Protein 3BT7 (pdb70)

Organism: Escherichia coli (strain K12) (NCBI:txid83333)

CATH classification: 3.40.50.150 (+1 more: 2.40.50.1070)

GO terms:
  GO:0000049 tRNA binding (F, IDA)
  GO:0005829 cytosol (C, IDA)
  GO:0030697 tRNA (uracil(54)-C5)-methyltransferase activity, S-adenosyl methionine-dependent (F, IDA)
  GO:0061818 tRNA folding (P, IDA)
  GO:0019843 rRNA binding (F, IDA)
  GO:0030488 tRNA methylation (P, IMP)

Nearest PDB structures (foldseek):
  3bt7-assembly2_B  TM=1.001E+00  e=1.064E-80  Escherichia coli
  5xj2-assembly2_B  TM=8.207E-01  e=1.968E-26  Streptococcus pneumoniae TIGR4
  3vse-assembly3_C  TM=4.758E-01  e=3.898E-13  Staphylococcus aureus subsp. aureus Mu50
  3mti-assembly1_A  TM=7.325E-01  e=1.896E-06  Streptococcus thermophilus LMG 18311
  1xxl-assembly2_B  TM=6.223E-01  e=2.705E-06  Bacillus subtilis

B-factor: mean 57.36, std 14.58, range [15.41, 106.8]

Sequence (738 aa):
GSHMTPEHLPTEQYEAQLAEKVVRLQSMMAPFSDLVPEVFRSPVSHYRMRAEFRIWHDGDDLYHIIFDQQTKSRIRVDSFPAASELINQLMTAMIAGVRNNPVLRHKLFQIDYLTTLSNQAVVSLLYHKKLDDEWRQEAEALRDALRAQNLNVHLIGRATKTKIELDQDYIDERLPVAGKEMIYRQVENSFTQPNAAMNIQMLEWALDVTKGSKGDLLELYCGNGNFSLALARNFDRVLATEIAKPSVAAAQYNIAANHIDNVQIIRMAAEEFTQAMNGVREFNRLQGIDLKSYQCETIFVDPPRSGLDSETEKMVQAYPRILYISCNPETLCKNLETLSQTHKVERLALFDQFPYTHHMQCGVLLTAKGSHMTPEHLPTEQYEAQLAEKVVRLQSMMAPFSDLVPEVFRSPVSHYRMRAEFRIWHDGDDLYHIIFDQQTKSRIRVDSFPAASELINQLMTAMIAGVRNNPVLRHKLFQIDYLTTLSNQAVVSLLYHKKLDDEWRQEAEALRDALRAQNLNVHLIGRATKTKIELDQDYIDERLPVAGKEMIYRQVENSFTQPNAAMNIQMLEWALDVTKGSKGDLLELYCGNGNFSLALARNFDRVLATEIAKPSVAAAQYNIAANHIDNVQIIRMAAEEFTQAMNGVREFNRLQGIDLKSYQCETIFVDPPRSGLDSETEKMVQAYPRILYISCNPETLCKNLETLSQTHKVERLALFDQFPYTHHMQCGVLLTAK

InterPro domains:
  IPR010280 (Uracil-5)-methyltransferase family [PF05958] (10-365)
  IPR010280 (Uracil-5)-methyltransferase family [PS51687] (2-366)
  IPR011869 tRNA/tmRNA (uracil-C(5))-methyltransferase, TrmA [MF_01011] (4-366)
  IPR011869 tRNA/tmRNA (uracil-C(5))-methyltransferase, TrmA [PTHR47790] (1-365)
  IPR011869 tRNA/tmRNA (uracil-C(5))-methyltransferase, TrmA [TIGR02143] (10-365)
  IPR029063 S-adenosyl-L-methionine-dependent methyltransferase superfamily [G3DSA:3.40.50.150] (15-362)
  IPR029063 S-adenosyl-L-methionine-dependent methyltransferase superfamily [SSF53335] (6-363)
  IPR030390 RNA methyltransferase TrmA, active site [PS01230] (299-328)
  IPR030391 RNA methyltransferase TrmA, conserved site [PS01231] (348-358)

Solvent-accessible surface area: 33629 Å² total; per-residue (Å²): 50,69,109,52,31,37,57,137,8,27,61,139,77,4,108,69,42,12,53,90,1,30,92,42,1,67,71,58,3,67,102,43,21,143,69,130,11,60,57,40,135,1,63,61,32,66,9,69,14,57,7,104,3,95,7,101,60,82,64,125,46,4,30,2,3,22,91,41,101,164,92,73,59,146,56,101,1,92,46,13,36,0,0,10,112,20,0,19,90,0,1,94,12,0,20,57,23,1,102,126,37,89,30,2,61,90,92,2,36,39,2,20,4,16,3,6,86,27,80,25,1,1,0,0,2,26,7,95,48,133,24,84,110,104,10,99,115,67,9,50,60,11,38,75,46,4,74,83,99,138,10,74,0,17,4,0,0,53,15,104,208,25,82,41,64,29,74,48,21,64,1,26,4,90,3,70,0,60,84,100,98,1,48,1,40,22,16,11,121,25,126,10,22,8,0,8,33,0,8,28,51,0,0,63,7,0,11,65,6,0,130,70,20,165,26,7,0,2,4,4,96,6,20,15,0,21,4,0,1,0,0,8,95,25,10,110,79,1,3,0,0,11,101,38,76,63,10,7,60,4,0,73,77,0,22,67,24,17,161,24,142,38,11,77,12,11,168,1,31,15,110,39,7,31,61,10,44,102,62,127,115,146,6,119,106,15,142,72,44,90,34,172,65,30,126,33,80,3,0,0,4,35,18,100,147,86,12,14,90,69,107,20,11,132,20,0,40,75,17,52,63,0,0,0,0,3,30,35,7,124,31,1,17,113,2,0,108,40,0,27,127,57,5,48,20,80,67,5,0,0,0,1,4,38,1,14,12,67,22,3,1,0,0,0,3,1,34,52,174,136,71,86,45,29,38,55,136,10,27,61,136,83,4,106,69,40,13,50,91,1,30,92,41,2,71,73,60,4,65,101,42,22,144,70,130,10,58,57,39,137,1,62,64,33,73,8,66,13,55,8,106,4,94,6,97,57,79,62,122,46,3,26,2,3,23,94,40,54,151,94,122,63,114,57,104,1,92,47,12,38,0,0,8,131,20,0,28,86,1,2,96,12,1,22,56,23,2,103,124,37,91,30,2,64,85,96,2,37,39,2,22,4,18,2,4,84,30,84,27,1,1,0,0,2,27,6,96,48,133,26,84,111,101,10,100,115,64,10,48,61,13,37,76,49,4,74,88,98,140,11,77,0,15,4,0,0,49,18,100,208,24,78,44,65,29,78,46,20,63,1,26,4,91,3,71,0,60,86,100,96,2,48,2,40,24,16,12,120,27,130,12,22,9,1,8,35,0,8,30,52,0,0,64,6,0,11,63,7,0,130,68,24,163,27,10,0,2,3,4,97,7,19,15,0,20,4,0,2,0,1,8,95,24,11,112,110,0,4,0,0,13,102,38,74,65,10,8,61,3,0,75,79,0,22,68,25,15,160,25,123,28,11,77,14,10,165,0,30,12,110,37,6,30,60,12,42,103,63,128,115,149,6,120,105,15,142,72,45,90,32,175,88,44,127,31,83,3,0,0,4,34,19,99,155,86,12,12,87,69,108,19,11,134,19,0,41,77,17,52,65,0,0,0,0,3,30,36,10,125,31,3,18,115,2,0,107,39,0,28,126,57,4,45,20,80,69,6,0,0,0,1,4,38,0,14,11,102,49,3,1,1,0,0,3,2,33,52,172

Foldseek 3Di:
DDADADQDFPLVCQVVLQVVVQVVLCVLCVVFDNDRAAEDGADSWQFFQKDKFWKDDDPLDIATWDAHPPPRDTDGHLARGNHHPLVRVVRVLLCVLASPPCLLPPQFTMWIWGGEPVQA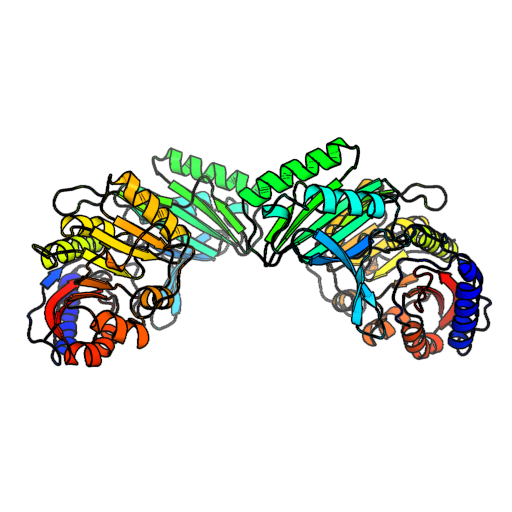IEIETEGPDDDDPVSLVSQLVSVCVVVVVVRNYWYWYDYVVDTDTNPDFWDWYWADAPNDIFIFIDGPPFDDQRGRSLLSVVLNVLCVVLAPPPFEEEEEACFLNSNVVSNCVRHQAYEYEDAPPVSLVNVVVRCVVVVHDRYDYDNDHPVVVVCVVPPHDPDPGCVVDDPVPGDHQEYEYEDAQQDDDPVVLVVRLVHQKYKYKYFHVVNVSVSCVVSSVFWHWDHKYWGPSDTPTPITIIITMIGGD/DFWDADQDFPLVCQVVLQVVVQVVLCVLCVVFDNDRAAEDDADRWQFFQKDKFWKDDDPLQIATWDADPPPRHTDGHLARGNHHPLVRVVRVLLCVLQSPVCLSPPQFTMKIWGAEPVQAIEIETEGPDDDDPVSLVSQLVSVCVCVVVVHNYWYWYDYVVDTDTNPFFWDWYWDDAPNDIFIAIDGPPFDDQRGRSLLSVVLNVVCVVLAPPPFEEEEEACFLPSNVVSNLVRHPAYEYEDQPVVSLVRVVVRCVVVVHDRYDYDNDHPVVVVCVVPPHDPDPGCVVDDPVPGDHQEYEDEDAQQDDDPVVLVVRLVHQKYKYKYFHVPNVSVSCVPSSVFWHWDHKYWGPSDTPTPITIMITMIGGD

Radius of gyration: 34.59 Å; Cα contacts (8 Å, |Δi|>4): 1427; chains: 2; bounding box: 96×62×68 Å

Secondary structure (DSSP, 8-state):
------SS--GGGHHHHHHHHHHHHHHHHTTT-----EEEPPPSSS-BSEEEEEEEEETTEEEEEEE-TTT--EEE-S--TTB-HHHHHHHHHHHHHHTT-HHHHTTEEEEEEEE-TT-EEEEEEEESS---HHHHHHHHHHHHHHHTTT-EEEEEEEETTEEEESS-SEEEEE--BTTB--EEEEETTS---SBHHHHHHHHHHHHHHTTT--SEEEEES-TTSHHHHHHGGGSSEEEEE---HHHHHHHHHHHHHTT--SEEEE---SHHHHHHHSS----TTGGGS-GGG--EEEEEE---TT---HHHHHHHTTSSEEEEEES-HHHHHHHHHHHHHHEEEEEEEEE--STTSS--EEEEEEEE-/------SS--GGGHHHHHHHHHHHHHHHHTTT--PPPEEEPPPSSS-BSEEEEEEEEETTEEEEEEE-TTT--EEE-S--TTB-HHHHHHHHHHHHHHTT-HHHHTTEEEEEEEE-TTSEEEEEEEESS---HHHHHHHHHHHHHHHTTT-EEEEEEEETTEEEESS-SEEEEE--BTTB--EEEEETTS---SBHHHHHHHHHHHHHHTTT--SEEEEES-TTSHHHHHHGGG-SEEEEE---HHHHHHHHHHHHHTT--SEEEE---SHHHHHHHSS----TTGGGS-GGG--EEEEEE---TT---HHHHHHHHTSSEEEEEES-HHHHHHHHHHHHHHEEEEEEEEE--STTSS--EEEEEEEE-

Structure (mmCIF, N/CA/C/O backbone):
data_3BT7
#
_entry.id   3BT7
#
_cell.length_a   184.407
_cell.length_b   70.131
_cell.length_c   107.950
_cell.angle_alpha   90.00
_cell.angle_beta   120.88
_cell.angle_gamma   90.00
#
_symmetry.space_group_name_H-M   'C 1 2 1'
#
loop_
_entity.id
_entity.type
_entity.pdbx_description
1 polymer 'tRNA (uracil-5-)-methyltransferase'
2 polymer "RNA (5'-D(P*GP*CP*UP*GP*UP*GP*(5MU)P*UP*CP*GP*AP*UP*CP*CP*AP*CP*AP*GP*C)-3')"
3 water water
#
loop_
_atom_site.group_PDB
_atom_site.id
_atom_site.type_symbol
_atom_site.label_atom_id
_atom_site.label_alt_id
_atom_site.label_comp_id
_atom_site.label_asym_id
_atom_site.label_entity_id
_atom_site.label_seq_id
_atom_site.pdbx_PDB_ins_code
_atom_site.Cartn_x
_atom_site.Cartn_y
_atom_site.Cartn_z
_atom_site.occupancy
_atom_site.B_iso_or_equiv
_atom_site.auth_seq_id
_atom_site.auth_comp_id
_atom_site.auth_asym_id
_atom_site.auth_atom_id
_atom_site.pdbx_PDB_model_num
ATOM 1 N N . GLY A 1 1 ? 41.899 28.513 21.922 1.00 72.65 -2 GLY A N 1
ATOM 2 C CA . GLY A 1 1 ? 41.528 28.773 20.496 1.00 72.80 -2 GLY A CA 1
ATOM 3 C C . GLY A 1 1 ? 40.116 28.338 20.173 1.00 72.90 -2 GLY A C 1
ATOM 4 O O . GLY A 1 1 ? 39.220 28.412 21.035 1.00 73.45 -2 GLY A O 1
ATOM 5 N N . SER A 1 2 ? 39.883 27.901 18.935 1.00 72.26 -1 SER A N 1
ATOM 6 C CA . SER A 1 2 ? 38.481 27.559 18.527 1.00 71.85 -1 SER A CA 1
ATOM 7 C C . SER A 1 2 ? 38.353 26.574 17.333 1.00 70.76 -1 SER A C 1
ATOM 8 O O . SER A 1 2 ? 37.490 26.705 16.465 1.00 70.35 -1 SER A O 1
ATOM 11 N N . HIS A 1 3 ? 39.232 25.583 17.326 1.00 69.46 0 HIS A N 1
ATOM 12 C CA . HIS A 1 3 ? 39.265 24.620 16.242 1.00 68.33 0 HIS A CA 1
ATOM 13 C C . HIS A 1 3 ? 38.004 23.732 16.262 1.00 66.62 0 HIS A C 1
ATOM 14 O O . HIS A 1 3 ? 37.295 23.662 17.258 1.00 66.21 0 HIS A O 1
ATOM 21 N N . MET A 1 4 ? 37.726 23.116 15.117 1.00 65.00 1 MET A N 1
ATOM 22 C CA . MET A 1 4 ? 36.756 22.027 14.967 1.00 64.01 1 MET A CA 1
ATOM 23 C C . MET A 1 4 ? 37.401 20.681 15.261 1.00 62.97 1 MET A C 1
ATOM 24 O O . MET A 1 4 ? 38.627 20.542 15.263 1.00 62.87 1 MET A O 1
ATOM 29 N N . THR A 1 5 ? 36.544 19.691 15.473 1.00 61.60 2 THR A N 1
ATOM 30 C CA . THR A 1 5 ? 36.961 18.297 15.585 1.00 60.76 2 THR A CA 1
ATOM 31 C C . THR A 1 5 ? 36.528 17.525 14.326 1.00 60.65 2 THR A C 1
ATOM 32 O O . THR A 1 5 ? 35.357 17.527 13.971 1.00 60.12 2 THR A O 1
ATOM 36 N N . PRO A 1 6 ? 37.482 16.847 13.663 1.00 60.37 3 PRO A N 1
ATOM 37 C CA . PRO A 1 6 ? 37.226 16.177 12.393 1.00 60.14 3 PRO A CA 1
ATOM 38 C C . PRO A 1 6 ? 36.842 14.707 12.491 1.00 59.90 3 PRO A C 1
ATOM 39 O O . PRO A 1 6 ? 37.094 14.052 13.500 1.00 59.11 3 PRO A O 1
ATOM 43 N N . GLU A 1 7 ? 36.260 14.210 11.405 1.00 59.98 4 GLU A N 1
ATOM 44 C CA . GLU A 1 7 ? 35.867 12.802 11.323 1.00 60.29 4 GLU A CA 1
ATOM 45 C C . GLU A 1 7 ? 37.063 11.909 11.451 1.00 60.07 4 GLU A C 1
ATOM 46 O O . GLU A 1 7 ? 37.002 10.897 12.129 1.00 61.84 4 GLU A O 1
ATOM 52 N N . HIS A 1 8 ? 38.152 12.260 10.787 1.00 59.74 5 HIS A N 1
ATOM 53 C CA . HIS A 1 8 ? 39.391 11.492 10.944 1.00 58.65 5 HIS A CA 1
ATOM 54 C C . HIS A 1 8 ? 40.333 12.154 11.946 1.00 56.07 5 HIS A C 1
ATOM 55 O O . HIS A 1 8 ? 40.751 13.294 11.765 1.00 55.29 5 HIS A O 1
ATOM 62 N N . LEU A 1 9 ? 40.678 11.382 12.975 1.00 53.76 6 LEU A N 1
ATOM 63 C CA . LEU A 1 9 ? 41.527 11.843 14.084 1.00 51.85 6 LEU A CA 1
ATOM 64 C C . LEU A 1 9 ? 42.973 11.457 13.863 1.00 50.76 6 LEU A C 1
ATOM 65 O O . LEU A 1 9 ? 43.282 10.271 13.702 1.00 50.58 6 LEU A O 1
ATOM 70 N N . PRO A 1 10 ? 43.859 12.457 13.806 1.00 49.45 7 PRO A N 1
ATOM 71 C CA . PRO A 1 10 ? 45.268 12.166 13.626 1.00 48.70 7 PRO A CA 1
ATOM 72 C C . PRO A 1 10 ? 45.902 11.739 14.943 1.00 48.29 7 PRO A C 1
ATOM 73 O O . PRO A 1 10 ? 46.635 12.491 15.579 1.00 46.76 7 PRO A O 1
ATOM 77 N N . THR A 1 11 ? 45.598 10.497 15.309 1.00 48.36 8 THR A N 1
ATOM 78 C CA . THR A 1 11 ? 45.984 9.908 16.593 1.00 48.57 8 THR A CA 1
ATOM 79 C C . THR A 1 11 ? 47.495 9.816 16.739 1.00 49.70 8 THR A C 1
ATOM 80 O O . THR A 1 11 ? 48.003 9.804 17.854 1.00 50.59 8 THR A O 1
ATOM 84 N N . GLU A 1 12 ? 48.194 9.769 15.603 1.00 50.83 9 GLU A N 1
ATOM 85 C CA . GLU A 1 12 ? 49.684 9.782 15.555 1.00 51.54 9 GLU A CA 1
ATOM 86 C C . GLU A 1 12 ? 50.251 11.090 16.050 1.00 51.41 9 GLU A C 1
ATOM 87 O O . GLU A 1 12 ? 51.448 11.199 16.301 1.00 51.63 9 GLU A O 1
ATOM 93 N N . GLN A 1 13 ? 49.401 12.110 16.046 1.00 51.38 10 GLN A N 1
ATOM 94 C CA . GLN A 1 13 ? 49.789 13.473 16.418 1.00 50.47 10 GLN A CA 1
ATOM 95 C C . GLN A 1 13 ? 49.314 13.830 17.810 1.00 49.64 10 GLN A C 1
ATOM 96 O O . GLN A 1 13 ? 49.436 14.978 18.243 1.00 48.57 10 GLN A O 1
ATOM 102 N N . TYR A 1 14 ? 48.733 12.859 18.506 1.00 48.75 11 TYR A N 1
ATOM 103 C CA . TYR A 1 14 ? 48.109 13.194 19.786 1.00 47.87 11 TYR A CA 1
ATOM 104 C C . TYR A 1 14 ? 49.132 13.883 20.704 1.00 48.51 11 TYR A C 1
ATOM 105 O O . TYR A 1 14 ? 48.931 15.014 21.228 1.00 47.35 11 TYR A O 1
ATOM 114 N N . GLU A 1 15 ? 50.257 13.181 20.843 1.00 48.73 12 GLU A N 1
ATOM 115 C CA . GLU A 1 15 ? 51.263 13.550 21.794 1.00 48.61 12 GLU A CA 1
ATOM 116 C C . GLU A 1 15 ? 51.916 14.900 21.461 1.00 47.18 12 GLU A C 1
ATOM 117 O O . GLU A 1 15 ? 52.205 15.683 22.353 1.00 46.31 12 GLU A O 1
ATOM 123 N N . ALA A 1 16 ? 52.130 15.155 20.181 1.00 46.31 13 ALA A N 1
ATOM 124 C CA . ALA A 1 16 ? 52.718 16.422 19.711 1.00 46.13 13 ALA A CA 1
ATOM 125 C C . ALA A 1 16 ? 51.717 17.548 19.889 1.00 46.23 13 ALA A C 1
ATOM 126 O O . ALA A 1 16 ? 52.037 18.665 20.264 1.00 45.35 13 ALA A O 1
ATOM 128 N N . GLN A 1 17 ? 50.470 17.194 19.695 1.00 47.56 14 GLN A N 1
ATOM 129 C CA . GLN A 1 17 ? 49.363 18.172 19.741 1.00 48.09 14 GLN A CA 1
ATOM 130 C C . GLN A 1 17 ? 49.221 18.689 21.159 1.00 47.20 14 GLN A C 1
ATOM 131 O O . GLN A 1 17 ? 49.014 19.899 21.375 1.00 47.79 14 GLN A O 1
ATOM 137 N N . LEU A 1 18 ? 49.418 17.760 22.093 1.00 46.10 15 LEU A N 1
ATOM 138 C CA . LEU A 1 18 ? 49.399 17.985 23.571 1.00 44.97 15 LEU A CA 1
ATOM 139 C C . LEU A 1 18 ? 50.592 18.837 24.029 1.00 45.16 15 LEU A C 1
ATOM 140 O O . LEU A 1 18 ? 50.467 19.757 24.849 1.00 43.65 15 LEU A O 1
ATOM 145 N N . ALA A 1 19 ? 51.759 18.466 23.511 1.00 45.05 16 ALA A N 1
ATOM 146 C CA . ALA A 1 19 ? 53.022 19.067 23.906 1.00 45.62 16 ALA A CA 1
ATOM 147 C C . ALA A 1 19 ? 52.996 20.537 23.634 1.00 46.07 16 ALA A C 1
ATOM 148 O O . ALA A 1 19 ? 53.529 21.326 24.414 1.00 47.52 16 ALA A O 1
ATOM 150 N N . GLU A 1 20 ? 52.360 20.900 22.537 1.00 46.20 17 GLU A N 1
ATOM 151 C CA . GLU A 1 20 ? 52.242 22.292 22.145 1.00 47.01 17 GLU A CA 1
ATOM 152 C C . GLU A 1 20 ? 51.301 23.064 23.081 1.00 45.88 17 GLU A C 1
ATOM 153 O O . GLU A 1 20 ? 51.544 24.201 23.439 1.00 45.97 17 GLU A O 1
ATOM 159 N N . LYS A 1 21 ? 50.244 22.415 23.524 1.00 45.56 18 LYS A N 1
ATOM 160 C CA . LYS A 1 21 ? 49.348 23.010 24.530 1.00 44.71 18 LYS A CA 1
ATOM 161 C C . LYS A 1 21 ? 50.032 23.191 25.887 1.00 44.69 18 LYS A C 1
ATOM 162 O O . LYS A 1 21 ? 49.684 24.116 26.650 1.00 45.69 18 LYS A O 1
ATOM 168 N N . VAL A 1 22 ? 50.984 22.313 26.181 1.00 43.90 19 VAL A N 1
ATOM 169 C CA . VAL A 1 22 ? 51.726 22.342 27.434 1.00 43.87 19 VAL A CA 1
ATOM 170 C C . VAL A 1 22 ? 52.658 23.521 27.393 1.00 45.45 19 VAL A C 1
ATOM 171 O O . VAL A 1 22 ? 52.628 24.378 28.297 1.00 45.46 19 VAL A O 1
ATOM 175 N N . VAL A 1 23 ? 53.446 23.605 26.330 1.00 46.34 20 VAL A N 1
ATOM 176 C CA . VAL A 1 23 ? 54.321 24.758 26.175 1.00 48.13 20 VAL A CA 1
ATOM 177 C C . VAL A 1 23 ? 53.514 26.085 26.107 1.00 48.69 20 VAL A C 1
ATOM 178 O O . VAL A 1 23 ? 53.930 27.102 26.641 1.00 48.77 20 VAL A O 1
ATOM 182 N N . ARG A 1 24 ? 52.339 26.041 25.487 1.00 49.53 21 ARG A N 1
ATOM 183 C CA . ARG A 1 24 ? 51.487 27.246 25.358 1.00 50.21 21 ARG A CA 1
ATOM 184 C C . ARG A 1 24 ? 51.006 27.753 26.713 1.00 49.83 21 ARG A C 1
ATOM 185 O O . ARG A 1 24 ? 51.163 28.896 27.044 1.00 49.70 21 ARG A O 1
ATOM 193 N N . LEU A 1 25 ? 50.448 26.853 27.498 1.00 50.24 22 LEU A N 1
ATOM 194 C CA . LEU A 1 25 ? 50.034 27.159 28.874 1.00 50.02 22 LEU A CA 1
ATOM 195 C C . LEU A 1 25 ? 51.158 27.762 29.676 1.00 50.67 22 LEU A C 1
ATOM 196 O O . LEU A 1 25 ? 50.929 28.574 30.559 1.00 50.59 22 LEU A O 1
ATOM 201 N N . GLN A 1 26 ? 52.371 27.293 29.409 1.00 51.55 23 GLN A N 1
ATOM 202 C CA . GLN A 1 26 ? 53.533 27.671 30.205 1.00 52.22 23 GLN A CA 1
ATOM 203 C C . GLN A 1 26 ? 53.904 29.139 29.990 1.00 52.71 23 GLN A C 1
ATOM 204 O O . GLN A 1 26 ? 54.232 29.851 30.960 1.00 51.74 23 GLN A O 1
ATOM 210 N N . SER A 1 27 ? 53.817 29.561 28.721 1.00 53.30 24 SER A N 1
ATOM 211 C CA . SER A 1 27 ? 54.086 30.951 28.295 1.00 53.99 24 SER A CA 1
ATOM 212 C C . SER A 1 27 ? 53.043 31.865 28.847 1.00 54.30 24 SER A C 1
ATOM 213 O O . SER A 1 27 ? 53.344 32.899 29.406 1.00 54.63 24 SER A O 1
ATOM 216 N N . MET A 1 28 ? 51.797 31.449 28.691 1.00 54.85 25 MET A N 1
ATOM 217 C CA . MET A 1 28 ? 50.647 32.240 29.152 1.00 54.95 25 MET A CA 1
ATOM 218 C C . MET A 1 28 ? 50.744 32.459 30.654 1.00 55.18 25 MET A C 1
ATOM 219 O O . MET A 1 28 ? 50.496 33.545 31.140 1.00 56.13 25 MET A O 1
ATOM 224 N N . MET A 1 29 ? 51.166 31.429 31.367 1.00 55.40 26 MET A N 1
ATOM 225 C CA . MET A 1 29 ? 51.244 31.467 32.828 1.00 55.78 26 MET A CA 1
ATOM 226 C C . MET A 1 29 ? 52.475 32.164 33.373 1.00 56.29 26 MET A C 1
ATOM 227 O O . MET A 1 29 ? 52.511 32.535 34.549 1.00 56.93 26 MET A O 1
ATOM 232 N N . ALA A 1 30 ? 53.481 32.330 32.526 1.00 56.47 27 ALA A N 1
ATOM 233 C CA . ALA A 1 30 ? 54.810 32.864 32.954 1.00 56.64 27 ALA A CA 1
ATOM 234 C C . ALA A 1 30 ? 54.743 34.112 33.857 1.00 56.49 27 ALA A C 1
ATOM 235 O O . ALA A 1 30 ? 55.436 34.182 34.876 1.00 55.90 27 ALA A O 1
ATOM 237 N N . PRO A 1 31 ? 53.918 35.099 33.483 1.00 56.95 28 PRO A N 1
ATOM 238 C CA . PRO A 1 31 ? 53.756 36.317 34.284 1.00 57.64 28 PRO A CA 1
ATOM 239 C C . PRO A 1 31 ? 53.244 36.114 35.694 1.00 58.21 28 PRO A C 1
ATOM 240 O O . PRO A 1 31 ? 53.326 37.031 36.519 1.00 59.00 28 PRO A O 1
ATOM 244 N N . PHE A 1 32 ? 52.709 34.930 35.970 1.00 58.69 29 PHE A N 1
ATOM 245 C CA . PHE A 1 32 ? 52.074 34.659 37.271 1.00 58.53 29 PHE A CA 1
ATOM 246 C C . PHE A 1 32 ? 52.718 33.514 38.062 1.00 58.40 29 PHE A C 1
ATOM 247 O O . PHE A 1 32 ? 52.561 33.401 39.285 1.00 59.13 29 PHE A O 1
ATOM 255 N N . SER A 1 33 ? 53.454 32.656 37.374 1.00 58.10 30 SER A N 1
ATOM 256 C CA . SER A 1 33 ? 54.029 31.458 38.024 1.00 57.32 30 SER A CA 1
ATOM 257 C C . SER A 1 33 ? 55.150 30.859 37.212 1.00 56.77 30 SER A C 1
ATOM 258 O O . SER A 1 33 ? 55.195 31.026 35.991 1.00 56.61 30 SER A O 1
ATOM 261 N N . ASP A 1 34 ? 56.043 30.158 37.906 1.00 56.13 31 ASP A N 1
ATOM 262 C CA . ASP A 1 34 ? 57.130 29.378 37.243 1.00 55.83 31 ASP A CA 1
ATOM 263 C C . ASP A 1 34 ? 56.970 27.861 37.438 1.00 53.83 31 ASP A C 1
ATOM 264 O O . ASP A 1 34 ? 57.883 27.099 37.207 1.00 53.55 31 ASP A O 1
ATOM 269 N N . LEU A 1 35 ? 55.792 27.471 37.888 1.00 51.90 32 LEU A N 1
ATOM 270 C CA . LEU A 1 35 ? 55.448 26.075 38.093 1.00 50.14 32 LEU A CA 1
ATOM 271 C C . LEU A 1 35 ? 55.471 25.268 36.798 1.00 49.56 32 LEU A C 1
ATOM 272 O O . LEU A 1 35 ? 55.125 25.747 35.700 1.00 49.16 32 LEU A O 1
ATOM 277 N N . VAL A 1 36 ? 55.926 24.034 36.948 1.00 48.79 33 VAL A N 1
ATOM 278 C CA . VAL A 1 36 ? 55.870 23.058 35.856 1.00 48.01 33 VAL A CA 1
ATOM 279 C C . VAL A 1 36 ? 54.535 22.403 36.004 1.00 47.25 33 VAL A C 1
ATOM 280 O O . VAL A 1 36 ? 54.285 21.751 37.001 1.00 47.61 33 VAL A O 1
ATOM 284 N N . PRO A 1 37 ? 53.652 22.585 35.023 1.00 46.49 34 PRO A N 1
ATOM 285 C CA . PRO A 1 37 ? 52.313 22.072 35.213 1.00 46.15 34 PRO A CA 1
ATOM 286 C C . PRO A 1 37 ? 52.205 20.542 35.256 1.00 45.57 34 PRO A C 1
ATOM 287 O O . PRO A 1 37 ? 53.010 19.821 34.716 1.00 45.06 34 PRO A O 1
ATOM 291 N N . GLU A 1 38 ? 51.170 20.103 35.9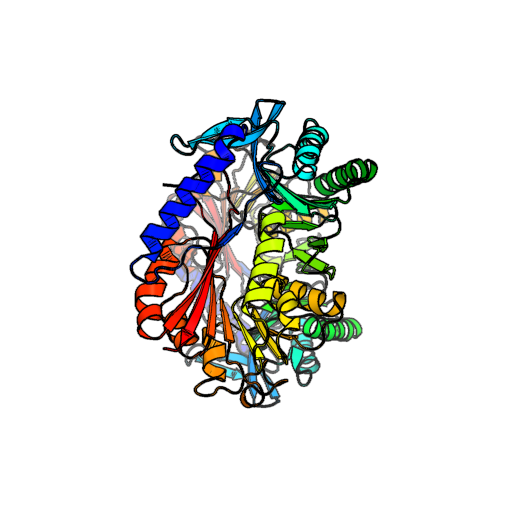35 1.00 45.39 35 GLU A N 1
ATOM 292 C CA . GLU A 1 38 ? 50.729 18.732 35.902 1.00 44.82 35 GLU A CA 1
ATOM 293 C C . GLU A 1 38 ? 49.920 18.569 34.670 1.00 44.65 35 GLU A C 1
ATOM 294 O O . GLU A 1 38 ? 49.163 19.445 34.353 1.00 45.40 35 GLU A O 1
ATOM 300 N N . VAL A 1 39 ? 50.082 17.445 33.972 1.00 44.44 36 VAL A N 1
ATOM 301 C CA . VAL A 1 39 ? 49.438 17.238 32.682 1.00 43.18 36 VAL A CA 1
ATOM 302 C C . VAL A 1 39 ? 48.655 15.953 32.579 1.00 44.07 36 VAL A C 1
ATOM 303 O O . VAL A 1 39 ? 49.188 14.883 32.732 1.00 44.95 36 VAL A O 1
ATOM 307 N N . PHE A 1 40 ? 47.382 16.075 32.253 1.00 44.28 37 PHE A N 1
ATOM 308 C CA . PHE A 1 40 ? 46.515 14.931 32.161 1.00 44.04 37 PHE A CA 1
ATOM 309 C C . PHE A 1 40 ? 46.045 14.704 30.730 1.00 43.64 37 PHE A C 1
ATOM 310 O O . PHE A 1 40 ? 45.440 15.565 30.099 1.00 44.07 37 PHE A O 1
ATOM 318 N N . ARG A 1 41 ? 46.332 13.512 30.250 1.00 43.49 38 ARG A N 1
ATOM 319 C CA . ARG A 1 41 ? 46.036 13.093 28.872 1.00 43.27 38 ARG A CA 1
ATOM 320 C C . ARG A 1 41 ? 44.663 12.537 28.716 1.00 42.26 38 ARG A C 1
ATOM 321 O O . ARG A 1 41 ? 44.151 11.867 29.595 1.00 41.70 38 ARG A O 1
ATOM 329 N N . SER A 1 42 ? 44.072 12.832 27.565 1.00 42.30 39 SER A N 1
ATOM 330 C CA . SER A 1 42 ? 42.802 12.191 27.155 1.00 41.92 39 SER A CA 1
ATOM 331 C C . SER A 1 42 ? 43.133 10.881 26.447 1.00 41.31 39 SER A C 1
ATOM 332 O O . SER A 1 42 ? 44.237 10.709 25.906 1.00 40.37 39 SER A O 1
ATOM 335 N N . PRO A 1 43 ? 42.200 9.936 26.471 1.00 41.08 40 PRO A N 1
ATOM 336 C CA . PRO A 1 43 ? 42.332 8.835 25.509 1.00 41.45 40 PRO A CA 1
ATOM 337 C C . PRO A 1 43 ? 42.226 9.408 24.089 1.00 41.59 40 PRO A C 1
ATOM 338 O O . PRO A 1 43 ? 41.499 10.380 23.869 1.00 42.14 40 PRO A O 1
ATOM 342 N N . VAL A 1 44 ? 42.949 8.805 23.151 1.00 40.79 41 VAL A N 1
ATOM 343 C CA . VAL A 1 44 ? 43.190 9.396 21.838 1.00 39.23 41 VAL A CA 1
ATOM 344 C C . VAL A 1 44 ? 41.971 9.388 20.908 1.00 40.20 41 VAL A C 1
ATOM 345 O O . VAL A 1 44 ? 41.963 10.021 19.846 1.00 39.48 41 VAL A O 1
ATOM 349 N N . SER A 1 45 ? 40.922 8.727 21.365 1.00 41.20 42 SER A N 1
ATOM 350 C CA . SER A 1 45 ? 39.636 8.690 20.659 1.00 42.01 42 SER A CA 1
ATOM 351 C C . SER A 1 45 ? 38.508 8.292 21.570 1.00 42.74 42 SER A C 1
ATOM 352 O O . SER A 1 45 ? 38.733 7.911 22.721 1.00 42.84 42 SER A O 1
ATOM 355 N N . HIS A 1 46 ? 37.288 8.429 21.046 1.00 44.10 43 HIS A N 1
ATOM 356 C CA . HIS A 1 46 ? 36.065 8.036 21.743 1.00 45.18 43 HIS A CA 1
ATOM 357 C C . HIS A 1 46 ? 35.992 8.620 23.141 1.00 45.65 43 HIS A C 1
ATOM 358 O O . HIS A 1 46 ? 35.629 7.930 24.110 1.00 46.15 43 HIS A O 1
ATOM 365 N N . TYR A 1 47 ? 36.342 9.900 23.234 1.00 44.40 44 TYR A N 1
ATOM 366 C CA . TYR A 1 47 ? 36.491 10.578 24.522 1.00 43.44 44 TYR A CA 1
ATOM 367 C C . TYR A 1 47 ? 35.324 11.502 24.832 1.00 42.95 44 TYR A C 1
ATOM 368 O O . TYR A 1 47 ? 35.065 11.829 25.983 1.00 43.25 44 TYR A O 1
ATOM 377 N N . ARG A 1 48 ? 34.637 11.937 23.782 1.00 42.89 45 ARG A N 1
ATOM 378 C CA . ARG A 1 48 ? 33.566 12.920 23.886 1.00 41.77 45 ARG A CA 1
ATOM 379 C C . ARG A 1 48 ? 32.223 12.222 24.029 1.00 41.75 45 ARG A C 1
ATOM 380 O O . ARG A 1 48 ? 31.846 11.396 23.190 1.00 40.64 45 ARG A O 1
ATOM 388 N N . MET A 1 49 ? 31.517 12.566 25.108 1.00 41.82 46 MET A N 1
ATOM 389 C CA . MET A 1 49 ? 30.322 11.818 25.569 1.00 42.05 46 MET A CA 1
ATOM 390 C C . MET A 1 49 ? 29.003 12.420 25.079 1.00 42.53 46 MET A C 1
ATOM 391 O O . MET A 1 49 ? 27.933 11.858 25.253 1.00 42.33 46 MET A O 1
ATOM 396 N N . ARG A 1 50 ? 29.115 13.576 24.445 1.00 42.86 47 ARG A N 1
ATOM 397 C CA . ARG A 1 50 ? 27.995 14.196 23.756 1.00 42.74 47 ARG A CA 1
ATOM 398 C C . ARG A 1 50 ? 28.459 14.931 22.482 1.00 43.73 47 ARG A C 1
ATOM 399 O O . ARG A 1 50 ? 29.509 15.606 22.462 1.00 44.66 47 ARG A O 1
ATOM 407 N N . ALA A 1 51 ? 27.653 14.783 21.438 1.00 43.63 48 ALA A N 1
ATOM 408 C CA . ALA A 1 51 ? 27.890 15.384 20.158 1.00 43.65 48 ALA A CA 1
ATOM 409 C C . ALA A 1 51 ? 26.549 15.785 19.505 1.00 44.89 48 ALA A C 1
ATOM 410 O O . ALA A 1 51 ? 25.524 15.070 19.610 1.00 45.29 48 ALA A O 1
ATOM 412 N N . GLU A 1 52 ? 26.568 16.929 18.824 1.00 44.98 49 GLU A N 1
ATOM 413 C CA . GLU A 1 52 ? 25.426 17.383 18.047 1.00 44.82 49 GLU A CA 1
ATOM 414 C C . GLU A 1 52 ? 25.738 17.477 16.555 1.00 45.89 49 GLU A C 1
ATOM 415 O O . GLU A 1 52 ? 26.813 17.862 16.127 1.00 45.63 49 GLU A O 1
ATOM 421 N N . PHE A 1 53 ? 24.762 17.125 15.751 1.00 47.32 50 PHE A N 1
ATOM 422 C CA . PHE A 1 53 ? 24.936 17.158 14.312 1.00 47.97 50 PHE A CA 1
ATOM 423 C C . PHE A 1 53 ? 23.738 17.690 13.533 1.00 49.18 50 PHE A C 1
ATOM 424 O O . PHE A 1 53 ? 22.611 17.193 13.677 1.00 50.12 50 PHE A O 1
ATOM 432 N N . ARG A 1 54 ? 23.989 18.657 12.665 1.00 50.21 51 ARG A N 1
ATOM 433 C CA . ARG A 1 54 ? 23.019 19.015 11.615 1.00 50.96 51 ARG A CA 1
ATOM 434 C C . ARG A 1 54 ? 22.797 17.796 10.742 1.00 51.81 51 ARG A C 1
ATOM 435 O O . ARG A 1 54 ? 23.702 16.996 10.539 1.00 51.56 51 ARG A O 1
ATOM 443 N N . ILE A 1 55 ? 21.587 17.676 10.220 1.00 53.22 52 ILE A N 1
ATOM 444 C CA . ILE A 1 55 ? 21.238 16.603 9.293 1.00 54.49 52 ILE A CA 1
ATOM 445 C C . ILE A 1 55 ? 20.967 17.195 7.899 1.00 56.40 52 ILE A C 1
ATOM 446 O O . ILE A 1 55 ? 20.349 18.262 7.751 1.00 56.30 52 ILE A O 1
ATOM 451 N N . TRP A 1 56 ? 21.492 16.503 6.889 1.00 58.33 53 TRP A N 1
ATOM 452 C CA . TRP A 1 56 ? 21.356 16.925 5.506 1.00 59.40 53 TRP A CA 1
ATOM 453 C C . TRP A 1 56 ? 20.645 15.873 4.693 1.00 61.35 53 TRP A C 1
ATOM 454 O O . TRP A 1 56 ? 20.939 14.650 4.792 1.00 60.58 53 TRP A O 1
ATOM 465 N N . HIS A 1 57 ? 19.703 16.401 3.902 1.00 63.49 54 HIS A N 1
ATOM 466 C CA . HIS A 1 57 ? 18.799 15.624 3.028 1.00 65.27 54 HIS A CA 1
ATOM 467 C C . HIS A 1 57 ? 19.249 15.661 1.562 1.00 66.18 54 HIS A C 1
ATOM 468 O O . HIS A 1 57 ? 19.403 16.731 0.932 1.00 65.71 54 HIS A O 1
ATOM 475 N N . ASP A 1 58 ? 19.453 14.464 1.035 1.00 67.52 55 ASP A N 1
ATOM 476 C CA . ASP A 1 58 ? 19.997 14.271 -0.318 1.00 68.62 55 ASP A CA 1
ATOM 477 C C . ASP A 1 58 ? 19.005 13.452 -1.142 1.00 69.38 55 ASP A C 1
ATOM 478 O O . ASP A 1 58 ? 19.273 12.304 -1.537 1.00 69.04 55 ASP A O 1
ATOM 483 N N . GLY A 1 59 ? 17.846 14.059 -1.387 1.00 70.25 56 GLY A N 1
ATOM 484 C CA . GLY A 1 59 ? 16.693 13.299 -1.830 1.00 70.87 56 GLY A CA 1
ATOM 485 C C . GLY A 1 59 ? 16.229 12.405 -0.692 1.00 71.67 56 GLY A C 1
ATOM 486 O O . GLY A 1 59 ? 15.812 12.883 0.354 1.00 71.71 56 GLY A O 1
ATOM 487 N N . ASP A 1 60 ? 16.314 11.095 -0.883 1.00 72.60 57 ASP A N 1
ATOM 488 C CA . ASP A 1 60 ? 15.819 10.153 0.148 1.00 73.51 57 ASP A CA 1
ATOM 489 C C . ASP A 1 60 ? 16.933 9.639 1.059 1.00 73.60 57 ASP A C 1
ATOM 490 O O . ASP A 1 60 ? 16.681 9.019 2.121 1.00 74.02 57 ASP A O 1
ATOM 495 N N . ASP A 1 61 ? 18.169 9.906 0.636 1.00 73.24 58 ASP A N 1
ATOM 496 C CA . ASP A 1 61 ? 19.331 9.725 1.512 1.00 72.29 58 ASP A CA 1
ATOM 497 C C . ASP A 1 61 ? 19.495 10.974 2.388 1.00 70.73 58 ASP A C 1
ATOM 498 O O . ASP A 1 61 ? 19.352 12.133 1.941 1.00 70.23 58 ASP A O 1
ATOM 503 N N . LEU A 1 62 ? 19.738 10.699 3.664 1.00 68.93 59 LEU A N 1
ATOM 504 C CA . LEU A 1 62 ? 20.073 11.731 4.631 1.00 66.91 59 LEU A CA 1
ATOM 505 C C . LEU A 1 62 ? 21.218 11.272 5.524 1.00 65.58 59 LEU A C 1
ATOM 506 O O . LEU A 1 62 ? 21.529 10.060 5.650 1.00 65.11 59 LEU A O 1
ATOM 511 N N . TYR A 1 63 ? 21.883 12.262 6.098 1.00 63.72 60 TYR A N 1
ATOM 512 C CA . TYR A 1 63 ? 23.089 11.976 6.867 1.00 62.37 60 TYR A CA 1
ATOM 513 C C . TYR A 1 63 ? 23.513 13.161 7.707 1.00 60.53 60 TYR A C 1
ATOM 514 O O . TYR A 1 63 ? 23.206 14.306 7.383 1.00 60.37 60 TYR A O 1
ATOM 523 N N . HIS A 1 64 ? 24.200 12.845 8.799 1.00 58.79 61 HIS A N 1
ATOM 524 C CA . HIS A 1 64 ? 24.763 13.849 9.712 1.00 57.17 61 HIS A CA 1
ATOM 525 C C . HIS A 1 64 ? 25.846 14.611 8.968 1.00 55.81 61 HIS A C 1
ATOM 526 O O . HIS A 1 64 ? 26.600 14.033 8.174 1.00 54.95 61 HIS A O 1
ATOM 533 N N . ILE A 1 65 ? 25.957 15.890 9.281 1.00 54.09 62 ILE A N 1
ATOM 534 C CA . ILE A 1 65 ? 27.087 16.680 8.822 1.00 53.34 62 ILE A CA 1
ATOM 535 C C . ILE A 1 65 ? 27.752 17.476 9.904 1.00 52.78 62 ILE A C 1
ATOM 536 O O . ILE A 1 65 ? 27.112 17.941 10.820 1.00 53.48 62 ILE A O 1
ATOM 541 N N . ILE A 1 66 ? 29.054 17.673 9.754 1.00 52.67 63 ILE A N 1
ATOM 542 C CA . ILE A 1 66 ? 29.732 18.798 10.434 1.00 52.37 63 ILE A CA 1
ATOM 543 C C . ILE A 1 66 ? 30.140 19.854 9.405 1.00 52.87 63 ILE A C 1
ATOM 544 O O . ILE A 1 66 ? 29.990 19.665 8.176 1.00 52.91 63 ILE A O 1
ATOM 549 N N . PHE A 1 67 ? 30.681 20.938 9.921 1.00 53.01 64 PHE A N 1
ATOM 550 C CA . PHE A 1 67 ? 31.060 22.078 9.119 1.00 53.63 64 PHE A CA 1
ATOM 551 C C . PHE A 1 67 ? 32.533 22.399 9.235 1.00 54.82 64 PHE A C 1
ATOM 552 O O . PHE A 1 67 ? 33.066 22.575 10.343 1.00 55.30 64 PHE A O 1
ATOM 560 N N . ASP A 1 68 ? 33.172 22.563 8.084 1.00 55.52 65 ASP A N 1
ATOM 561 C CA . ASP A 1 68 ? 34.570 22.974 8.057 1.00 56.02 65 ASP A CA 1
ATOM 562 C C . ASP A 1 68 ? 34.683 24.350 8.700 1.00 56.92 65 ASP A C 1
ATOM 563 O O . ASP A 1 68 ? 33.946 25.263 8.393 1.00 55.68 65 ASP A O 1
ATOM 568 N N . GLN A 1 69 ? 35.582 24.457 9.657 1.00 58.74 66 GLN A N 1
ATOM 569 C CA . GLN A 1 69 ? 35.787 25.719 10.391 1.00 60.20 66 GLN A CA 1
ATOM 570 C C . GLN A 1 69 ? 36.044 26.921 9.431 1.00 60.30 66 GLN A C 1
ATOM 571 O O . GLN A 1 69 ? 35.320 27.931 9.478 1.00 59.20 66 GLN A O 1
ATOM 577 N N . GLN A 1 70 ? 37.055 26.766 8.562 1.00 60.11 67 GLN A N 1
ATOM 578 C CA . GLN A 1 70 ? 37.577 27.897 7.790 1.00 60.59 67 GLN A CA 1
ATOM 579 C C . GLN A 1 70 ? 36.561 28.295 6.701 1.00 60.11 67 GLN A C 1
ATOM 580 O O . GLN A 1 70 ? 36.144 29.479 6.611 1.00 59.65 67 GLN A O 1
ATOM 586 N N . THR A 1 71 ? 36.112 27.289 5.935 1.00 59.57 68 THR A N 1
ATOM 587 C CA . THR A 1 71 ? 35.250 27.519 4.757 1.00 59.08 68 THR A CA 1
ATOM 588 C C . THR A 1 71 ? 33.739 27.466 4.952 1.00 59.08 68 THR A C 1
ATOM 589 O O . THR A 1 71 ? 32.994 27.851 4.068 1.00 60.74 68 THR A O 1
ATOM 593 N N . LYS A 1 72 ? 33.267 26.969 6.078 1.00 58.68 69 LYS A N 1
ATOM 594 C CA . LYS A 1 72 ? 31.819 26.846 6.383 1.00 57.73 69 LYS A CA 1
ATOM 595 C C . LYS A 1 72 ? 31.161 25.734 5.611 1.00 57.52 69 LYS A C 1
ATOM 596 O O . LYS A 1 72 ? 29.980 25.496 5.768 1.00 58.22 69 LYS A O 1
ATOM 598 N N . SER A 1 73 ? 31.917 25.005 4.816 1.00 57.04 70 SER A N 1
ATOM 599 C CA . SER A 1 73 ? 31.293 23.973 3.988 1.00 57.02 70 SER A CA 1
ATOM 600 C C . SER A 1 73 ? 30.982 22.638 4.681 1.00 57.76 70 SER A C 1
ATOM 601 O O . SER A 1 73 ? 31.595 22.235 5.660 1.00 57.82 70 SER A O 1
ATOM 604 N N . ARG A 1 74 ? 30.034 21.937 4.093 1.00 58.03 71 ARG A N 1
ATOM 605 C CA . ARG A 1 74 ? 29.377 20.804 4.728 1.00 58.06 71 ARG A CA 1
ATOM 606 C C . ARG A 1 74 ? 30.136 19.548 4.570 1.00 57.54 71 ARG A C 1
ATOM 607 O O . ARG A 1 74 ? 30.388 19.117 3.469 1.00 58.05 71 ARG A O 1
ATOM 615 N N . ILE A 1 75 ? 30.436 18.909 5.683 1.00 57.09 72 ILE A N 1
ATOM 616 C CA . ILE A 1 75 ? 31.175 17.660 5.610 1.00 56.69 72 ILE A CA 1
ATOM 617 C C . ILE A 1 75 ? 30.294 16.513 6.067 1.00 57.06 72 ILE A C 1
ATOM 618 O O . ILE A 1 75 ? 29.804 16.471 7.192 1.00 58.27 72 ILE A O 1
ATOM 623 N N . ARG A 1 76 ? 30.088 15.564 5.190 1.00 57.03 73 ARG A N 1
ATOM 624 C CA . ARG A 1 76 ? 29.308 14.399 5.565 1.00 56.90 73 ARG A CA 1
ATOM 625 C C . ARG A 1 76 ? 30.076 13.455 6.444 1.00 56.97 73 ARG A C 1
ATOM 626 O O . ARG A 1 76 ? 31.192 13.036 6.132 1.00 57.68 73 ARG A O 1
ATOM 634 N N . VAL A 1 77 ? 29.386 13.019 7.475 1.00 56.65 74 VAL A N 1
ATOM 635 C CA . VAL A 1 77 ? 29.966 12.256 8.559 1.00 56.44 74 VAL A CA 1
ATOM 636 C C . VAL A 1 77 ? 29.166 10.950 8.802 1.00 56.42 74 VAL A C 1
ATOM 637 O O . VAL A 1 77 ? 28.023 10.976 9.207 1.00 56.74 74 VAL A O 1
ATOM 641 N N . ASP A 1 78 ? 29.780 9.820 8.509 1.00 56.48 75 ASP A N 1
ATOM 642 C CA . ASP A 1 78 ? 29.157 8.503 8.736 1.00 56.35 75 ASP A CA 1
ATOM 643 C C . ASP A 1 78 ? 29.517 7.926 10.116 1.00 55.67 75 ASP A C 1
ATOM 644 O O . ASP A 1 78 ? 28.790 7.119 10.707 1.00 55.55 75 ASP A O 1
ATOM 649 N N . SER A 1 79 ? 30.693 8.304 10.594 1.00 54.54 76 SER A N 1
ATOM 650 C CA . SER A 1 79 ? 31.096 8.014 11.951 1.00 53.33 76 SER A CA 1
ATOM 651 C C . SER A 1 79 ? 31.581 9.315 12.568 1.00 52.15 76 SER A C 1
ATOM 652 O O . SER A 1 79 ? 31.555 10.352 11.921 1.00 51.90 76 SER A O 1
ATOM 655 N N . PHE A 1 80 ? 31.973 9.246 13.834 1.00 50.72 77 PHE A N 1
ATOM 656 C CA . PHE A 1 80 ? 32.570 10.381 14.541 1.00 49.50 77 PHE A CA 1
ATOM 657 C C . PHE A 1 80 ? 33.413 9.896 15.708 1.00 48.31 77 PHE A C 1
ATOM 658 O O . PHE A 1 80 ? 32.990 9.993 16.852 1.00 47.48 77 PHE A O 1
ATOM 666 N N . PRO A 1 81 ? 34.632 9.414 15.409 1.00 47.87 78 PRO A N 1
ATOM 667 C CA . PRO A 1 81 ? 35.478 8.698 16.379 1.00 47.51 78 PRO A CA 1
ATOM 668 C C . PRO A 1 81 ? 35.874 9.498 17.602 1.00 46.48 78 PRO A C 1
ATOM 669 O O . PRO A 1 81 ? 36.362 8.929 18.585 1.00 47.94 78 PRO A O 1
ATOM 673 N N . ALA A 1 82 ? 35.663 10.800 17.568 1.00 45.24 79 ALA A N 1
ATOM 674 C CA . ALA A 1 82 ? 35.916 11.614 18.764 1.00 44.24 79 ALA A CA 1
ATOM 675 C C . ALA A 1 82 ? 34.823 11.330 19.784 1.00 43.95 79 ALA A C 1
ATOM 676 O O . ALA A 1 82 ? 35.055 11.334 20.997 1.00 43.61 79 ALA A O 1
ATOM 678 N N . ALA A 1 83 ? 33.637 11.030 19.269 1.00 43.79 80 ALA A N 1
ATOM 679 C CA . ALA A 1 83 ? 32.501 10.700 20.111 1.00 44.25 80 ALA A CA 1
ATOM 680 C C . ALA A 1 83 ? 32.602 9.240 20.594 1.00 44.43 80 ALA A C 1
ATOM 681 O O . ALA A 1 83 ? 33.199 8.376 19.965 1.00 44.09 80 ALA A O 1
ATOM 683 N N . SER A 1 84 ? 31.988 9.004 21.733 1.00 45.65 81 SER A N 1
ATOM 684 C CA . SER A 1 84 ? 31.954 7.676 22.349 1.00 46.14 81 SER A CA 1
ATOM 685 C C . SER A 1 84 ? 31.421 6.649 21.367 1.00 47.61 81 SER A C 1
ATOM 686 O O . SER A 1 84 ? 30.590 6.954 20.504 1.00 48.97 81 SER A O 1
ATOM 689 N N . GLU A 1 85 ? 31.936 5.439 21.481 1.00 48.10 82 GLU A N 1
ATOM 690 C CA . GLU A 1 85 ? 31.397 4.264 20.749 1.00 48.42 82 GLU A CA 1
ATOM 691 C C . GLU A 1 85 ? 29.864 4.203 20.736 1.00 48.93 82 GLU A C 1
ATOM 692 O O . GLU A 1 85 ? 29.242 3.899 19.682 1.00 48.81 82 GLU A O 1
ATOM 701 N N . LEU A 1 86 ? 29.248 4.559 21.870 1.00 49.15 83 LEU A N 1
ATOM 702 C CA . LEU A 1 86 ? 27.790 4.492 21.961 1.00 49.36 83 LEU A CA 1
ATOM 703 C C . LEU A 1 86 ? 27.158 5.531 21.031 1.00 50.59 83 LEU A C 1
ATOM 704 O O . LEU A 1 86 ? 26.217 5.227 20.274 1.00 51.80 83 LEU A O 1
ATOM 709 N N . ILE A 1 87 ? 27.685 6.754 21.042 1.00 51.54 84 ILE A N 1
ATOM 710 C CA . ILE A 1 87 ? 27.189 7.792 20.119 1.00 51.40 84 ILE A CA 1
ATOM 711 C C . ILE A 1 87 ? 27.366 7.332 18.675 1.00 52.30 84 ILE A C 1
ATOM 712 O O . ILE A 1 87 ? 26.529 7.596 17.816 1.00 53.06 84 ILE A O 1
ATOM 717 N N . ASN A 1 88 ? 28.432 6.578 18.431 1.00 52.91 85 ASN A N 1
ATOM 718 C CA . ASN A 1 88 ? 28.703 6.045 17.093 1.00 53.21 85 ASN A CA 1
ATOM 719 C C . ASN A 1 88 ? 27.665 5.042 16.632 1.00 54.45 85 ASN A C 1
ATOM 720 O O . ASN A 1 88 ? 27.122 5.171 15.537 1.00 54.08 85 ASN A O 1
ATOM 725 N N . GLN A 1 89 ? 27.373 4.068 17.498 1.00 56.11 86 GLN A N 1
ATOM 726 C CA . GLN A 1 89 ? 26.329 3.059 17.233 1.00 56.71 86 GLN A CA 1
ATOM 727 C C . GLN A 1 89 ? 24.966 3.740 17.054 1.00 56.76 86 GLN A C 1
ATOM 728 O O . GLN A 1 89 ? 24.225 3.417 16.126 1.00 56.80 86 GLN A O 1
ATOM 734 N N . LEU A 1 90 ? 24.645 4.688 17.928 1.00 57.20 87 LEU A N 1
ATOM 735 C CA . LEU A 1 90 ? 23.371 5.431 17.814 1.00 58.28 87 LEU A CA 1
ATOM 736 C C . LEU A 1 90 ? 23.269 6.324 16.578 1.00 58.79 87 LEU A C 1
ATOM 737 O O . LEU A 1 90 ? 22.166 6.642 16.121 1.00 59.81 87 LEU A O 1
ATOM 742 N N . MET A 1 91 ? 24.402 6.736 16.034 1.00 59.11 88 MET A N 1
ATOM 743 C CA . MET A 1 91 ? 24.380 7.505 14.765 1.00 59.22 88 MET A CA 1
ATOM 744 C C . MET A 1 91 ? 23.850 6.649 13.600 1.00 59.53 88 MET A C 1
ATOM 745 O O . MET A 1 91 ? 23.048 7.102 12.784 1.00 58.87 88 MET A O 1
ATOM 750 N N . THR A 1 92 ? 24.299 5.401 13.556 1.00 60.33 89 THR A N 1
ATOM 751 C CA . THR A 1 92 ? 23.861 4.444 12.532 1.00 60.84 89 THR A CA 1
ATOM 752 C C . THR A 1 92 ? 22.375 4.060 12.748 1.00 61.58 89 THR A C 1
ATOM 753 O O . THR A 1 92 ? 21.553 4.128 11.821 1.00 61.99 89 THR A O 1
ATOM 757 N N . ALA A 1 93 ? 22.024 3.735 13.983 1.00 61.78 90 ALA A N 1
ATOM 758 C CA . ALA A 1 93 ? 20.647 3.379 14.307 1.00 62.06 90 ALA A CA 1
ATOM 759 C C . ALA A 1 93 ? 19.708 4.480 13.921 1.00 62.71 90 ALA A C 1
ATOM 760 O O . ALA A 1 93 ? 18.678 4.219 13.312 1.00 63.59 90 ALA A O 1
ATOM 762 N N . MET A 1 94 ? 20.051 5.716 14.262 1.00 63.13 91 MET A N 1
ATOM 763 C CA . MET A 1 94 ? 19.096 6.816 14.082 1.00 63.96 91 MET A CA 1
ATOM 764 C C . MET A 1 94 ? 18.755 7.046 12.618 1.00 64.66 91 MET A C 1
ATOM 765 O O . MET A 1 94 ? 17.608 7.320 12.266 1.00 65.05 91 MET A O 1
ATOM 770 N N . ILE A 1 95 ? 19.755 6.905 11.765 1.00 65.78 92 ILE A N 1
ATOM 771 C CA . ILE A 1 95 ? 19.560 7.139 10.330 1.00 66.44 92 ILE A CA 1
ATOM 772 C C . ILE A 1 95 ? 18.786 5.968 9.746 1.00 67.77 92 ILE A C 1
ATOM 773 O O . ILE A 1 95 ? 17.938 6.153 8.857 1.00 67.96 92 ILE A O 1
ATOM 778 N N . ALA A 1 96 ? 19.049 4.785 10.310 1.00 68.67 93 ALA A N 1
ATOM 779 C CA . ALA A 1 96 ? 18.325 3.552 9.961 1.00 69.32 93 ALA A CA 1
ATOM 780 C C . ALA A 1 96 ? 16.834 3.718 10.242 1.00 70.23 93 ALA A C 1
ATOM 781 O O . ALA A 1 96 ? 15.989 3.474 9.388 1.00 70.92 93 ALA A O 1
ATOM 783 N N . GLY A 1 97 ? 16.521 4.170 11.444 1.00 71.15 94 GLY A N 1
ATOM 784 C CA . GLY A 1 97 ? 15.141 4.188 11.924 1.00 71.60 94 GLY A CA 1
ATOM 785 C C . GLY A 1 97 ? 14.313 5.312 11.367 1.00 72.21 94 GLY A C 1
ATOM 786 O O . GLY A 1 97 ? 13.088 5.345 11.538 1.00 72.94 94 GLY A O 1
ATOM 787 N N . VAL A 1 98 ? 14.988 6.245 10.717 1.00 72.79 95 VAL A N 1
ATOM 788 C CA . VAL A 1 98 ? 14.336 7.468 10.218 1.00 73.37 95 VAL A CA 1
ATOM 789 C C . VAL A 1 98 ? 14.282 7.554 8.686 1.00 73.69 95 VAL A C 1
ATOM 790 O O . VAL A 1 98 ? 13.420 8.256 8.108 1.00 73.98 95 VAL A O 1
ATOM 794 N N . ARG A 1 99 ? 15.192 6.814 8.055 1.00 73.64 96 ARG A N 1
ATOM 795 C CA . ARG A 1 99 ? 15.519 6.983 6.628 1.00 73.97 96 ARG A CA 1
ATOM 796 C C . ARG A 1 99 ? 14.278 6.993 5.761 1.00 73.99 96 ARG A C 1
ATOM 797 O O . ARG A 1 99 ? 14.111 7.832 4.862 1.00 74.35 96 ARG A O 1
ATOM 805 N N . ASN A 1 100 ? 13.396 6.059 6.076 1.00 73.75 97 ASN A N 1
ATOM 806 C CA . ASN A 1 100 ? 12.212 5.784 5.258 1.00 73.67 97 ASN A CA 1
ATOM 807 C C . ASN A 1 100 ? 10.924 5.685 6.104 1.00 73.27 97 ASN A C 1
ATOM 808 O O . ASN A 1 100 ? 9.989 4.972 5.774 1.00 73.36 97 ASN A O 1
ATOM 813 N N . ASN A 1 101 ? 10.917 6.436 7.195 1.00 72.67 98 ASN A N 1
ATOM 814 C CA . ASN A 1 101 ? 9.737 6.658 8.008 1.00 72.61 98 ASN A CA 1
ATOM 815 C C . ASN A 1 101 ? 9.380 8.174 8.010 1.00 72.37 98 ASN A C 1
ATOM 816 O O . ASN A 1 101 ? 9.717 8.906 8.946 1.00 72.42 98 ASN A O 1
ATOM 821 N N . PRO A 1 102 ? 8.694 8.644 6.954 1.00 71.81 99 PRO A N 1
ATOM 822 C CA . PRO A 1 102 ? 8.536 10.067 6.607 1.00 71.71 99 PRO A CA 1
ATOM 823 C C . PRO A 1 102 ? 8.126 11.031 7.691 1.00 71.82 99 PRO A C 1
ATOM 824 O O . PRO A 1 102 ? 8.420 12.234 7.574 1.00 72.10 99 PRO A O 1
ATOM 828 N N . VAL A 1 103 ? 7.429 10.547 8.711 1.00 71.77 100 VAL A N 1
ATOM 829 C CA . VAL A 1 103 ? 7.060 11.440 9.838 1.00 71.88 100 VAL A CA 1
ATOM 830 C C . VAL A 1 103 ? 8.279 11.752 10.746 1.00 71.21 100 VAL A C 1
ATOM 831 O O . VAL A 1 103 ? 8.422 12.873 11.252 1.00 70.97 100 VAL A O 1
ATOM 835 N N . LEU A 1 104 ? 9.150 10.750 10.897 1.00 70.40 101 LEU A N 1
ATOM 836 C CA . LEU A 1 104 ? 10.404 10.878 11.677 1.00 70.12 101 LEU A CA 1
ATOM 837 C C . LEU A 1 104 ? 11.471 11.681 10.922 1.00 70.03 101 LEU A C 1
ATOM 838 O O . LEU A 1 104 ? 12.256 12.421 11.508 1.00 70.28 101 LEU A O 1
ATOM 843 N N . ARG A 1 105 ? 11.417 11.548 9.606 1.00 69.48 102 ARG A N 1
ATOM 844 C CA . ARG A 1 105 ? 12.416 12.059 8.672 1.00 68.91 102 ARG A CA 1
ATOM 845 C C . ARG A 1 105 ? 12.144 13.542 8.335 1.00 67.71 102 ARG A C 1
ATOM 846 O O . ARG A 1 105 ? 13.037 14.376 8.389 1.00 67.46 102 ARG A O 1
ATOM 854 N N . HIS A 1 106 ? 10.896 13.876 8.070 1.00 66.56 103 HIS A N 1
ATOM 855 C CA . HIS A 1 106 ? 10.547 15.160 7.446 1.00 65.92 103 HIS A CA 1
ATOM 856 C C . HIS A 1 106 ? 10.784 16.361 8.353 1.00 64.23 103 HIS A C 1
ATOM 857 O O . HIS A 1 106 ? 10.256 16.458 9.449 1.00 63.70 103 HIS A O 1
ATOM 864 N N . LYS A 1 107 ? 11.609 17.272 7.853 1.00 62.80 104 LYS A N 1
ATOM 865 C CA . LYS A 1 107 ? 12.041 18.495 8.570 1.00 61.49 104 LYS A CA 1
ATOM 866 C C . LYS A 1 107 ? 12.937 18.225 9.795 1.00 59.91 104 LYS A C 1
ATOM 867 O O . LYS A 1 107 ? 13.080 19.068 10.702 1.00 59.34 104 LYS A O 1
ATOM 873 N N . LEU A 1 108 ? 13.525 17.043 9.797 1.00 57.86 105 LEU A N 1
ATOM 874 C CA . LEU A 1 108 ? 14.482 16.651 10.833 1.00 57.33 105 LEU A CA 1
ATOM 875 C C . LEU A 1 108 ? 15.822 17.292 10.564 1.00 56.24 105 LEU A C 1
ATOM 876 O O . LEU A 1 108 ? 16.611 16.758 9.795 1.00 56.54 105 LEU A O 1
ATOM 881 N N . PHE A 1 109 ? 16.122 18.386 11.249 1.00 55.14 106 PHE A N 1
ATOM 882 C CA . PHE A 1 109 ? 17.305 19.184 10.891 1.00 54.19 106 PHE A CA 1
ATOM 883 C C . PHE A 1 109 ? 18.577 18.970 11.761 1.00 54.08 106 PHE A C 1
ATOM 884 O O . PHE A 1 109 ? 19.715 19.154 11.256 1.00 53.72 106 PHE A O 1
ATOM 892 N N . GLN A 1 110 ? 18.412 18.602 13.041 1.00 53.15 107 GLN A N 1
ATOM 893 C CA . GLN A 1 110 ? 19.571 18.110 13.841 1.00 52.57 107 GLN A CA 1
ATOM 894 C C . GLN A 1 110 ? 19.221 17.035 14.846 1.00 52.00 107 GLN A C 1
ATOM 895 O O . GLN A 1 110 ? 18.051 16.790 15.172 1.00 51.24 107 GLN A O 1
ATOM 901 N N . ILE A 1 111 ? 20.280 16.334 15.229 1.00 51.39 108 ILE A N 1
ATOM 902 C CA . ILE A 1 111 ? 20.225 15.261 16.232 1.00 50.82 108 ILE A CA 1
ATOM 903 C C . ILE A 1 111 ? 21.307 15.469 17.308 1.00 50.13 108 ILE A C 1
ATOM 904 O O . ILE A 1 111 ? 22.495 15.594 16.996 1.00 49.24 108 ILE A O 1
ATOM 909 N N . ASP A 1 112 ? 20.851 15.533 18.561 1.00 49.19 109 ASP A N 1
ATOM 910 C CA . ASP A 1 112 ? 21.721 15.717 19.714 1.00 48.94 109 ASP A CA 1
ATOM 911 C C . ASP A 1 112 ? 21.870 14.388 20.439 1.00 48.84 109 ASP A C 1
ATOM 912 O O . ASP A 1 112 ? 20.871 13.735 20.739 1.00 48.81 109 ASP A O 1
ATOM 917 N N . TYR A 1 113 ? 23.117 13.987 20.666 1.00 48.73 110 TYR A N 1
ATOM 918 C CA . TYR A 1 113 ? 23.444 12.749 21.417 1.00 49.35 110 TYR A CA 1
ATOM 919 C C . TYR A 1 113 ? 24.108 13.036 22.788 1.00 48.80 110 TYR A C 1
ATOM 920 O O . TYR A 1 113 ? 25.027 13.869 22.919 1.00 47.61 110 TYR A O 1
ATOM 929 N N . LEU A 1 114 ? 23.588 12.341 23.797 1.00 48.16 111 LEU A N 1
ATOM 930 C CA . LEU A 1 114 ? 24.079 12.413 25.178 1.00 47.97 111 LEU A CA 1
ATOM 931 C C . LEU A 1 114 ? 24.269 11.009 25.737 1.00 49.23 111 LEU A C 1
ATOM 932 O O . LEU A 1 114 ? 23.341 10.212 25.821 1.00 49.55 111 LEU A O 1
ATOM 937 N N . THR A 1 115 ? 25.488 10.752 26.173 1.00 50.27 112 THR A N 1
ATOM 938 C CA . THR A 1 115 ? 25.990 9.418 26.424 1.00 50.35 112 THR A CA 1
ATOM 939 C C . THR A 1 115 ? 26.787 9.394 27.722 1.00 51.04 112 THR A C 1
ATOM 940 O O . THR A 1 115 ? 27.238 10.434 28.201 1.00 50.73 112 THR A O 1
ATOM 944 N N . THR A 1 116 ? 26.879 8.207 28.316 1.00 52.18 113 THR A N 1
ATOM 945 C CA . THR A 1 116 ? 27.582 7.999 29.593 1.00 52.08 113 THR A CA 1
ATOM 946 C C . THR A 1 116 ? 28.495 6.769 29.572 1.00 52.24 113 THR A C 1
ATOM 947 O O . THR A 1 116 ? 28.372 5.844 28.762 1.00 52.03 113 THR A O 1
ATOM 951 N N . LEU A 1 117 ? 29.470 6.825 30.462 1.00 52.37 114 LEU A N 1
ATOM 952 C CA . LEU A 1 117 ? 30.316 5.696 30.776 1.00 52.07 114 LEU A CA 1
ATOM 953 C C . LEU A 1 117 ? 29.476 4.522 31.275 1.00 52.48 114 LEU A C 1
ATOM 954 O O . LEU A 1 117 ? 29.721 3.378 30.929 1.00 52.17 114 LEU A O 1
ATOM 959 N N . SER A 1 118 ? 28.476 4.854 32.076 1.00 53.18 115 SER A N 1
ATOM 960 C CA . SER A 1 118 ? 27.467 3.895 32.561 1.00 53.86 115 SER A CA 1
ATOM 961 C C . SER A 1 118 ? 26.589 3.335 31.471 1.00 53.92 115 SER A C 1
ATOM 962 O O . SER A 1 118 ? 25.757 2.501 31.728 1.00 54.18 115 SER A O 1
ATOM 965 N N . ASN A 1 119 ? 26.765 3.817 30.256 1.00 54.59 116 ASN A N 1
ATOM 966 C CA . ASN A 1 119 ? 26.137 3.218 29.065 1.00 54.78 116 ASN A CA 1
ATOM 967 C C . ASN A 1 119 ? 24.682 3.588 28.764 1.00 55.02 116 ASN A C 1
ATOM 968 O O . ASN A 1 119 ? 23.993 2.907 27.978 1.00 55.65 116 ASN A O 1
ATOM 973 N N . GLN A 1 120 ? 24.221 4.676 29.354 1.00 54.90 117 GLN A N 1
ATOM 974 C CA . GLN A 1 120 ? 22.901 5.210 29.018 1.00 54.69 117 GLN A CA 1
ATOM 975 C C . GLN A 1 120 ? 23.009 6.298 27.958 1.00 54.33 117 GLN A C 1
ATOM 976 O O . GLN A 1 120 ? 24.100 6.814 27.679 1.00 53.71 117 GLN A O 1
ATOM 982 N N . ALA A 1 121 ? 21.881 6.596 27.331 1.00 53.39 118 ALA A N 1
ATOM 983 C CA . ALA A 1 121 ? 21.856 7.536 26.227 1.00 52.88 118 ALA A CA 1
ATOM 984 C C . ALA A 1 121 ? 20.598 8.366 26.154 1.00 53.16 118 ALA A C 1
ATOM 985 O O . ALA A 1 121 ? 19.539 7.899 26.542 1.00 53.10 118 ALA A O 1
ATOM 987 N N . VAL A 1 122 ? 20.731 9.624 25.708 1.00 53.50 119 VAL A N 1
ATOM 988 C CA . VAL A 1 122 ? 19.560 10.476 25.386 1.00 53.58 119 VAL A CA 1
ATOM 989 C C . VAL A 1 122 ? 19.721 11.203 24.055 1.00 54.36 119 VAL A C 1
ATOM 990 O O . VAL A 1 122 ? 20.518 12.152 23.919 1.00 54.43 119 VAL A O 1
ATOM 994 N N . VAL A 1 123 ? 18.892 10.772 23.105 1.00 54.65 120 VAL A N 1
ATOM 995 C CA . VAL A 1 123 ? 18.896 11.247 21.732 1.00 54.63 120 VAL A CA 1
ATOM 996 C C . VAL A 1 123 ? 17.743 12.213 21.471 1.00 55.76 120 VAL A C 1
ATOM 997 O O . VAL A 1 123 ? 16.582 11.850 21.598 1.00 56.07 120 VAL A O 1
ATOM 1001 N N . SER A 1 124 ? 18.079 13.446 21.112 1.00 56.44 121 SER A N 1
ATOM 1002 C CA . SER A 1 124 ? 17.062 14.456 20.807 1.00 57.21 121 SER A CA 1
ATOM 1003 C C . SER A 1 124 ? 16.993 14.691 19.298 1.00 58.16 121 SER A C 1
ATOM 1004 O O . SER A 1 124 ? 18.009 14.999 18.650 1.00 59.13 121 SER A O 1
ATOM 1007 N N . LEU A 1 125 ? 15.783 14.553 18.751 1.00 58.38 122 LEU A N 1
ATOM 1008 C CA . LEU A 1 125 ? 15.516 14.784 17.327 1.00 57.73 122 LEU A CA 1
ATOM 1009 C C . LEU A 1 125 ? 14.756 16.070 17.186 1.00 57.96 122 LEU A C 1
ATOM 1010 O O . LEU A 1 125 ? 13.653 16.177 17.706 1.00 58.55 122 LEU A O 1
ATOM 1015 N N . LEU A 1 126 ? 15.377 17.047 16.504 1.00 58.25 123 LEU A N 1
ATOM 1016 C CA . LEU A 1 126 ? 14.882 18.428 16.410 1.00 57.78 123 LEU A CA 1
ATOM 1017 C C . LEU A 1 126 ? 14.299 18.670 15.033 1.00 58.77 123 LEU A C 1
ATOM 1018 O O . LEU A 1 126 ? 14.839 18.166 14.026 1.00 59.33 123 LEU A O 1
ATOM 1023 N N . TYR A 1 127 ? 13.192 19.438 15.008 1.00 59.09 124 TYR A N 1
ATOM 1024 C CA . TYR A 1 127 ? 12.369 19.659 13.804 1.00 58.40 124 TYR A CA 1
ATOM 1025 C C . TYR A 1 127 ? 11.908 21.105 13.536 1.00 60.41 124 TYR A C 1
ATOM 1026 O O . TYR A 1 127 ? 11.595 21.937 14.419 1.00 59.08 124 TYR A O 1
ATOM 1035 N N . HIS A 1 128 ? 11.838 21.368 12.242 1.00 62.86 125 HIS A N 1
ATOM 1036 C CA . HIS A 1 128 ? 11.194 22.573 11.735 1.00 64.49 125 HIS A CA 1
ATOM 1037 C C . HIS A 1 128 ? 9.756 22.257 11.294 1.00 65.52 125 HIS A C 1
ATOM 1038 O O . HIS A 1 128 ? 9.343 22.532 10.167 1.00 66.15 125 HIS A O 1
ATOM 1045 N N . LYS A 1 129 ? 9.018 21.662 12.219 1.00 66.54 126 LYS A N 1
ATOM 1046 C CA . LYS A 1 129 ? 7.630 21.269 11.989 1.00 67.24 126 LYS A CA 1
ATOM 1047 C C . LYS A 1 129 ? 6.958 20.927 13.322 1.00 68.86 126 LYS A C 1
ATOM 1048 O O . LYS A 1 129 ? 7.627 20.564 14.286 1.00 69.55 126 LYS A O 1
ATOM 1054 N N . LYS A 1 130 ? 5.635 21.064 13.363 1.00 70.32 127 LYS A N 1
ATOM 1055 C CA . LYS A 1 130 ? 4.843 20.655 14.535 1.00 71.23 127 LYS A CA 1
ATOM 1056 C C . LYS A 1 130 ? 4.845 19.115 14.711 1.00 71.94 127 LYS A C 1
ATOM 1057 O O . LYS A 1 130 ? 4.876 18.333 13.749 1.00 70.87 127 LYS A O 1
ATOM 1063 N N . LEU A 1 131 ? 4.864 18.701 15.968 1.00 73.02 128 LEU A N 1
ATOM 1064 C CA . LEU A 1 131 ? 4.892 17.283 16.295 1.00 74.10 128 LEU A CA 1
ATOM 1065 C C . LEU A 1 131 ? 3.558 16.896 16.889 1.00 75.00 128 LEU A C 1
ATOM 1066 O O . LEU A 1 131 ? 2.957 17.671 17.643 1.00 74.90 128 LEU A O 1
ATOM 1071 N N . ASP A 1 132 ? 3.113 15.693 16.537 1.00 75.88 129 ASP A N 1
ATOM 1072 C CA . ASP A 1 132 ? 1.776 15.224 16.885 1.00 76.94 129 ASP A CA 1
ATOM 1073 C C . ASP A 1 132 ? 1.743 13.714 17.156 1.00 77.75 129 ASP A C 1
ATOM 1074 O O . ASP A 1 132 ? 2.735 12.997 17.011 1.00 77.23 129 ASP A O 1
ATOM 1079 N N . ASP A 1 133 ? 0.553 13.258 17.510 1.00 78.83 130 ASP A N 1
ATOM 1080 C CA . ASP A 1 133 ? 0.316 11.870 17.911 1.00 79.64 130 ASP A CA 1
ATOM 1081 C C . ASP A 1 133 ? 0.806 10.876 16.872 1.00 79.95 130 ASP A C 1
ATOM 1082 O O . ASP A 1 133 ? 1.184 9.754 17.204 1.00 80.30 130 ASP A O 1
ATOM 1087 N N . GLU A 1 134 ? 0.778 11.281 15.611 1.00 80.36 131 GLU A N 1
ATOM 1088 C CA . GLU A 1 134 ? 1.268 10.416 14.536 1.00 80.77 131 GLU A CA 1
ATOM 1089 C C . GLU A 1 134 ? 2.785 10.276 14.713 1.00 81.13 131 GLU A C 1
ATOM 1090 O O . GLU A 1 134 ? 3.352 9.164 14.681 1.00 81.09 131 GLU A O 1
ATOM 1096 N N . TRP A 1 135 ? 3.424 11.423 14.938 1.00 81.44 132 TRP A N 1
ATOM 1097 C CA . TRP A 1 135 ? 4.867 11.454 15.202 1.00 81.77 132 TRP A CA 1
ATOM 1098 C C . TRP A 1 135 ? 5.199 10.615 16.435 1.00 81.49 132 TRP A C 1
ATOM 1099 O O . TRP A 1 135 ? 6.128 9.785 16.437 1.00 81.40 132 TRP A O 1
ATOM 1110 N N . ARG A 1 136 ? 4.402 10.848 17.471 1.00 81.17 133 ARG A N 1
ATOM 1111 C CA . ARG A 1 136 ? 4.577 10.204 18.777 1.00 81.02 133 ARG A CA 1
ATOM 1112 C C . ARG A 1 136 ? 4.468 8.686 18.668 1.00 80.87 133 ARG A C 1
ATOM 1113 O O . ARG A 1 136 ? 5.178 7.954 19.355 1.00 80.72 133 ARG A O 1
ATOM 1121 N N . GLN A 1 137 ? 3.563 8.239 17.805 1.00 80.98 134 GLN A N 1
ATOM 1122 C CA . GLN A 1 137 ? 3.344 6.810 17.550 1.00 81.25 134 GLN A CA 1
ATOM 1123 C C . GLN A 1 137 ? 4.627 6.188 17.022 1.00 80.93 134 GLN A C 1
ATOM 1124 O O . GLN A 1 137 ? 5.191 5.263 17.619 1.00 81.14 134 GLN A O 1
ATOM 1130 N N . GLU A 1 138 ? 5.097 6.735 15.904 1.00 80.50 135 GLU A N 1
ATOM 1131 C CA . GLU A 1 138 ? 6.268 6.172 15.203 1.00 79.79 135 GLU A CA 1
ATOM 1132 C C . GLU A 1 138 ? 7.522 6.300 16.066 1.00 78.70 135 GLU A C 1
ATOM 1133 O O . GLU A 1 138 ? 8.317 5.348 16.177 1.00 78.31 135 GLU A O 1
ATOM 1139 N N . ALA A 1 139 ? 7.640 7.463 16.715 1.00 77.20 136 ALA A N 1
ATOM 1140 C CA . ALA A 1 139 ? 8.743 7.740 17.645 1.00 76.43 136 ALA A CA 1
ATOM 1141 C C . ALA A 1 139 ? 8.793 6.693 18.765 1.00 75.69 136 ALA A C 1
ATOM 1142 O O . ALA A 1 139 ? 9.870 6.321 19.211 1.00 75.35 136 ALA A O 1
ATOM 1144 N N . GLU A 1 140 ? 7.620 6.209 19.185 1.00 75.33 137 GLU A N 1
ATOM 1145 C CA . GLU A 1 140 ? 7.526 5.170 20.240 1.00 75.17 137 GLU A CA 1
ATOM 1146 C C . GLU A 1 140 ? 8.019 3.822 19.764 1.00 74.43 137 GLU A C 1
ATOM 1147 O O . GLU A 1 140 ? 8.568 3.053 20.535 1.00 73.57 137 GLU A O 1
ATOM 1153 N N . ALA A 1 141 ? 7.802 3.545 18.486 1.00 74.29 138 ALA A N 1
ATOM 1154 C CA . ALA A 1 141 ? 8.248 2.272 17.893 1.00 74.54 138 ALA A CA 1
ATOM 1155 C C . ALA A 1 141 ? 9.768 2.266 17.719 1.00 74.64 138 ALA A C 1
ATOM 1156 O O . ALA A 1 141 ? 10.426 1.207 17.801 1.00 74.64 138 ALA A O 1
ATOM 1158 N N . LEU A 1 142 ? 10.315 3.468 17.506 1.00 74.36 139 LEU A N 1
ATOM 1159 C CA . LEU A 1 142 ? 11.753 3.627 17.269 1.00 74.03 139 LEU A CA 1
ATOM 1160 C C . LEU A 1 142 ? 12.530 3.362 18.537 1.00 74.10 139 LEU A C 1
ATOM 1161 O O . LEU A 1 142 ? 13.561 2.686 18.503 1.00 74.36 139 LEU A O 1
ATOM 1166 N N . ARG A 1 143 ? 12.012 3.853 19.657 1.00 74.20 140 ARG A N 1
ATOM 1167 C CA . ARG A 1 143 ? 12.677 3.622 20.963 1.00 74.47 140 ARG A CA 1
ATOM 1168 C C . ARG A 1 143 ? 12.720 2.153 21.366 1.00 74.48 140 ARG A C 1
ATOM 1169 O O . ARG A 1 143 ? 13.711 1.684 21.928 1.00 74.28 140 ARG A O 1
ATOM 1177 N N . ASP A 1 144 ? 11.635 1.442 21.068 1.00 74.78 141 ASP A N 1
ATOM 1178 C CA . ASP A 1 144 ? 11.501 0.010 21.435 1.00 75.05 141 ASP A CA 1
ATOM 1179 C C . ASP A 1 144 ? 12.326 -0.827 20.498 1.00 74.57 141 ASP A C 1
ATOM 1180 O O . ASP A 1 144 ? 12.802 -1.906 20.848 1.00 74.28 141 ASP A O 1
ATOM 1185 N N . ALA A 1 145 ? 12.468 -0.307 19.287 1.00 74.45 142 ALA A N 1
ATOM 1186 C CA . ALA A 1 145 ? 13.341 -0.920 18.304 1.00 74.14 142 ALA A CA 1
ATOM 1187 C C . ALA A 1 145 ? 14.742 -0.817 18.870 1.00 73.73 142 ALA A C 1
ATOM 1188 O O . ALA A 1 145 ? 15.441 -1.813 18.986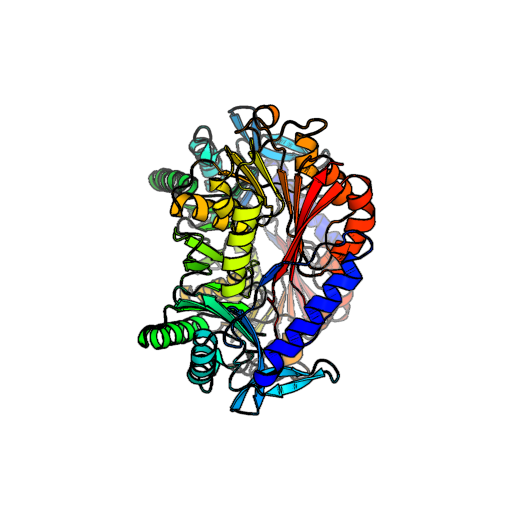 1.00 73.60 142 ALA A O 1
ATOM 1190 N N . LEU A 1 146 ? 15.099 0.386 19.307 1.00 73.28 143 LEU A N 1
ATOM 1191 C CA . LEU A 1 146 ? 16.431 0.640 19.895 1.00 72.94 143 LEU A CA 1
ATOM 1192 C C . LEU A 1 146 ? 16.643 -0.172 21.175 1.00 72.82 143 LEU A C 1
ATOM 1193 O O . LEU A 1 146 ? 17.649 -0.869 21.343 1.00 72.51 143 LEU A O 1
ATOM 1198 N N . ARG A 1 147 ? 15.699 -0.062 22.094 1.00 72.78 144 ARG A N 1
ATOM 1199 C CA . ARG A 1 147 ? 15.825 -0.793 23.353 1.00 72.45 144 ARG A CA 1
ATOM 1200 C C . ARG A 1 147 ? 15.983 -2.259 22.962 1.00 72.82 144 ARG A C 1
ATOM 1201 O O . ARG A 1 147 ? 16.786 -3.030 23.517 1.00 72.78 144 ARG A O 1
ATOM 1209 N N . ALA A 1 148 ? 15.185 -2.605 21.970 1.00 72.97 145 ALA A N 1
ATOM 1210 C CA . ALA A 1 148 ? 15.089 -3.969 21.475 1.00 73.12 145 ALA A CA 1
ATOM 1211 C C . ALA A 1 148 ? 16.497 -4.501 21.348 1.00 72.98 145 ALA A C 1
ATOM 1212 O O . ALA A 1 148 ? 16.745 -5.695 21.357 1.00 72.23 145 ALA A O 1
ATOM 1214 N N . GLN A 1 149 ? 17.428 -3.571 21.261 1.00 73.56 146 GLN A N 1
ATOM 1215 C CA . GLN A 1 149 ? 18.786 -3.915 20.832 1.00 73.70 146 GLN A CA 1
ATOM 1216 C C . GLN A 1 149 ? 19.729 -3.842 22.023 1.00 73.55 146 GLN A C 1
ATOM 1217 O O . GLN A 1 149 ? 20.951 -3.965 21.902 1.00 73.45 146 GLN A O 1
ATOM 1223 N N . ASN A 1 150 ? 19.136 -3.612 23.186 1.00 73.30 147 ASN A N 1
ATOM 1224 C CA . ASN A 1 150 ? 19.919 -3.522 24.425 1.00 73.17 147 ASN A CA 1
ATOM 1225 C C . ASN A 1 150 ? 20.556 -2.160 24.672 1.00 72.30 147 ASN A C 1
ATOM 1226 O O . ASN A 1 150 ? 21.400 -2.032 25.530 1.00 72.35 147 ASN A O 1
ATOM 1231 N N . LEU A 1 151 ? 20.165 -1.171 23.883 1.00 71.42 148 LEU A N 1
ATOM 1232 C CA . LEU A 1 151 ? 20.581 0.210 24.105 1.00 70.62 148 LEU A CA 1
ATOM 1233 C C . LEU A 1 151 ? 19.702 0.895 25.146 1.00 70.62 148 LEU A C 1
ATOM 1234 O O . LEU A 1 151 ? 18.511 1.132 24.920 1.00 70.30 148 LEU A O 1
ATOM 1239 N N . ASN A 1 152 ? 20.303 1.239 26.281 1.00 70.30 149 ASN A N 1
ATOM 1240 C CA . ASN A 1 152 ? 19.573 1.979 27.305 1.00 70.15 149 ASN A CA 1
ATOM 1241 C C . ASN A 1 152 ? 19.362 3.409 26.833 1.00 69.17 149 ASN A C 1
ATOM 1242 O O . ASN A 1 152 ? 20.147 4.283 27.132 1.00 69.71 149 ASN A O 1
ATOM 1247 N N . VAL A 1 153 ? 18.288 3.647 26.096 1.00 67.99 150 VAL A N 1
ATOM 1248 C CA . VAL A 1 153 ? 18.140 4.912 25.393 1.00 66.92 150 VAL A CA 1
ATOM 1249 C C . VAL A 1 153 ? 16.770 5.558 25.496 1.00 65.79 150 VAL A C 1
ATOM 1250 O O . VAL A 1 153 ? 15.776 4.909 25.269 1.00 66.55 150 VAL A O 1
ATOM 1254 N N . HIS A 1 154 ? 16.745 6.839 25.848 1.00 64.22 151 HIS A N 1
ATOM 1255 C CA . HIS A 1 154 ? 15.554 7.693 25.716 1.00 63.85 151 HIS A CA 1
ATOM 1256 C C . HIS A 1 154 ? 15.636 8.618 24.479 1.00 62.90 151 HIS A C 1
ATOM 1257 O O . HIS A 1 154 ? 16.680 8.739 23.830 1.00 62.93 151 HIS A O 1
ATOM 1264 N N . LEU A 1 155 ? 14.505 9.244 24.171 1.00 61.48 152 LEU A N 1
ATOM 1265 C CA . LEU A 1 155 ? 14.343 10.066 22.959 1.00 60.51 152 LEU A CA 1
ATOM 1266 C C . LEU A 1 155 ? 13.568 11.319 23.279 1.00 59.69 152 LEU A C 1
ATOM 1267 O O . LEU A 1 155 ? 12.569 11.273 23.957 1.00 60.02 152 LEU A O 1
ATOM 1272 N N . ILE A 1 156 ? 14.046 12.446 22.805 1.00 59.04 153 ILE A N 1
ATOM 1273 C CA . ILE A 1 156 ? 13.315 13.696 23.004 1.00 58.76 153 ILE A CA 1
ATOM 1274 C C . ILE A 1 156 ? 12.970 14.252 21.645 1.00 58.80 153 ILE A C 1
ATOM 1275 O O . ILE A 1 156 ? 13.802 14.271 20.731 1.00 58.80 153 ILE A O 1
ATOM 1280 N N . GLY A 1 157 ? 11.708 14.623 21.502 1.00 58.84 154 GLY A N 1
ATOM 1281 C CA . GLY A 1 157 ? 11.205 15.202 20.276 1.00 58.76 154 GLY A CA 1
ATOM 1282 C C . GLY A 1 157 ? 11.107 16.679 20.532 1.00 58.83 154 GLY A C 1
ATOM 1283 O O . GLY A 1 157 ? 10.434 17.141 21.464 1.00 58.88 154 GLY A O 1
ATOM 1284 N N . ARG A 1 158 ? 11.771 17.447 19.696 1.00 58.79 155 ARG A N 1
ATOM 1285 C CA . ARG A 1 158 ? 11.693 18.884 19.881 1.00 58.75 155 ARG A CA 1
ATOM 1286 C C . ARG A 1 158 ? 1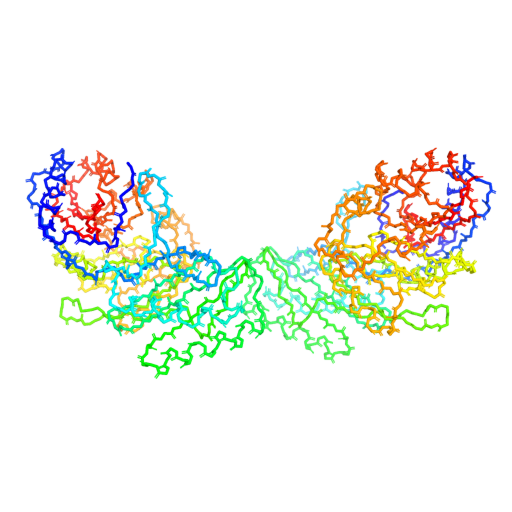1.282 19.607 18.618 1.00 58.75 155 ARG A C 1
ATOM 1287 O O . ARG A 1 158 ? 11.727 19.263 17.521 1.00 59.29 155 ARG A O 1
ATOM 1295 N N . ALA A 1 159 ? 10.418 20.599 18.813 1.00 58.50 156 ALA A N 1
ATOM 1296 C CA . ALA A 1 159 ? 10.167 21.680 17.840 1.00 58.69 156 ALA A CA 1
ATOM 1297 C C . ALA A 1 159 ? 9.842 22.920 18.656 1.00 59.50 156 ALA A C 1
ATOM 1298 O O . ALA A 1 159 ? 9.953 22.843 19.881 1.00 60.05 156 ALA A O 1
ATOM 1300 N N . THR A 1 160 ? 9.482 24.044 18.026 1.00 60.32 157 THR A N 1
ATOM 1301 C CA . THR A 1 160 ? 9.231 25.283 18.795 1.00 61.58 157 THR A CA 1
ATOM 1302 C C . THR A 1 160 ? 8.167 25.074 19.860 1.00 62.46 157 THR A C 1
ATOM 1303 O O . THR A 1 160 ? 7.094 24.553 19.564 1.00 63.09 157 THR A O 1
ATOM 1307 N N . LYS A 1 161 ? 8.479 25.508 21.086 1.00 63.02 158 LYS A N 1
ATOM 1308 C CA . LYS A 1 161 ? 7.611 25.317 22.251 1.00 63.38 158 LYS A CA 1
ATOM 1309 C C . LYS A 1 161 ? 7.123 23.868 22.414 1.00 63.50 158 LYS A C 1
ATOM 1310 O O . LYS A 1 161 ? 6.046 23.623 22.935 1.00 64.16 158 LYS A O 1
ATOM 1316 N N . THR A 1 162 ? 7.929 22.916 21.973 1.00 63.03 159 THR A N 1
ATOM 1317 C CA . THR A 1 162 ? 7.567 21.509 22.026 1.00 62.90 159 THR A CA 1
ATOM 1318 C C . THR A 1 162 ? 8.668 20.610 22.566 1.00 62.93 159 THR A C 1
ATOM 1319 O O . THR A 1 162 ? 9.799 20.627 22.085 1.00 64.49 159 THR A O 1
ATOM 1323 N N . LYS A 1 163 ? 8.323 19.812 23.560 1.00 61.92 160 LYS A N 1
ATOM 1324 C CA . LYS A 1 163 ? 9.274 18.879 24.146 1.00 61.06 160 LYS A CA 1
ATOM 1325 C C . LYS A 1 163 ? 8.603 17.553 24.604 1.00 61.14 160 LYS A C 1
ATOM 1326 O O . LYS A 1 163 ? 8.156 17.411 25.752 1.00 61.14 160 LYS A O 1
ATOM 1332 N N . ILE A 1 164 ? 8.571 16.587 23.699 1.00 60.69 161 ILE A N 1
ATOM 1333 C CA . ILE A 1 164 ? 7.997 15.256 23.999 1.00 60.77 161 ILE A CA 1
ATOM 1334 C C . ILE A 1 164 ? 9.011 14.273 24.565 1.00 60.22 161 ILE A C 1
ATOM 1335 O O . ILE A 1 164 ? 9.775 13.689 23.825 1.00 59.97 161 ILE A O 1
ATOM 1340 N N . GLU A 1 165 ? 8.979 14.068 25.872 1.00 60.23 162 GLU A N 1
ATOM 1341 C CA . GLU A 1 165 ? 9.925 13.133 26.517 1.00 60.83 162 GLU A CA 1
ATOM 1342 C C . GLU A 1 165 ? 9.356 11.759 26.384 1.00 61.07 162 GLU A C 1
ATOM 1343 O O . GLU A 1 165 ? 8.290 11.507 26.891 1.00 61.38 162 GLU A O 1
ATOM 1349 N N . LEU A 1 166 ? 10.033 10.870 25.680 1.00 61.94 163 LEU A N 1
ATOM 1350 C CA . LEU A 1 166 ? 9.438 9.576 25.453 1.00 62.60 163 LEU A CA 1
ATOM 1351 C C . LEU A 1 166 ? 9.066 9.046 26.843 1.00 64.51 163 LEU A C 1
ATOM 1352 O O . LEU A 1 166 ? 7.890 8.609 27.131 1.00 64.41 163 LEU A O 1
ATOM 1357 N N . ASP A 1 167 ? 10.063 9.133 27.725 1.00 65.49 164 ASP A N 1
ATOM 1358 C CA . ASP A 1 167 ? 9.850 8.761 29.130 1.00 65.95 164 ASP A CA 1
ATOM 1359 C C . ASP A 1 167 ? 10.477 9.885 29.994 1.00 66.45 164 ASP A C 1
ATOM 1360 O O . ASP A 1 167 ? 9.822 10.424 30.906 1.00 67.10 164 ASP A O 1
ATOM 1365 N N . GLN A 1 168 ? 11.719 10.258 29.670 1.00 66.04 165 GLN A N 1
ATOM 1366 C CA . GLN A 1 168 ? 12.473 11.232 30.478 1.00 65.58 165 GLN A CA 1
ATOM 1367 C C . GLN A 1 168 ? 13.606 11.953 29.694 1.00 64.85 165 GLN A C 1
ATOM 1368 O O . GLN A 1 168 ? 13.930 11.608 28.534 1.00 63.94 165 GLN A O 1
ATOM 1374 N N . ASP A 1 169 ? 14.217 12.927 30.374 1.00 63.60 166 ASP A N 1
ATOM 1375 C CA . ASP A 1 169 ? 15.216 13.807 29.764 1.00 62.85 166 ASP A CA 1
ATOM 1376 C C . ASP A 1 169 ? 16.561 13.831 30.490 1.00 62.61 166 ASP A C 1
ATOM 1377 O O . ASP A 1 169 ? 17.371 14.735 30.278 1.00 62.29 166 ASP A O 1
ATOM 1382 N N . TYR A 1 170 ? 16.787 12.823 31.335 1.00 62.20 167 TYR A N 1
ATOM 1383 C CA . TYR A 1 170 ? 18.061 12.649 32.063 1.00 61.24 167 TYR A CA 1
ATOM 1384 C C . TYR A 1 170 ? 18.540 11.211 31.998 1.00 59.98 167 TYR A C 1
ATOM 1385 O O . TYR A 1 170 ? 17.794 10.329 31.628 1.00 59.89 167 TYR A O 1
ATOM 1394 N N . ILE A 1 171 ? 19.826 11.028 32.250 1.00 58.81 168 ILE A N 1
ATOM 1395 C CA . ILE A 1 171 ? 20.437 9.718 32.495 1.00 57.82 168 ILE A CA 1
ATOM 1396 C C . ILE A 1 171 ? 21.417 9.882 33.642 1.00 57.57 168 ILE A C 1
ATOM 1397 O O . ILE A 1 171 ? 21.712 11.014 34.071 1.00 56.58 168 ILE A O 1
ATOM 1402 N N . ASP A 1 172 ? 21.901 8.739 34.136 1.00 57.47 169 ASP A N 1
ATOM 1403 C CA . ASP A 1 172 ? 22.769 8.686 35.328 1.00 56.96 169 ASP A CA 1
ATOM 1404 C C . ASP A 1 172 ? 24.173 8.170 35.039 1.00 55.93 169 ASP A C 1
ATOM 1405 O O . ASP A 1 172 ? 24.396 7.041 34.559 1.00 54.99 169 ASP A O 1
ATOM 1410 N N . GLU A 1 173 ? 25.133 9.022 35.345 1.00 54.80 170 GLU A N 1
ATOM 1411 C CA . GLU A 1 173 ? 26.517 8.633 35.195 1.00 54.60 170 GLU A CA 1
ATOM 1412 C C . GLU A 1 173 ? 26.993 7.941 36.437 1.00 54.03 170 GLU A C 1
ATOM 1413 O O . GLU A 1 173 ? 26.527 8.192 37.543 1.00 53.75 170 GLU A O 1
ATOM 1419 N N . ARG A 1 174 ? 27.990 7.113 36.197 1.00 53.41 171 ARG A N 1
ATOM 1420 C CA . ARG A 1 174 ? 28.696 6.409 37.210 1.00 53.48 171 ARG A CA 1
ATOM 1421 C C . ARG A 1 174 ? 30.174 6.649 36.916 1.00 52.35 171 ARG A C 1
ATOM 1422 O O . ARG A 1 174 ? 30.716 6.149 35.922 1.00 51.34 171 ARG A O 1
ATOM 1430 N N . LEU A 1 175 ? 30.805 7.448 37.768 1.00 51.28 172 LEU A N 1
ATOM 1431 C CA . LEU A 1 175 ? 32.223 7.752 37.622 1.00 51.22 172 LEU A CA 1
ATOM 1432 C C . LEU A 1 175 ? 33.041 7.232 38.783 1.00 51.31 172 LEU A C 1
ATOM 1433 O O . LEU A 1 175 ? 32.764 7.557 39.940 1.00 51.22 172 LEU A O 1
ATOM 1438 N N . PRO A 1 176 ? 34.101 6.492 38.481 1.00 51.61 173 PRO A N 1
ATOM 1439 C CA . PRO A 1 176 ? 34.987 6.105 39.546 1.00 52.68 173 PRO A CA 1
ATOM 1440 C C . PRO A 1 176 ? 35.882 7.258 39.910 1.00 53.68 173 PRO A C 1
ATOM 1441 O O . PRO A 1 176 ? 36.680 7.717 39.100 1.00 54.85 173 PRO A O 1
ATOM 1445 N N . VAL A 1 177 ? 35.746 7.724 41.134 1.00 54.33 174 VAL A N 1
ATOM 1446 C CA . VAL A 1 177 ? 36.572 8.814 41.628 1.00 55.48 174 VAL A CA 1
ATOM 1447 C C . VAL A 1 177 ? 37.318 8.379 42.900 1.00 56.43 174 VAL A C 1
ATOM 1448 O O . VAL A 1 177 ? 36.701 7.937 43.867 1.00 56.58 174 VAL A O 1
ATOM 1452 N N . ALA A 1 178 ? 38.641 8.511 42.864 1.00 57.33 175 ALA A N 1
ATOM 1453 C CA . ALA A 1 178 ? 39.532 8.167 43.973 1.00 58.17 175 ALA A CA 1
ATOM 1454 C C . ALA A 1 178 ? 39.018 7.038 44.882 1.00 58.90 175 ALA A C 1
ATOM 1455 O O . ALA A 1 178 ? 38.787 7.248 46.080 1.00 58.12 175 ALA A O 1
ATOM 1457 N N . GLY A 1 179 ? 38.847 5.851 44.306 1.00 59.47 176 GLY A N 1
ATOM 1458 C CA . GLY A 1 179 ? 38.333 4.734 45.048 1.00 59.87 176 GLY A CA 1
ATOM 1459 C C . GLY A 1 179 ? 36.832 4.620 44.954 1.00 60.70 176 GLY A C 1
ATOM 1460 O O . GLY A 1 179 ? 36.337 3.634 44.422 1.00 63.03 176 GLY A O 1
ATOM 1461 N N . LYS A 1 180 ? 36.095 5.616 45.432 1.00 60.66 177 LYS A N 1
ATOM 1462 C CA . LYS A 1 180 ? 34.615 5.529 45.484 1.00 60.87 177 LYS A CA 1
ATOM 1463 C C . LYS A 1 180 ? 33.900 5.882 44.167 1.00 60.66 177 LYS A C 1
ATOM 1464 O O . LYS A 1 180 ? 34.207 6.874 43.529 1.00 60.69 177 LYS A O 1
ATOM 1470 N N . GLU A 1 181 ? 32.939 5.041 43.796 1.00 60.19 178 GLU A N 1
ATOM 1471 C CA . GLU A 1 181 ? 31.964 5.325 42.751 1.00 59.92 178 GLU A CA 1
ATOM 1472 C C . GLU A 1 181 ? 31.162 6.527 43.113 1.00 59.48 178 GLU A C 1
ATOM 1473 O O . GLU A 1 181 ? 31.130 6.965 44.251 1.00 59.78 178 GLU A O 1
ATOM 1479 N N . MET A 1 182 ? 30.439 7.023 42.129 1.00 58.88 179 MET A N 1
ATOM 1480 C CA . MET A 1 182 ? 29.833 8.349 42.219 1.00 57.36 179 MET A CA 1
ATOM 1481 C C . MET A 1 182 ? 28.727 8.470 41.178 1.00 56.47 179 MET A C 1
ATOM 1482 O O . MET A 1 182 ? 28.951 8.270 39.996 1.00 56.60 179 MET A O 1
ATOM 1487 N N . ILE A 1 183 ? 27.513 8.709 41.632 1.00 55.44 180 ILE A N 1
ATOM 1488 C CA . ILE A 1 183 ? 26.385 8.847 40.723 1.00 55.29 180 ILE A CA 1
ATOM 1489 C C . ILE A 1 183 ? 26.195 10.318 40.390 1.00 54.62 180 ILE A C 1
ATOM 1490 O O . ILE A 1 183 ? 26.240 11.195 41.277 1.00 54.45 180 ILE A O 1
ATOM 1495 N N . TYR A 1 184 ? 25.975 10.575 39.105 1.00 53.57 181 TYR A N 1
ATOM 1496 C CA . TYR A 1 184 ? 25.676 11.949 38.628 1.00 52.38 181 TYR A CA 1
ATOM 1497 C C . TYR A 1 184 ? 24.605 11.972 37.600 1.00 51.97 181 TYR A C 1
ATOM 1498 O O . TYR A 1 184 ? 24.827 11.652 36.434 1.00 52.02 181 TYR A O 1
ATOM 1507 N N . ARG A 1 185 ? 23.443 12.384 38.039 1.00 51.84 182 ARG A N 1
ATOM 1508 C CA . ARG A 1 185 ? 22.372 12.680 37.104 1.00 52.59 182 ARG A CA 1
ATOM 1509 C C . ARG A 1 185 ? 22.736 13.874 36.178 1.00 51.50 182 ARG A C 1
ATOM 1510 O O . ARG A 1 185 ? 23.247 14.908 36.615 1.00 50.48 182 ARG A O 1
ATOM 1518 N N . GLN A 1 186 ? 22.472 13.654 34.893 1.00 50.89 183 GLN A N 1
ATOM 1519 C CA . GLN A 1 186 ? 22.772 14.592 33.807 1.00 49.93 183 GLN A CA 1
ATOM 1520 C C . GLN A 1 186 ? 21.531 14.816 32.952 1.00 49.70 183 GLN A C 1
ATOM 1521 O O . GLN A 1 186 ? 21.021 13.890 32.332 1.00 49.38 183 GLN A O 1
ATOM 1527 N N . VAL A 1 187 ? 21.084 16.069 32.931 1.00 49.83 184 VAL A N 1
ATOM 1528 C CA . VAL A 1 187 ? 19.886 16.520 32.189 1.00 49.75 184 VAL A CA 1
ATOM 1529 C C . VAL A 1 187 ? 20.209 17.119 30.799 1.00 50.71 184 VAL A C 1
ATOM 1530 O O . VAL A 1 187 ? 21.038 18.038 30.665 1.00 50.25 184 VAL A O 1
ATOM 1534 N N . GLU A 1 188 ? 19.514 16.593 29.788 1.00 51.02 185 GLU A N 1
ATOM 1535 C CA . GLU A 1 188 ? 19.587 17.089 28.400 1.00 51.09 185 GLU A CA 1
ATOM 1536 C C . GLU A 1 188 ? 19.496 18.611 28.402 1.00 51.20 185 GLU A C 1
ATOM 1537 O O . GLU A 1 188 ? 18.672 19.190 29.109 1.00 52.05 185 GLU A O 1
ATOM 1543 N N . ASN A 1 189 ? 20.381 19.256 27.642 1.00 50.50 186 ASN A N 1
ATOM 1544 C CA . ASN A 1 189 ? 20.402 20.721 27.503 1.00 49.70 186 ASN A CA 1
ATOM 1545 C C . ASN A 1 189 ? 20.905 21.449 28.722 1.00 49.22 186 ASN A C 1
ATOM 1546 O O . ASN A 1 189 ? 20.949 22.685 28.743 1.00 49.27 186 ASN A O 1
ATOM 1551 N N . SER A 1 190 ? 21.299 20.690 29.730 1.00 48.31 187 SER A N 1
ATOM 1552 C CA . SER A 1 190 ? 22.004 21.279 30.856 1.00 47.88 187 SER A CA 1
ATOM 1553 C C . SER A 1 190 ? 23.460 20.918 30.747 1.00 47.28 187 SER A C 1
ATOM 1554 O O . SER A 1 190 ? 23.804 19.819 30.290 1.00 47.08 187 SER A O 1
ATOM 1557 N N . PHE A 1 191 ? 24.333 21.848 31.137 1.00 46.12 188 PHE A N 1
ATOM 1558 C CA . PHE A 1 191 ? 25.781 21.621 30.924 1.00 45.02 188 PHE A CA 1
ATOM 1559 C C . PHE A 1 191 ? 26.324 20.407 31.660 1.00 43.02 188 PHE A C 1
ATOM 1560 O O . PHE A 1 191 ? 26.072 20.225 32.800 1.00 42.32 188 PHE A O 1
ATOM 1568 N N . THR A 1 192 ? 27.093 19.617 30.947 1.00 41.95 189 THR A N 1
ATOM 1569 C CA . THR A 1 192 ? 27.989 18.625 31.528 1.00 41.23 189 THR A CA 1
ATOM 1570 C C . THR A 1 192 ? 29.352 18.672 30.848 1.00 39.83 189 THR A C 1
ATOM 1571 O O . THR A 1 192 ? 29.459 19.057 29.692 1.00 39.59 189 THR A O 1
ATOM 1575 N N . GLN A 1 193 ? 30.395 18.305 31.584 1.00 38.87 190 GLN A N 1
ATOM 1576 C CA . GLN A 1 193 ? 31.751 18.149 30.984 1.00 37.39 190 GLN A CA 1
ATOM 1577 C C . GLN A 1 193 ? 31.687 17.071 29.914 1.00 37.24 190 GLN A C 1
ATOM 1578 O O . GLN A 1 193 ? 31.065 16.021 30.139 1.00 38.79 190 GLN A O 1
ATOM 1584 N N . PRO A 1 194 ? 32.196 17.363 28.709 1.00 36.11 191 PRO A N 1
ATOM 1585 C CA . PRO A 1 194 ? 32.018 16.493 27.545 1.00 35.35 191 PRO A CA 1
ATOM 1586 C C . PRO A 1 194 ? 32.999 15.359 27.534 1.00 34.56 191 PRO A C 1
ATOM 1587 O O . PRO A 1 194 ? 32.823 14.414 26.827 1.00 33.94 191 PRO A O 1
ATOM 1591 N N . ASN A 1 195 ? 34.097 15.529 28.239 1.00 34.82 192 ASN A N 1
ATOM 1592 C CA . ASN A 1 195 ? 35.112 14.506 28.280 1.00 35.66 192 ASN A CA 1
ATOM 1593 C C . ASN A 1 195 ? 35.106 13.825 29.698 1.00 35.11 192 ASN A C 1
ATOM 1594 O O . ASN A 1 195 ? 35.523 14.427 30.675 1.00 33.43 192 ASN A O 1
ATOM 1599 N N . ALA A 1 196 ? 34.528 12.617 29.774 1.00 34.83 193 ALA A N 1
ATOM 1600 C CA . ALA A 1 196 ? 34.247 11.971 31.075 1.00 35.08 193 ALA A CA 1
ATOM 1601 C C . ALA A 1 196 ? 35.558 11.479 31.647 1.00 35.43 193 ALA A C 1
ATOM 1602 O O . ALA A 1 196 ? 35.822 11.662 32.821 1.00 35.52 193 ALA A O 1
ATOM 1604 N N . ALA A 1 197 ? 36.418 10.916 30.792 1.00 35.91 194 ALA A N 1
ATOM 1605 C CA . ALA A 1 197 ? 37.761 10.509 31.215 1.00 34.65 194 ALA A CA 1
ATOM 1606 C C . ALA A 1 197 ? 38.463 11.694 31.824 1.00 35.35 194 ALA A C 1
ATOM 1607 O O . ALA A 1 197 ? 39.087 11.577 32.879 1.00 38.25 194 ALA A O 1
ATOM 1609 N N . MET A 1 198 ? 38.351 12.870 31.220 1.00 35.52 195 MET A N 1
ATOM 1610 C CA . MET A 1 198 ? 39.097 14.052 31.741 1.00 34.99 195 MET A CA 1
ATOM 1611 C C . MET A 1 198 ? 38.444 14.523 32.987 1.00 34.02 195 MET A C 1
ATOM 1612 O O . MET A 1 198 ? 39.117 14.925 33.950 1.00 34.76 195 MET A O 1
ATOM 1617 N N . ASN A 1 199 ? 37.125 14.445 32.997 1.00 33.41 196 ASN A N 1
ATOM 1618 C CA . ASN A 1 199 ? 36.368 14.806 34.180 1.00 34.43 196 ASN A CA 1
ATOM 1619 C C . ASN A 1 199 ? 36.811 14.038 35.418 1.00 35.81 196 ASN A C 1
ATOM 1620 O O . ASN A 1 199 ? 37.006 14.616 36.495 1.00 37.71 196 ASN A O 1
ATOM 1625 N N . ILE A 1 200 ? 36.958 12.720 35.290 1.00 36.23 197 ILE A N 1
ATOM 1626 C CA . ILE A 1 200 ? 37.399 11.895 36.402 1.00 35.58 197 ILE A CA 1
ATOM 1627 C C . ILE A 1 200 ? 38.679 12.491 36.921 1.00 36.28 197 ILE A C 1
ATOM 1628 O O . ILE A 1 200 ? 38.888 12.580 38.116 1.00 38.33 197 ILE A O 1
ATOM 1633 N N . GLN A 1 201 ? 39.556 12.880 36.019 1.00 36.21 198 GLN A N 1
ATOM 1634 C CA . GLN A 1 201 ? 40.866 13.383 36.419 1.00 37.82 198 GLN A CA 1
ATOM 1635 C C . GLN A 1 201 ? 40.883 14.804 37.053 1.00 38.41 198 GLN A C 1
ATOM 1636 O O . GLN A 1 201 ? 41.772 15.114 37.858 1.00 37.50 198 GLN A O 1
ATOM 1642 N N . MET A 1 202 ? 39.911 15.633 36.674 1.00 38.34 199 MET A N 1
ATOM 1643 C CA . MET A 1 202 ? 39.776 16.984 37.227 1.00 39.05 199 MET A CA 1
ATOM 1644 C C . MET A 1 202 ? 39.252 16.837 38.631 1.00 38.76 199 MET A C 1
ATOM 1645 O O . MET A 1 202 ? 39.626 17.580 39.542 1.00 40.04 199 MET A O 1
ATOM 1650 N N . LEU A 1 203 ? 38.355 15.887 38.790 1.00 38.35 200 LEU A N 1
ATOM 1651 C CA . LEU A 1 203 ? 37.745 15.590 40.098 1.00 38.12 200 LEU A CA 1
ATOM 1652 C C . LEU A 1 203 ? 38.813 15.135 41.059 1.00 38.25 200 LEU A C 1
ATOM 1653 O O . LEU A 1 203 ? 38.981 15.636 42.199 1.00 37.25 200 LEU A O 1
ATOM 1658 N N . GLU A 1 204 ? 39.575 14.179 40.556 1.00 38.71 201 GLU A N 1
ATOM 1659 C CA . GLU A 1 204 ? 40.700 13.644 41.313 1.00 38.78 201 GLU A CA 1
ATOM 1660 C C . GLU A 1 204 ? 41.777 14.700 41.606 1.00 38.49 201 GLU A C 1
ATOM 1661 O O . GLU A 1 204 ? 42.347 14.751 42.710 1.00 37.51 201 GLU A O 1
ATOM 1667 N N . TRP A 1 205 ? 42.057 15.567 40.648 1.00 38.38 202 TRP A N 1
ATOM 1668 C CA . TRP A 1 205 ? 43.095 16.568 40.904 1.00 39.60 202 TRP A CA 1
ATOM 1669 C C . TRP A 1 205 ? 42.617 17.564 41.953 1.00 39.33 202 TRP A C 1
ATOM 1670 O O . TRP A 1 205 ? 43.333 17.860 42.887 1.00 38.32 202 TRP A O 1
ATOM 1681 N N . ALA A 1 206 ? 41.373 18.003 41.823 1.00 39.80 203 ALA A N 1
ATOM 1682 C CA . ALA A 1 206 ? 40.709 18.868 42.832 1.00 40.10 203 ALA A CA 1
ATOM 1683 C C . ALA A 1 206 ? 40.688 18.244 44.230 1.00 41.02 203 ALA A C 1
ATOM 1684 O O . ALA A 1 206 ? 40.851 18.916 45.283 1.00 41.36 203 ALA A O 1
ATOM 1686 N N . LEU A 1 207 ? 40.517 16.933 44.241 1.00 41.71 204 LEU A N 1
ATOM 1687 C CA . LEU A 1 207 ? 40.444 16.161 45.517 1.00 41.62 204 LEU A CA 1
ATOM 1688 C C . LEU A 1 207 ? 41.789 16.149 46.200 1.00 42.24 204 LEU A C 1
ATOM 1689 O O . LEU A 1 207 ? 41.864 16.256 47.396 1.00 43.01 204 LEU A O 1
ATOM 1694 N N . ASP A 1 208 ? 42.852 16.086 45.414 1.00 43.98 205 ASP A N 1
ATOM 1695 C CA . ASP A 1 208 ? 44.231 16.108 45.921 1.00 44.94 205 ASP A CA 1
ATOM 1696 C C . ASP A 1 208 ? 44.687 17.501 46.316 1.00 46.46 205 ASP A C 1
ATOM 1697 O O . ASP A 1 208 ? 45.546 17.679 47.136 1.00 47.19 205 ASP A O 1
ATOM 1702 N N . VAL A 1 209 ? 44.133 18.508 45.689 1.00 49.18 206 VAL A N 1
ATOM 1703 C CA . VAL A 1 209 ? 44.612 19.880 45.899 1.00 51.28 206 VAL A CA 1
ATOM 1704 C C . VAL A 1 209 ? 43.943 20.449 47.137 1.00 52.96 206 VAL A C 1
ATOM 1705 O O . VAL A 1 209 ? 44.394 21.403 47.718 1.00 53.31 206 VAL A O 1
ATOM 1709 N N . THR A 1 210 ? 42.862 19.830 47.552 1.00 55.59 207 THR A N 1
ATOM 1710 C CA . THR A 1 210 ? 42.107 20.329 48.701 1.00 57.33 207 THR A CA 1
ATOM 1711 C C . THR A 1 210 ? 42.189 19.353 49.859 1.00 58.97 207 THR A C 1
ATOM 1712 O O . THR A 1 210 ? 41.287 19.271 50.692 1.00 58.52 207 THR A O 1
ATOM 1716 N N . LYS A 1 211 ? 43.282 18.606 49.892 1.00 61.50 208 LYS A N 1
ATOM 1717 C CA . LYS A 1 211 ? 43.494 17.633 50.970 1.00 63.71 208 LYS A CA 1
ATOM 1718 C C . LYS A 1 211 ? 43.992 18.335 52.204 1.00 64.52 208 LYS A C 1
ATOM 1719 O O . LYS A 1 211 ? 44.852 19.212 52.133 1.00 64.43 208 LYS A O 1
ATOM 1725 N N . GLY A 1 212 ? 43.441 17.917 53.336 1.00 66.09 209 GLY A N 1
ATOM 1726 C CA . GLY A 1 212 ? 43.823 18.462 54.638 1.00 67.51 209 GLY A CA 1
ATOM 1727 C C . GLY A 1 212 ? 43.528 19.950 54.708 1.00 68.44 209 GLY A C 1
ATOM 1728 O O . GLY A 1 212 ? 44.346 20.763 55.149 1.00 68.95 209 GLY A O 1
ATOM 1729 N N . SER A 1 213 ? 42.372 20.313 54.187 1.00 69.39 210 SER A N 1
ATOM 1730 C CA . SER A 1 213 ? 41.931 21.690 54.247 1.00 69.78 210 SER A CA 1
ATOM 1731 C C . SER A 1 213 ? 41.030 21.796 55.460 1.00 70.13 210 SER A C 1
ATOM 1732 O O . SER A 1 213 ? 40.321 20.860 55.811 1.00 70.25 210 SER A O 1
ATOM 1735 N N . LYS A 1 214 ? 41.137 22.935 56.128 1.00 70.46 211 LYS A N 1
ATOM 1736 C CA . LYS A 1 214 ? 40.381 23.223 57.351 1.00 70.59 211 LYS A CA 1
ATOM 1737 C C . LYS A 1 214 ? 39.114 23.963 56.997 1.00 69.74 211 LYS A C 1
ATOM 1738 O O . LYS A 1 214 ? 39.148 25.022 56.342 1.00 69.75 211 LYS A O 1
ATOM 1744 N N . GLY A 1 215 ? 38.002 23.385 57.435 1.00 68.84 212 GLY A N 1
ATOM 1745 C CA . GLY A 1 215 ? 36.710 24.049 57.384 1.00 67.91 212 GLY A CA 1
ATOM 1746 C C . GLY A 1 215 ? 35.799 23.667 56.241 1.00 67.44 212 GLY A C 1
ATOM 1747 O O . GLY A 1 215 ? 35.567 22.483 55.969 1.00 67.03 212 GLY A O 1
ATOM 1748 N N . ASP A 1 216 ? 35.278 24.705 55.589 1.00 66.89 213 ASP A N 1
ATOM 1749 C CA . ASP A 1 216 ? 34.198 24.571 54.615 1.00 66.71 213 ASP A CA 1
ATOM 1750 C C . ASP A 1 216 ? 34.529 25.128 53.246 1.00 66.08 213 ASP A C 1
ATOM 1751 O O . ASP A 1 216 ? 35.444 25.945 53.078 1.00 66.19 213 ASP A O 1
ATOM 1756 N N . LEU A 1 217 ? 33.716 24.685 52.286 1.00 65.11 214 LEU A N 1
ATOM 1757 C CA . LEU A 1 217 ? 33.863 25.038 50.859 1.00 64.05 214 LEU A CA 1
ATOM 1758 C C . LEU A 1 217 ? 32.637 25.767 50.310 1.00 63.34 214 LEU A C 1
ATOM 1759 O O . LEU A 1 217 ? 31.475 25.424 50.604 1.00 63.23 214 LEU A O 1
ATOM 1764 N N . LEU A 1 218 ? 32.921 26.762 49.482 1.00 62.56 215 LEU A N 1
ATOM 1765 C CA . LEU A 1 218 ? 31.888 27.447 48.720 1.00 62.19 215 LEU A CA 1
ATOM 1766 C C . LEU A 1 218 ? 32.123 27.250 47.218 1.00 62.04 215 LEU A C 1
ATOM 1767 O O . LEU A 1 218 ? 33.201 27.573 46.676 1.00 61.67 215 LEU A O 1
ATOM 1772 N N . GLU A 1 219 ? 31.106 26.699 46.558 1.00 61.35 216 GLU A N 1
ATOM 1773 C CA . GLU A 1 219 ? 31.140 26.540 45.104 1.00 60.79 216 GLU A CA 1
ATOM 1774 C C . GLU A 1 219 ? 30.101 27.416 44.477 1.00 59.95 216 GLU A C 1
ATOM 1775 O O . GLU A 1 219 ? 28.938 27.388 44.875 1.00 59.77 216 GLU A O 1
ATOM 1781 N N . LEU A 1 220 ? 30.529 28.167 43.471 1.00 59.38 217 LEU A N 1
ATOM 1782 C CA . LEU A 1 220 ? 29.605 28.961 42.670 1.00 58.91 217 LEU A CA 1
ATOM 1783 C C . LEU A 1 220 ? 29.295 28.275 41.363 1.00 59.23 217 LEU A C 1
ATOM 1784 O O . LEU A 1 220 ? 30.183 27.778 40.673 1.00 59.68 217 LEU A O 1
ATOM 1789 N N . TYR A 1 221 ? 28.011 28.262 41.043 1.00 59.38 218 TYR A N 1
ATOM 1790 C CA . TYR A 1 221 ? 27.494 27.701 39.792 1.00 59.79 218 TYR A CA 1
ATOM 1791 C C . TYR A 1 221 ? 28.083 26.298 39.530 1.00 58.58 218 TYR A C 1
ATOM 1792 O O . TYR A 1 221 ? 28.989 26.080 38.713 1.00 58.49 218 TYR A O 1
ATOM 1801 N N . CYS A 1 222 ? 27.467 25.356 40.230 1.00 56.84 219 CYS A N 1
ATOM 1802 C CA . CYS A 1 222 ? 28.003 24.034 40.420 1.00 55.56 219 CYS A CA 1
ATOM 1803 C C . CYS A 1 222 ? 27.317 23.035 39.546 1.00 53.11 219 CYS A C 1
ATOM 1804 O O . CYS A 1 222 ? 27.573 21.866 39.666 1.00 52.37 219 CYS A O 1
ATOM 1807 N N . GLY A 1 223 ? 26.418 23.497 38.697 1.00 51.41 220 GLY A N 1
ATOM 1808 C CA . GLY A 1 223 ? 25.648 22.597 37.820 1.00 49.98 220 GLY A CA 1
ATOM 1809 C C . GLY A 1 223 ? 24.901 21.535 38.594 1.00 48.95 220 GLY A C 1
ATOM 1810 O O . GLY A 1 223 ? 24.258 21.847 39.601 1.00 50.22 220 GLY A O 1
ATOM 1811 N N . ASN A 1 224 ? 25.065 20.292 38.146 1.00 46.96 221 ASN A N 1
ATOM 1812 C CA . ASN A 1 224 ? 24.482 19.091 38.725 1.00 45.56 221 ASN A CA 1
ATOM 1813 C C . ASN A 1 224 ? 25.224 18.595 39.982 1.00 45.48 221 ASN A C 1
ATOM 1814 O O . ASN A 1 224 ? 24.948 17.502 40.516 1.00 44.53 221 ASN A O 1
ATOM 1819 N N . GLY A 1 225 ? 26.168 19.410 40.427 1.00 45.16 222 GLY A N 1
ATOM 1820 C CA . GLY A 1 225 ? 26.957 19.170 41.649 1.00 45.31 222 GLY A CA 1
ATOM 1821 C C . GLY A 1 225 ? 28.318 18.557 41.406 1.00 45.05 222 GLY A C 1
ATOM 1822 O O . GLY A 1 225 ? 29.070 18.325 42.329 1.00 46.18 222 GLY A O 1
ATOM 1823 N N . ASN A 1 226 ? 28.635 18.298 40.149 1.00 44.91 223 ASN A N 1
ATOM 1824 C CA . ASN A 1 226 ? 29.929 17.681 39.780 1.00 44.82 223 ASN A CA 1
ATOM 1825 C C . ASN A 1 226 ? 31.037 17.776 40.852 1.00 44.54 223 ASN A C 1
ATOM 1826 O O . ASN A 1 226 ? 31.318 16.826 41.545 1.00 43.33 223 ASN A O 1
ATOM 1831 N N . PHE A 1 227 ? 31.636 18.951 40.994 1.00 44.79 224 PHE A N 1
ATOM 1832 C CA . PHE A 1 227 ? 32.804 19.103 41.849 1.00 44.98 224 PHE A CA 1
ATOM 1833 C C . PHE A 1 227 ? 32.483 19.049 43.361 1.00 46.20 224 PHE A C 1
ATOM 1834 O O . PHE A 1 227 ? 33.217 18.421 44.145 1.00 47.20 224 PHE A O 1
ATOM 1842 N N . SER A 1 228 ? 31.403 19.733 43.746 1.00 46.36 225 SER A N 1
ATOM 1843 C CA . SER A 1 228 ? 30.972 19.823 45.119 1.00 46.65 225 SER A CA 1
ATOM 1844 C C . SER A 1 228 ? 30.776 18.463 45.748 1.00 46.94 225 SER A C 1
ATOM 1845 O O . SER A 1 228 ? 31.250 18.215 46.857 1.00 46.57 225 SER A O 1
ATOM 1848 N N . LEU A 1 229 ? 30.037 17.597 45.070 1.00 46.84 226 LEU A N 1
ATOM 1849 C CA . LEU A 1 229 ? 29.765 16.268 45.639 1.00 47.59 226 LEU A CA 1
ATOM 1850 C C . LEU A 1 229 ? 31.056 15.471 45.854 1.00 47.67 226 LEU A C 1
ATOM 1851 O O . LEU A 1 229 ? 31.205 14.834 46.857 1.00 48.53 226 LEU A O 1
ATOM 1856 N N . ALA A 1 230 ? 32.022 15.603 44.960 1.00 48.24 227 ALA A N 1
ATOM 1857 C CA . ALA A 1 230 ? 33.305 14.931 45.111 1.00 48.64 227 ALA A CA 1
ATOM 1858 C C . ALA A 1 230 ? 34.088 15.517 46.263 1.00 49.88 227 ALA A C 1
ATOM 1859 O O . ALA A 1 230 ? 34.623 14.793 47.130 1.00 50.76 227 ALA A O 1
ATOM 1861 N N . LEU A 1 231 ? 34.171 16.841 46.269 1.00 50.67 228 LEU A N 1
ATOM 1862 C CA . LEU A 1 231 ? 35.042 17.537 47.211 1.00 51.31 228 LEU A CA 1
ATOM 1863 C C . LEU A 1 231 ? 34.524 17.470 48.646 1.00 52.18 228 LEU A C 1
ATOM 1864 O O . LEU A 1 231 ? 35.245 17.788 49.587 1.00 53.30 228 LEU A O 1
ATOM 1869 N N . ALA A 1 232 ? 33.268 17.075 48.799 1.00 52.77 229 ALA A N 1
ATOM 1870 C CA . ALA A 1 232 ? 32.601 17.004 50.101 1.00 53.41 229 ALA A CA 1
ATOM 1871 C C . ALA A 1 232 ? 33.398 16.172 51.132 1.00 54.43 229 ALA A C 1
ATOM 1872 O O . ALA A 1 232 ? 33.238 16.350 52.336 1.00 53.22 229 ALA A O 1
ATOM 1874 N N . ARG A 1 233 ? 34.260 15.283 50.607 1.00 56.00 230 ARG A N 1
ATOM 1875 C CA . ARG A 1 233 ? 35.152 14.382 51.387 1.00 56.56 230 ARG A CA 1
ATOM 1876 C C . ARG A 1 233 ? 36.190 15.150 52.172 1.00 57.13 230 ARG A C 1
ATOM 1877 O O . ARG A 1 233 ? 36.695 14.650 53.150 1.00 56.92 230 ARG A O 1
ATOM 1885 N N . ASN A 1 234 ? 36.550 16.335 51.680 1.00 57.99 231 ASN A N 1
ATOM 1886 C CA . ASN A 1 234 ? 37.711 17.069 52.177 1.00 58.54 231 ASN A CA 1
ATOM 1887 C C . ASN A 1 234 ? 37.306 18.243 53.032 1.00 58.84 231 ASN A C 1
ATOM 1888 O O . ASN A 1 234 ? 38.148 18.974 53.548 1.00 58.78 231 ASN A O 1
ATOM 1893 N N . PHE A 1 235 ? 36.006 18.426 53.160 1.00 59.44 232 PHE A N 1
ATOM 1894 C CA . PHE A 1 235 ? 35.464 19.601 53.835 1.00 59.99 232 PHE A CA 1
ATOM 1895 C C . PHE A 1 235 ? 34.366 19.220 54.792 1.00 61.43 232 PHE A C 1
ATOM 1896 O O . PHE A 1 235 ? 33.576 18.285 54.566 1.00 62.20 232 PHE A O 1
ATOM 1904 N N . ASP A 1 236 ? 34.351 19.969 55.885 1.00 63.06 233 ASP A N 1
ATOM 1905 C CA . ASP A 1 236 ? 33.478 19.702 57.032 1.00 64.14 233 ASP A CA 1
ATOM 1906 C C . ASP A 1 236 ? 32.061 19.956 56.568 1.00 63.89 233 ASP A C 1
ATOM 1907 O O . ASP A 1 236 ? 31.165 19.170 56.805 1.00 64.06 233 ASP A O 1
ATOM 1912 N N . ARG A 1 237 ? 31.881 21.033 55.833 1.00 64.35 234 ARG A N 1
ATOM 1913 C CA . ARG A 1 237 ? 30.630 21.237 55.109 1.00 64.72 234 ARG A CA 1
ATOM 1914 C C . ARG A 1 237 ? 30.836 21.980 53.784 1.00 64.11 234 ARG A C 1
ATOM 1915 O O . ARG A 1 237 ? 31.831 22.691 53.583 1.00 64.26 234 ARG A O 1
ATOM 1923 N N . VAL A 1 238 ? 29.877 21.772 52.887 1.00 63.42 235 VAL A N 1
ATOM 1924 C CA . VAL A 1 238 ? 29.877 22.412 51.573 1.00 62.70 235 VAL A CA 1
ATOM 1925 C C . VAL A 1 238 ? 28.599 23.206 51.288 1.00 62.79 235 VAL A C 1
ATOM 1926 O O . VAL A 1 238 ? 27.476 22.733 51.465 1.00 62.86 235 VAL A O 1
ATOM 1930 N N . LEU A 1 239 ? 28.807 24.414 50.789 1.00 62.71 236 LEU A N 1
ATOM 1931 C CA . LEU A 1 239 ? 27.714 25.279 50.347 1.00 62.70 236 LEU A CA 1
ATOM 1932 C C . LEU A 1 239 ? 27.849 25.621 48.844 1.00 62.27 236 LEU A C 1
ATOM 1933 O O . LEU A 1 239 ? 28.781 26.327 48.437 1.00 62.34 236 LEU A O 1
ATOM 1938 N N . ALA A 1 240 ? 26.902 25.129 48.044 1.00 61.71 237 ALA A N 1
ATOM 1939 C CA . ALA A 1 240 ? 26.969 25.194 46.569 1.00 61.54 237 ALA A CA 1
ATOM 1940 C C . ALA A 1 240 ? 25.820 25.948 45.926 1.00 62.01 237 ALA A C 1
ATOM 1941 O O . ALA A 1 240 ? 24.668 25.524 46.027 1.00 62.02 237 ALA A O 1
ATOM 1943 N N . THR A 1 241 ? 26.133 27.016 45.198 1.00 62.43 238 THR A N 1
ATOM 1944 C CA . THR A 1 241 ? 25.090 27.814 44.524 1.00 62.79 238 THR A CA 1
ATOM 1945 C C . THR A 1 241 ? 24.804 27.416 43.075 1.00 63.85 238 THR A C 1
ATOM 1946 O O . THR A 1 241 ? 25.697 27.117 42.276 1.00 63.33 238 THR A O 1
ATOM 1950 N N . GLU A 1 242 ? 23.517 27.428 42.766 1.00 65.54 239 GLU A N 1
ATOM 1951 C CA . GLU A 1 242 ? 23.007 27.257 41.385 1.00 67.09 239 GLU A CA 1
ATOM 1952 C C . GLU A 1 242 ? 21.578 27.881 41.163 1.00 68.08 239 GLU A C 1
ATOM 1953 O O . GLU A 1 242 ? 20.625 27.686 41.965 1.00 68.34 239 GLU A O 1
ATOM 1959 N N . ILE A 1 243 ? 21.461 28.607 40.051 1.00 68.47 240 ILE A N 1
ATOM 1960 C CA . ILE A 1 243 ? 20.185 29.225 39.591 1.00 68.61 240 ILE A CA 1
ATOM 1961 C C . ILE A 1 243 ? 19.342 28.344 38.627 1.00 68.09 240 ILE A C 1
ATOM 1962 O O . ILE A 1 243 ? 18.130 28.209 38.789 1.00 67.52 240 ILE A O 1
ATOM 1967 N N . ALA A 1 244 ? 19.994 27.761 37.620 1.00 67.58 241 ALA A N 1
ATOM 1968 C CA . ALA A 1 244 ? 19.298 26.893 36.631 1.00 67.11 241 ALA A CA 1
ATOM 1969 C C . ALA A 1 244 ? 18.516 25.775 37.322 1.00 66.63 241 ALA A C 1
ATOM 1970 O O . ALA A 1 244 ? 19.095 24.920 37.999 1.00 67.35 241 ALA A O 1
ATOM 1972 N N . LYS A 1 245 ? 17.201 25.779 37.121 1.00 65.83 242 LYS A N 1
ATOM 1973 C CA . LYS A 1 245 ? 16.276 24.959 37.928 1.00 65.42 242 LYS A CA 1
ATOM 1974 C C . LYS A 1 245 ? 16.359 23.440 37.724 1.00 64.74 242 LYS A C 1
ATOM 1975 O O . LYS A 1 245 ? 16.083 22.686 38.669 1.00 64.79 242 LYS A O 1
ATOM 1977 N N . PRO A 1 246 ? 16.725 22.986 36.505 1.00 64.03 243 PRO A N 1
ATOM 1978 C CA . PRO A 1 246 ? 16.909 21.540 36.282 1.00 63.71 243 PRO A CA 1
ATOM 1979 C C . PRO A 1 246 ? 18.270 21.053 36.759 1.00 62.90 243 PRO A C 1
ATOM 1980 O O . PRO A 1 246 ? 18.426 19.870 37.066 1.00 63.65 243 PRO A O 1
ATOM 1984 N N . SER A 1 247 ? 19.228 21.971 36.823 1.00 61.58 244 SER A N 1
ATOM 1985 C CA . SER A 1 247 ? 20.550 21.683 37.410 1.00 60.91 244 SER A CA 1
ATOM 1986 C C . SER A 1 247 ? 20.467 21.542 38.913 1.00 60.85 244 SER A C 1
ATOM 1987 O O . SER A 1 247 ? 21.162 20.713 39.529 1.00 60.50 244 SER A O 1
ATOM 1990 N N . VAL A 1 248 ? 19.624 22.398 39.483 1.00 60.50 245 VAL A N 1
ATOM 1991 C CA . VAL A 1 248 ? 19.385 22.409 40.910 1.00 60.09 245 VAL A CA 1
ATOM 1992 C C . VAL A 1 248 ? 18.691 21.091 41.266 1.00 59.62 245 VAL A C 1
ATOM 1993 O O . VAL A 1 248 ? 19.064 20.408 42.226 1.00 59.33 245 VAL A O 1
ATOM 1997 N N . ALA A 1 249 ? 17.719 20.713 40.452 1.00 59.09 246 ALA A N 1
ATOM 1998 C CA . ALA A 1 249 ? 16.985 19.470 40.701 1.00 58.87 246 ALA A CA 1
ATOM 1999 C C . ALA A 1 249 ? 17.972 18.310 40.655 1.00 58.42 246 ALA A C 1
ATOM 2000 O O . ALA A 1 249 ? 18.085 17.534 41.627 1.00 58.85 246 ALA A O 1
ATOM 2002 N N . ALA A 1 250 ? 18.736 18.256 39.566 1.00 57.56 247 ALA A N 1
ATOM 2003 C CA . ALA A 1 250 ? 19.735 17.189 39.357 1.00 57.75 247 ALA A CA 1
ATOM 2004 C C . ALA A 1 250 ? 20.721 17.115 40.501 1.00 57.38 247 ALA A C 1
ATOM 2005 O O . ALA A 1 250 ? 21.035 16.042 40.984 1.00 58.06 247 ALA A O 1
ATOM 2007 N N . ALA A 1 251 ? 21.187 18.274 40.931 1.00 57.69 248 ALA A N 1
ATOM 2008 C CA . ALA A 1 251 ? 22.146 18.370 42.024 1.00 58.03 248 ALA A CA 1
ATOM 2009 C C . ALA A 1 251 ? 21.532 17.842 43.337 1.00 58.41 248 ALA A C 1
ATOM 2010 O O . ALA A 1 251 ? 22.191 17.160 44.116 1.00 57.90 248 ALA A O 1
ATOM 2012 N N . GLN A 1 252 ? 20.245 18.115 43.528 1.00 59.18 249 GLN A N 1
ATOM 2013 C CA . GLN A 1 252 ? 19.521 17.669 44.730 1.00 59.41 249 GLN A CA 1
ATOM 2014 C C . GLN A 1 252 ? 19.404 16.168 44.748 1.00 58.60 249 GLN A C 1
ATOM 2015 O O . GLN A 1 252 ? 19.682 15.512 45.752 1.00 59.27 249 GLN A O 1
ATOM 2021 N N . TYR A 1 253 ? 18.997 15.634 43.615 1.00 57.62 250 TYR A N 1
ATOM 2022 C CA . TYR A 1 253 ? 18.931 14.192 43.455 1.00 57.44 250 TYR A CA 1
ATOM 2023 C C . TYR A 1 253 ? 20.283 13.536 43.681 1.00 57.11 250 TYR A C 1
ATOM 2024 O O . TYR A 1 253 ? 20.376 12.466 44.283 1.00 57.13 250 TYR A O 1
ATOM 2033 N N . ASN A 1 254 ? 21.326 14.216 43.225 1.00 56.73 251 ASN A N 1
ATOM 2034 C CA . ASN A 1 254 ? 22.684 13.674 43.282 1.00 56.55 251 ASN A CA 1
ATOM 2035 C C . ASN A 1 254 ? 23.265 13.533 44.711 1.00 56.82 251 ASN A C 1
ATOM 2036 O O . ASN A 1 254 ? 24.133 12.659 44.973 1.00 56.10 251 ASN A O 1
ATOM 2041 N N . ILE A 1 255 ? 22.763 14.380 45.613 1.00 57.11 252 ILE A N 1
ATOM 2042 C CA . ILE A 1 255 ? 23.134 14.334 47.038 1.00 57.84 252 ILE A CA 1
ATOM 2043 C C . ILE A 1 255 ? 22.498 13.100 47.694 1.00 58.80 252 ILE A C 1
ATOM 2044 O O . ILE A 1 255 ? 23.187 12.232 48.236 1.00 58.72 252 ILE A O 1
ATOM 2049 N N . ALA A 1 256 ? 21.178 13.034 47.594 1.00 59.51 253 ALA A N 1
ATOM 2050 C CA . ALA A 1 256 ? 20.420 11.835 47.952 1.00 60.68 253 ALA A CA 1
ATOM 2051 C C . ALA A 1 256 ? 21.080 10.528 47.465 1.00 61.73 253 ALA A C 1
ATOM 2052 O O . ALA A 1 256 ? 21.453 9.655 48.270 1.00 62.95 253 ALA A O 1
ATOM 2054 N N . ALA A 1 257 ? 21.212 10.409 46.149 1.00 61.95 254 ALA A N 1
ATOM 2055 C CA . ALA A 1 257 ? 21.747 9.191 45.494 1.00 62.15 254 ALA A CA 1
ATOM 2056 C C . ALA A 1 257 ? 23.180 8.771 45.874 1.00 62.39 254 ALA A C 1
ATOM 2057 O O . ALA A 1 257 ? 23.572 7.643 45.605 1.00 62.89 254 ALA A O 1
ATOM 2059 N N . ASN A 1 258 ? 23.965 9.689 46.429 1.00 62.54 255 ASN A N 1
ATOM 2060 C CA . ASN A 1 258 ? 25.338 9.410 46.869 1.00 62.75 255 ASN A CA 1
ATOM 2061 C C . ASN A 1 258 ? 25.449 9.324 48.398 1.00 62.86 255 ASN A C 1
ATOM 2062 O O . ASN A 1 258 ? 26.541 9.146 48.966 1.00 61.94 255 ASN A O 1
ATOM 2067 N N . HIS A 1 259 ? 24.297 9.446 49.048 1.00 63.38 256 HIS A N 1
ATOM 2068 C CA . HIS A 1 259 ? 24.203 9.412 50.523 1.00 63.75 256 HIS A CA 1
ATOM 2069 C C . HIS A 1 259 ? 25.129 10.421 51.192 1.00 63.71 256 HIS A C 1
ATOM 2070 O O . HIS A 1 259 ? 25.828 10.107 52.167 1.00 62.50 256 HIS A O 1
ATOM 2077 N N . ILE A 1 260 ? 25.112 11.640 50.649 1.00 64.03 257 ILE A N 1
ATOM 2078 C CA . ILE A 1 260 ? 25.940 12.746 51.167 1.00 64.28 257 ILE A CA 1
ATOM 2079 C C . ILE A 1 260 ? 25.148 13.613 52.114 1.00 64.45 257 ILE A C 1
ATOM 2080 O O . ILE A 1 260 ? 23.988 13.940 51.860 1.00 64.68 257 ILE A O 1
ATOM 2085 N N . ASP A 1 261 ? 25.798 13.973 53.212 1.00 64.89 258 ASP A N 1
ATOM 2086 C CA . ASP A 1 261 ? 25.136 14.664 54.322 1.00 65.50 258 ASP A CA 1
ATOM 2087 C C . ASP A 1 261 ? 25.599 16.093 54.493 1.00 65.83 258 ASP A C 1
ATOM 2088 O O . ASP A 1 261 ? 24.901 16.897 55.126 1.00 65.56 258 ASP A O 1
ATOM 2093 N N . ASN A 1 262 ? 26.804 16.386 53.991 1.00 66.04 259 ASN A N 1
ATOM 2094 C CA . ASN A 1 262 ? 27.503 17.627 54.375 1.00 66.41 259 ASN A CA 1
ATOM 2095 C C . ASN A 1 262 ? 27.465 18.732 53.324 1.00 66.80 259 ASN A C 1
ATOM 2096 O O . ASN A 1 262 ? 28.251 19.675 53.360 1.00 66.29 259 ASN A O 1
ATOM 2101 N N . VAL A 1 263 ? 26.517 18.612 52.410 1.00 67.60 260 VAL A N 1
ATOM 2102 C CA . VAL A 1 263 ? 26.391 19.570 51.315 1.00 68.52 260 VAL A CA 1
ATOM 2103 C C . VAL A 1 263 ? 24.968 20.104 51.193 1.00 69.56 260 VAL A C 1
ATOM 2104 O O . VAL A 1 263 ? 23.985 19.374 51.116 1.00 69.80 260 VAL A O 1
ATOM 2108 N N . GLN A 1 264 ? 24.893 21.416 51.184 1.00 70.86 261 GLN A N 1
ATOM 2109 C CA . GLN A 1 264 ? 23.647 22.110 51.032 1.00 71.97 261 GLN A CA 1
ATOM 2110 C C . GLN A 1 264 ? 23.668 22.822 49.691 1.00 73.02 261 GLN A C 1
ATOM 2111 O O . GLN A 1 264 ? 24.602 23.559 49.391 1.00 73.38 261 GLN A O 1
ATOM 2117 N N . ILE A 1 265 ? 22.643 22.577 48.878 1.00 74.55 262 ILE A N 1
ATOM 2118 C CA . ILE A 1 265 ? 22.422 23.339 47.623 1.00 75.53 262 ILE A CA 1
ATOM 2119 C C . ILE A 1 265 ? 21.477 24.524 47.836 1.00 76.68 262 ILE A C 1
ATOM 2120 O O . ILE A 1 265 ? 20.374 24.390 48.369 1.00 76.82 262 ILE A O 1
ATOM 2125 N N . ILE A 1 266 ? 21.945 25.679 47.379 1.00 78.21 263 ILE A N 1
ATOM 2126 C CA . ILE A 1 266 ? 21.272 26.953 47.537 1.00 79.08 263 ILE A CA 1
ATOM 2127 C C . ILE A 1 266 ? 20.945 27.522 46.177 1.00 80.38 263 ILE A C 1
ATOM 2128 O O . ILE A 1 266 ? 21.822 27.698 45.334 1.00 80.21 263 ILE A O 1
ATOM 2133 N N . ARG A 1 267 ? 19.671 27.837 45.993 1.00 82.14 264 ARG A N 1
ATOM 2134 C CA . ARG A 1 267 ? 19.166 28.366 44.715 1.00 83.42 264 ARG A CA 1
ATOM 2135 C C . ARG A 1 267 ? 19.398 29.868 44.638 1.00 83.88 264 ARG A C 1
ATOM 2136 O O . ARG A 1 267 ? 18.488 30.651 44.870 1.00 84.24 264 ARG A O 1
ATOM 2144 N N . MET A 1 268 ? 20.621 30.268 44.318 1.00 84.91 265 MET A N 1
ATOM 2145 C CA . MET A 1 268 ? 20.996 31.689 44.391 1.00 85.55 265 MET A CA 1
ATOM 2146 C C . MET A 1 268 ? 22.068 32.057 43.395 1.00 86.03 265 MET A C 1
ATOM 2147 O O . MET A 1 268 ? 22.998 31.286 43.136 1.00 86.35 265 MET A O 1
ATOM 2152 N N . ALA A 1 269 ? 21.925 33.256 42.847 1.00 86.59 266 ALA A N 1
ATOM 2153 C CA . ALA A 1 269 ? 22.936 33.826 41.965 1.00 86.80 266 ALA A CA 1
ATOM 2154 C C . ALA A 1 269 ? 24.064 34.397 42.815 1.00 87.24 266 ALA A C 1
ATOM 2155 O O . ALA A 1 269 ? 23.907 34.612 44.017 1.00 87.21 266 ALA A O 1
ATOM 2157 N N . ALA A 1 270 ? 25.210 34.606 42.176 1.00 88.02 267 ALA A N 1
ATOM 2158 C CA . ALA A 1 270 ? 26.448 35.061 42.860 1.00 88.72 267 ALA A CA 1
ATOM 2159 C C . ALA A 1 270 ? 26.281 36.377 43.627 1.00 89.44 267 ALA A C 1
ATOM 2160 O O . ALA A 1 270 ? 26.794 36.550 44.741 1.00 88.80 267 ALA A O 1
ATOM 2162 N N . GLU A 1 271 ? 25.559 37.290 42.980 1.00 90.81 268 GLU A N 1
ATOM 2163 C CA . GLU A 1 271 ? 25.395 38.667 43.429 1.00 91.63 268 GLU A CA 1
ATOM 2164 C C . GLU A 1 271 ? 24.545 38.750 44.706 1.00 92.34 268 GLU A C 1
ATOM 2165 O O . GLU A 1 271 ? 24.904 39.453 45.678 1.00 91.73 268 GLU A O 1
ATOM 2171 N N . GLU A 1 272 ? 23.428 38.019 44.697 1.00 93.18 269 GLU A N 1
ATOM 2172 C CA . GLU A 1 272 ? 22.476 38.031 45.824 1.00 93.92 269 GLU A CA 1
ATOM 2173 C C . GLU A 1 272 ? 22.827 36.967 46.864 1.00 94.78 269 GLU A C 1
ATOM 2174 O O . GLU A 1 272 ? 22.039 36.702 47.781 1.00 95.13 269 GLU A O 1
ATOM 2180 N N . PHE A 1 273 ? 24.007 36.363 46.702 1.00 95.60 270 PHE A N 1
ATOM 2181 C CA . PHE A 1 273 ? 24.614 35.515 47.748 1.00 96.26 270 PHE A CA 1
ATOM 2182 C C . PHE A 1 273 ? 25.618 36.345 48.515 1.00 96.75 270 PHE A C 1
ATOM 2183 O O . PHE A 1 273 ? 25.600 36.410 49.738 1.00 96.82 270 PHE A O 1
ATOM 2191 N N . THR A 1 274 ? 26.497 36.993 47.772 1.00 97.49 271 THR A N 1
ATOM 2192 C CA . THR A 1 274 ? 27.433 37.925 48.376 1.00 98.25 271 THR A CA 1
ATOM 2193 C C . THR A 1 274 ? 26.721 38.987 49.225 1.00 98.80 271 THR A C 1
ATOM 2194 O O . THR A 1 274 ? 27.298 39.488 50.193 1.00 98.82 271 THR A O 1
ATOM 2198 N N . GLN A 1 275 ? 25.476 39.311 48.866 1.00 99.41 272 GLN A N 1
ATOM 2199 C CA . GLN A 1 275 ? 24.653 40.223 49.684 1.00 99.97 272 GLN A CA 1
ATOM 2200 C C . GLN A 1 275 ? 24.390 39.590 51.042 1.00 100.66 272 GLN A C 1
ATOM 2201 O O . GLN A 1 275 ? 24.486 40.250 52.079 1.00 100.63 272 GLN A O 1
ATOM 2207 N N . ALA A 1 276 ? 24.042 38.306 51.014 1.00 101.32 273 ALA A N 1
ATOM 2208 C CA . ALA A 1 276 ? 23.832 37.530 52.244 1.00 101.92 273 ALA A CA 1
ATOM 2209 C C . ALA A 1 276 ? 25.094 37.488 53.110 1.00 102.60 273 ALA A C 1
ATOM 2210 O O . ALA A 1 276 ? 25.009 37.562 54.335 1.00 102.87 273 ALA A O 1
ATOM 2212 N N . MET A 1 277 ? 26.257 37.382 52.464 1.00 103.38 274 MET A N 1
ATOM 2213 C CA . MET A 1 277 ? 27.561 37.442 53.159 1.00 103.81 274 MET A CA 1
ATOM 2214 C C . MET A 1 277 ? 27.761 38.828 53.784 1.00 104.09 274 MET A C 1
ATOM 2215 O O . MET A 1 277 ? 27.270 39.118 54.879 1.00 103.90 274 MET A O 1
ATOM 2220 N N . ASN A 1 278 ? 28.493 39.670 53.054 1.00 104.44 275 ASN A N 1
ATOM 2221 C CA . ASN A 1 278 ? 28.809 41.047 53.476 1.00 104.81 275 ASN A CA 1
ATOM 2222 C C . ASN A 1 278 ? 27.659 42.012 53.142 1.00 104.89 275 ASN A C 1
ATOM 2223 O O . ASN A 1 278 ? 27.196 42.102 51.990 1.00 104.93 275 ASN A O 1
ATOM 2228 N N . GLY A 1 279 ? 27.233 42.742 54.175 1.00 104.80 276 GLY A N 1
ATOM 2229 C CA . GLY A 1 279 ? 25.908 43.369 54.226 1.00 104.49 276 GLY A CA 1
ATOM 2230 C C . GLY A 1 279 ? 24.932 42.289 54.639 1.00 104.29 276 GLY A C 1
ATOM 2231 O O . GLY A 1 279 ? 25.317 41.145 54.881 1.00 104.34 276 GLY A O 1
ATOM 2232 N N . VAL A 1 280 ? 23.661 42.636 54.740 1.00 104.18 277 VAL A N 1
ATOM 2233 C CA . VAL A 1 280 ? 22.638 41.602 54.910 1.00 103.91 277 VAL A CA 1
ATOM 2234 C C . VAL A 1 280 ? 21.494 41.842 53.954 1.00 103.59 277 VAL A C 1
ATOM 2235 O O . VAL A 1 280 ? 21.473 42.799 53.173 1.00 103.41 277 VAL A O 1
ATOM 2239 N N . ARG A 1 281 ? 20.603 40.877 53.992 1.00 103.21 278 ARG A N 1
ATOM 2240 C CA . ARG A 1 281 ? 19.331 40.903 53.312 1.00 103.26 278 ARG A CA 1
ATOM 2241 C C . ARG A 1 281 ? 18.720 39.603 53.802 1.00 103.34 278 ARG A C 1
ATOM 2242 O O . ARG A 1 281 ? 19.260 38.515 53.551 1.00 103.37 278 ARG A O 1
ATOM 2250 N N . GLU A 1 282 ? 17.648 39.718 54.579 1.00 103.39 279 GLU A N 1
ATOM 2251 C CA . GLU A 1 282 ? 17.015 38.524 55.159 1.00 103.20 279 GLU A CA 1
ATOM 2252 C C . GLU A 1 282 ? 16.271 37.738 54.071 1.00 102.44 279 GLU A C 1
ATOM 2253 O O . GLU A 1 282 ? 15.117 38.060 53.701 1.00 102.52 279 GLU A O 1
ATOM 2259 N N . PHE A 1 283 ? 16.964 36.710 53.572 1.00 101.21 280 PHE A N 1
ATOM 2260 C CA . PHE A 1 283 ? 16.481 35.925 52.428 1.00 100.16 280 PHE A CA 1
ATOM 2261 C C . PHE A 1 283 ? 15.413 34.904 52.775 1.00 99.82 280 PHE A C 1
ATOM 2262 O O . PHE A 1 283 ? 15.573 34.021 53.625 1.00 99.19 280 PHE A O 1
ATOM 2270 N N . ASN A 1 284 ? 14.307 35.098 52.076 1.00 99.61 281 ASN A N 1
ATOM 2271 C CA . ASN A 1 284 ? 13.218 34.149 51.974 1.00 99.39 281 ASN A CA 1
ATOM 2272 C C . ASN A 1 284 ? 13.701 32.687 51.924 1.00 99.85 281 ASN A C 1
ATOM 2273 O O . ASN A 1 284 ? 13.250 31.839 52.699 1.00 100.43 281 ASN A O 1
ATOM 2278 N N . ARG A 1 285 ? 14.663 32.416 51.049 1.00 99.96 282 ARG A N 1
ATOM 2279 C CA . ARG A 1 285 ? 15.057 31.021 50.719 1.00 99.86 282 ARG A CA 1
ATOM 2280 C C . ARG A 1 285 ? 16.201 30.476 51.567 1.00 99.71 282 ARG A C 1
ATOM 2281 O O . ARG A 1 285 ? 16.271 29.285 51.840 1.00 99.67 282 ARG A O 1
ATOM 2289 N N . LEU A 1 286 ? 17.102 31.362 51.962 1.00 99.84 283 LEU A N 1
ATOM 2290 C CA . LEU A 1 286 ? 18.214 31.000 52.872 1.00 99.87 283 LEU A CA 1
ATOM 2291 C C . LEU A 1 286 ? 17.722 30.698 54.275 1.00 99.68 283 LEU A C 1
ATOM 2292 O O . LEU A 1 286 ? 18.424 30.067 55.060 1.00 99.62 283 LEU A O 1
ATOM 2297 N N . GLN A 1 287 ? 16.519 31.174 54.579 1.00 99.55 284 GLN A N 1
ATOM 2298 C CA . GLN A 1 287 ? 15.976 31.132 55.950 1.00 99.40 284 GLN A CA 1
ATOM 2299 C C . GLN A 1 287 ? 16.347 29.844 56.703 1.00 98.85 284 GLN A C 1
ATOM 2300 O O . GLN A 1 287 ? 16.655 29.879 57.904 1.00 98.94 284 GLN A O 1
ATOM 2306 N N . GLY A 1 288 ? 16.332 28.722 55.985 1.00 97.91 285 GLY A N 1
ATOM 2307 C CA . GLY A 1 288 ? 16.594 27.410 56.582 1.00 97.22 285 GLY A CA 1
ATOM 2308 C C . GLY A 1 288 ? 17.961 27.253 57.225 1.00 96.61 285 GLY A C 1
ATOM 2309 O O . GLY A 1 288 ? 18.132 26.446 58.123 1.00 96.54 285 GLY A O 1
ATOM 2310 N N . ILE A 1 289 ? 18.931 28.032 56.756 1.00 96.13 286 ILE A N 1
ATOM 2311 C CA . ILE A 1 289 ? 20.346 27.911 57.169 1.00 95.60 286 ILE A CA 1
ATOM 2312 C C . ILE A 1 289 ? 21.017 29.261 57.553 1.00 95.44 286 ILE A C 1
ATOM 2313 O O . ILE A 1 289 ? 20.629 30.341 57.057 1.00 95.51 286 ILE A O 1
ATOM 2318 N N . ASP A 1 290 ? 22.025 29.175 58.432 1.00 94.77 287 ASP A N 1
ATOM 2319 C CA . ASP A 1 290 ? 22.784 30.358 58.937 1.00 94.32 287 ASP A CA 1
ATOM 2320 C C . ASP A 1 290 ? 24.219 30.490 58.378 1.00 93.16 287 ASP A C 1
ATOM 2321 O O . ASP A 1 290 ? 25.094 29.695 58.687 1.00 92.74 287 ASP A O 1
ATOM 2326 N N . LEU A 1 291 ? 24.440 31.540 57.591 1.00 92.07 288 LEU A N 1
ATOM 2327 C CA . LEU A 1 291 ? 25.725 31.763 56.888 1.00 91.25 288 LEU A CA 1
ATOM 2328 C C . LEU A 1 291 ? 26.906 32.036 57.808 1.00 90.61 288 LEU A C 1
ATOM 2329 O O . LEU A 1 291 ? 28.048 31.667 57.518 1.00 90.47 288 LEU A O 1
ATOM 2334 N N . LYS A 1 292 ? 26.626 32.723 58.906 1.00 89.81 289 LYS A N 1
ATOM 2335 C CA . LYS A 1 292 ? 27.670 33.096 59.877 1.00 89.08 289 LYS A CA 1
ATOM 2336 C C . LYS A 1 292 ? 28.174 31.828 60.561 1.00 88.02 289 LYS A C 1
ATOM 2337 O O . LYS A 1 292 ? 29.325 31.750 61.002 1.00 87.74 289 LYS A O 1
ATOM 2343 N N . SER A 1 293 ? 27.280 30.843 60.614 1.00 86.83 290 SER A N 1
ATOM 2344 C CA . SER A 1 293 ? 27.547 29.522 61.195 1.00 85.83 290 SER A CA 1
ATOM 2345 C C . SER A 1 293 ? 28.533 28.701 60.369 1.00 84.97 290 SER A C 1
ATOM 2346 O O . SER A 1 293 ? 29.190 27.805 60.900 1.00 84.88 290 SER A O 1
ATOM 2349 N N . TYR A 1 294 ? 28.610 29.015 59.075 1.00 83.90 291 TYR A N 1
ATOM 2350 C CA . TYR A 1 294 ? 29.540 28.375 58.114 1.00 82.96 291 TYR A CA 1
ATOM 2351 C C . TYR A 1 294 ? 30.886 29.109 58.078 1.00 82.15 291 TYR A C 1
ATOM 2352 O O . TYR A 1 294 ? 30.961 30.324 58.332 1.00 82.86 291 TYR A O 1
ATOM 2361 N N . GLN A 1 295 ? 31.940 28.361 57.744 1.00 80.66 292 GLN A N 1
ATOM 2362 C CA . GLN A 1 295 ? 33.302 28.902 57.674 1.00 79.18 292 GLN A CA 1
ATOM 2363 C C . GLN A 1 295 ? 34.096 28.497 56.439 1.00 77.55 292 GLN A C 1
ATOM 2364 O O . GLN A 1 295 ? 34.864 27.533 56.463 1.00 77.10 292 GLN A O 1
ATOM 2370 N N . CYS A 1 296 ? 33.947 29.305 55.395 1.00 75.69 293 CYS A N 1
ATOM 2371 C CA . CYS A 1 296 ? 34.496 29.017 54.071 1.00 74.20 293 CYS A CA 1
ATOM 2372 C C . CYS A 1 296 ? 35.773 29.788 53.765 1.00 72.70 293 CYS A C 1
ATOM 2373 O O . CYS A 1 296 ? 35.744 30.976 53.430 1.00 73.08 293 CYS A O 1
ATOM 2376 N N . GLU A 1 297 ? 36.883 29.068 53.851 1.00 70.48 294 GLU A N 1
ATOM 2377 C CA . GLU A 1 297 ? 38.206 29.590 53.516 1.00 68.55 294 GLU A CA 1
ATOM 2378 C C . GLU A 1 297 ? 38.633 29.242 52.091 1.00 66.05 294 GLU A C 1
ATOM 2379 O O . GLU A 1 297 ? 39.626 29.769 51.575 1.00 65.54 294 GLU A O 1
ATOM 2385 N N . THR A 1 298 ? 37.865 28.352 51.466 1.00 63.18 295 THR A N 1
ATOM 2386 C CA . THR A 1 298 ? 38.112 27.930 50.090 1.00 60.49 295 THR A CA 1
ATOM 2387 C C . THR A 1 298 ? 36.898 28.220 49.260 1.00 57.93 295 THR A C 1
ATOM 2388 O O . THR A 1 298 ? 35.801 27.794 49.598 1.00 58.46 295 THR A O 1
ATOM 2392 N N . ILE A 1 299 ? 37.086 28.950 48.173 1.00 54.78 296 ILE A N 1
ATOM 2393 C CA . ILE A 1 299 ? 36.017 29.094 47.181 1.00 53.03 296 ILE A CA 1
ATOM 2394 C C . ILE A 1 299 ? 36.367 28.378 45.861 1.00 50.87 296 ILE A C 1
ATOM 2395 O O . ILE A 1 299 ? 37.498 28.468 45.378 1.00 50.05 296 ILE A O 1
ATOM 2400 N N . PHE A 1 300 ? 35.380 27.691 45.297 1.00 48.39 297 PHE A N 1
ATOM 2401 C CA . PHE A 1 300 ? 35.520 27.017 43.987 1.00 47.58 297 PHE A CA 1
ATOM 2402 C C . PHE A 1 300 ? 34.754 27.694 42.851 1.00 46.09 297 PHE A C 1
ATOM 2403 O O . PHE A 1 300 ? 33.577 28.032 42.961 1.00 46.46 297 PHE A O 1
ATOM 2411 N N . VAL A 1 301 ? 35.412 27.782 41.714 1.00 44.98 298 VAL A N 1
ATOM 2412 C CA . VAL A 1 301 ? 34.845 28.462 40.544 1.00 44.33 298 VAL A CA 1
ATOM 2413 C C . VAL A 1 301 ? 35.170 27.770 39.202 1.00 43.17 298 VAL A C 1
ATOM 2414 O O . VAL A 1 301 ? 36.292 27.451 38.922 1.00 42.63 298 VAL A O 1
ATOM 2418 N N . ASP A 1 302 ? 34.170 27.538 38.377 1.00 43.79 299 ASP A N 1
ATOM 2419 C CA . ASP A 1 302 ? 34.372 26.906 37.049 1.00 44.19 299 ASP A CA 1
ATOM 2420 C C . ASP A 1 302 ? 33.459 27.544 35.998 1.00 44.72 299 ASP A C 1
ATOM 2421 O O . ASP A 1 302 ? 32.472 26.935 35.535 1.00 44.48 299 ASP A O 1
ATOM 2426 N N . PRO A 1 303 ? 33.808 28.771 35.566 1.00 46.06 300 PRO A N 1
ATOM 2427 C CA . PRO A 1 303 ? 32.974 29.538 34.664 1.00 46.09 300 PRO A CA 1
ATOM 2428 C C . PRO A 1 303 ? 33.014 29.089 33.208 1.00 47.02 300 PRO A C 1
ATOM 2429 O O . PRO A 1 303 ? 33.838 28.246 32.823 1.00 46.96 300 PRO A O 1
ATOM 2433 N N . PRO A 1 304 ? 32.111 29.648 32.391 1.00 47.93 301 PRO A N 1
ATOM 2434 C CA . PRO A 1 304 ? 32.182 29.458 30.933 1.00 47.82 301 PRO A CA 1
ATOM 2435 C C . PRO A 1 304 ? 33.348 30.196 30.311 1.00 48.23 301 PRO A C 1
ATOM 2436 O O . PRO A 1 304 ? 34.079 30.873 31.011 1.00 47.33 301 PRO A O 1
ATOM 2440 N N . ARG A 1 305 ? 33.492 30.034 28.996 1.00 49.35 302 ARG A N 1
ATOM 2441 C CA . ARG A 1 305 ? 34.660 30.478 28.245 1.00 50.42 302 ARG A CA 1
ATOM 2442 C C . ARG A 1 305 ? 35.067 31.861 28.675 1.00 51.95 302 ARG A C 1
ATOM 2443 O O . ARG A 1 305 ? 36.286 32.171 28.782 1.00 53.63 302 ARG A O 1
ATOM 2451 N N . SER A 1 306 ? 34.057 32.686 28.958 1.00 52.31 303 SER A N 1
ATOM 2452 C CA . SER A 1 306 ? 34.260 34.124 29.215 1.00 52.91 303 SER A CA 1
ATOM 2453 C C . SER A 1 306 ? 35.007 34.394 30.476 1.00 52.89 303 SER A C 1
ATOM 2454 O O . SER A 1 306 ? 35.703 35.390 30.591 1.00 53.73 303 SER A O 1
ATOM 2457 N N . GLY A 1 307 ? 34.834 33.506 31.436 1.00 53.29 304 GLY A N 1
ATOM 2458 C CA . GLY A 1 307 ? 35.526 33.584 32.720 1.00 53.20 304 GLY A CA 1
ATOM 2459 C C . GLY A 1 307 ? 34.762 34.313 33.791 1.00 53.51 304 GLY A C 1
ATOM 2460 O O . GLY A 1 307 ? 33.550 34.427 33.733 1.00 52.76 304 GLY A O 1
ATOM 2461 N N . LEU A 1 308 ? 35.499 34.779 34.787 1.00 54.69 305 LEU A N 1
ATOM 2462 C CA . LEU A 1 308 ? 34.912 35.560 35.887 1.00 56.10 305 LEU A CA 1
ATOM 2463 C C . LEU A 1 308 ? 34.727 37.031 35.464 1.00 58.08 305 LEU A C 1
ATOM 2464 O O . LEU A 1 308 ? 35.630 37.655 34.932 1.00 57.49 305 LEU A O 1
ATOM 2469 N N . ASP A 1 309 ? 33.532 37.559 35.691 1.00 60.73 306 ASP A N 1
ATOM 2470 C CA . ASP A 1 309 ? 33.297 39.016 35.561 1.00 62.84 306 ASP A CA 1
ATOM 2471 C C . ASP A 1 309 ? 33.964 39.760 36.717 1.00 64.06 306 ASP A C 1
ATOM 2472 O O . ASP A 1 309 ? 34.439 39.159 37.689 1.00 65.01 306 ASP A O 1
ATOM 2477 N N . SER A 1 310 ? 34.011 41.073 36.601 1.00 65.41 307 SER A N 1
ATOM 2478 C CA . SER A 1 310 ? 34.827 41.891 37.534 1.00 66.51 307 SER A CA 1
ATOM 2479 C C . SER A 1 310 ? 34.281 41.840 38.966 1.00 67.39 307 SER A C 1
ATOM 2480 O O . SER A 1 310 ? 35.028 41.937 39.945 1.00 67.63 307 SER A O 1
ATOM 2483 N N . GLU A 1 311 ? 32.973 41.674 39.073 1.00 68.47 308 GLU A N 1
ATOM 2484 C CA . GLU A 1 311 ? 32.318 41.569 40.384 1.00 69.41 308 GLU A CA 1
ATOM 2485 C C . GLU A 1 311 ? 32.724 40.297 41.112 1.00 69.24 308 GLU A C 1
ATOM 2486 O O . GLU A 1 311 ? 33.111 40.319 42.294 1.00 68.72 308 GLU A O 1
ATOM 2492 N N . THR A 1 312 ? 32.595 39.186 40.385 1.00 69.17 309 THR A N 1
ATOM 2493 C CA . THR A 1 312 ? 32.993 37.862 40.892 1.00 68.85 309 THR A CA 1
ATOM 2494 C C . THR A 1 312 ? 34.492 37.852 41.188 1.00 68.63 309 THR A C 1
ATOM 2495 O O . THR A 1 312 ? 34.971 37.204 42.132 1.00 68.07 309 THR A O 1
ATOM 2499 N N . GLU A 1 313 ? 35.227 38.599 40.382 1.00 68.35 310 GLU A N 1
ATOM 2500 C CA . GLU A 1 313 ? 36.677 38.626 40.517 1.00 68.68 310 GLU A CA 1
ATOM 2501 C C . GLU A 1 313 ? 36.997 39.056 41.950 1.00 69.37 310 GLU A C 1
ATOM 2502 O O . GLU A 1 313 ? 37.675 38.351 42.728 1.00 69.35 310 GLU A O 1
ATOM 2508 N N . LYS A 1 314 ? 36.428 40.213 42.292 1.00 70.18 311 LYS A N 1
ATOM 2509 C CA . LYS A 1 314 ? 36.565 40.847 43.621 1.00 70.36 311 LYS A CA 1
ATOM 2510 C C . LYS A 1 314 ? 36.080 39.958 44.740 1.00 69.91 311 LYS A C 1
ATOM 2511 O O . LYS A 1 314 ? 36.691 39.900 45.795 1.00 70.12 311 LYS A O 1
ATOM 2517 N N . MET A 1 315 ? 34.979 39.269 44.477 1.00 69.67 312 MET A N 1
ATOM 2518 C CA . MET A 1 315 ? 34.298 38.426 45.465 1.00 69.70 312 MET A CA 1
ATOM 2519 C C . MET A 1 315 ? 35.149 37.247 45.950 1.00 69.13 312 MET A C 1
ATOM 2520 O O . MET A 1 315 ? 35.189 36.940 47.148 1.00 69.56 312 MET A O 1
ATOM 2525 N N . VAL A 1 316 ? 35.817 36.576 45.013 1.00 67.88 313 VAL A N 1
ATOM 2526 C CA . VAL A 1 316 ? 36.640 35.388 45.344 1.00 66.64 313 VAL A CA 1
ATOM 2527 C C . VAL A 1 316 ? 37.944 35.822 45.985 1.00 65.84 313 VAL A C 1
ATOM 2528 O O . VAL A 1 316 ? 38.512 35.106 46.789 1.00 65.56 313 VAL A O 1
ATOM 2532 N N . GLN A 1 317 ? 38.395 37.025 45.653 1.00 65.33 314 GLN A N 1
ATOM 2533 C CA . GLN A 1 317 ? 39.587 37.615 46.331 1.00 64.72 314 GLN A CA 1
ATOM 2534 C C . GLN A 1 317 ? 39.430 37.737 47.837 1.00 64.25 314 GLN A C 1
ATOM 2535 O O . GLN A 1 317 ? 40.425 37.819 48.571 1.00 64.14 314 GLN A O 1
ATOM 2541 N N . ALA A 1 318 ? 38.180 37.740 48.283 1.00 63.90 315 ALA A N 1
ATOM 2542 C CA . ALA A 1 318 ? 37.872 37.700 49.724 1.00 64.03 315 ALA A CA 1
ATOM 2543 C C . ALA A 1 318 ? 38.506 36.496 50.408 1.00 63.93 315 ALA A C 1
ATOM 2544 O O . ALA A 1 318 ? 38.898 36.580 51.573 1.00 64.47 315 ALA A O 1
ATOM 2546 N N . TYR A 1 319 ? 38.647 35.402 49.654 1.00 63.45 316 TYR A N 1
ATOM 2547 C CA . TYR A 1 319 ? 38.940 34.089 50.241 1.00 63.13 316 TYR A CA 1
ATOM 2548 C C . TYR A 1 319 ? 40.434 33.764 50.285 1.00 62.37 316 TYR A C 1
ATOM 2549 O O . TYR A 1 319 ? 41.207 34.177 49.418 1.00 62.59 316 TYR A O 1
ATOM 2558 N N . PRO A 1 320 ? 40.850 33.031 51.314 1.00 61.24 317 PRO A N 1
ATOM 2559 C CA . PRO A 1 320 ? 42.232 32.574 51.450 1.00 60.85 317 PRO A CA 1
ATOM 2560 C C . PRO A 1 320 ? 42.650 31.594 50.333 1.00 60.32 317 PRO A C 1
ATOM 2561 O O . PRO A 1 320 ? 43.808 31.599 49.897 1.00 60.14 317 PRO A O 1
ATOM 2565 N N . ARG A 1 321 ? 41.700 30.763 49.898 1.00 59.44 318 ARG A N 1
ATOM 2566 C CA . ARG A 1 321 ? 41.938 29.794 48.830 1.00 58.67 318 ARG A CA 1
ATOM 2567 C C . ARG A 1 321 ? 40.909 29.858 47.710 1.00 56.95 318 ARG A C 1
ATOM 2568 O O . ARG A 1 321 ? 39.694 29.734 47.930 1.00 56.60 318 ARG A O 1
ATOM 2576 N N . ILE A 1 322 ? 41.423 30.056 46.496 1.00 54.93 319 ILE A N 1
ATOM 2577 C CA . ILE A 1 322 ? 40.603 30.011 45.290 1.00 53.30 319 ILE A CA 1
ATOM 2578 C C . ILE A 1 322 ? 40.958 28.759 44.482 1.00 51.54 319 ILE A C 1
ATOM 2579 O O . ILE A 1 322 ? 42.110 28.523 44.150 1.00 51.38 319 ILE A O 1
ATOM 2584 N N . LEU A 1 323 ? 39.960 27.937 44.197 1.00 49.46 320 LEU A N 1
ATOM 2585 C CA . LEU A 1 323 ? 40.117 26.844 43.223 1.00 47.33 320 LEU A CA 1
ATOM 2586 C C . LEU A 1 323 ? 39.324 27.156 41.952 1.00 45.49 320 LEU A C 1
ATOM 2587 O O . LEU A 1 323 ? 38.084 27.170 41.954 1.00 44.51 320 LEU A O 1
ATOM 2592 N N . TYR A 1 324 ? 40.084 27.391 40.873 1.00 43.79 321 TYR A N 1
ATOM 2593 C CA . TYR A 1 324 ? 39.583 27.885 39.583 1.00 42.86 321 TYR A CA 1
ATOM 2594 C C . TYR A 1 324 ? 39.906 26.895 38.469 1.00 41.67 321 TYR A C 1
ATOM 2595 O O . TYR A 1 324 ? 41.070 26.696 38.093 1.00 39.90 321 TYR A O 1
ATOM 2604 N N . ILE A 1 325 ? 38.855 26.323 37.906 1.00 40.58 322 ILE A N 1
ATOM 2605 C CA . ILE A 1 325 ? 39.015 25.474 36.745 1.00 41.28 322 ILE A CA 1
ATOM 2606 C C . ILE A 1 325 ? 38.501 26.231 35.537 1.00 40.96 322 ILE A C 1
ATOM 2607 O O . ILE A 1 325 ? 37.418 26.766 35.588 1.00 40.15 322 ILE A O 1
ATOM 2612 N N . SER A 1 326 ? 39.286 26.216 34.464 1.00 41.24 323 SER A N 1
ATOM 2613 C CA . SER A 1 326 ? 38.974 26.951 33.257 1.00 42.97 323 SER A CA 1
ATOM 2614 C C . SER A 1 326 ? 38.858 26.079 32.012 1.00 43.49 323 SER A C 1
ATOM 2615 O O . SER A 1 326 ? 39.533 25.076 31.881 1.00 44.57 323 SER A O 1
ATOM 2618 N N . CYS A 1 327 ? 38.007 26.509 31.098 1.00 44.27 324 CYS A N 1
ATOM 2619 C CA . CYS A 1 327 ? 37.961 25.975 29.749 1.00 45.27 324 CYS A CA 1
ATOM 2620 C C . CYS A 1 327 ? 38.422 27.018 28.721 1.00 45.70 324 CYS A C 1
ATOM 2621 O O . CYS A 1 327 ? 38.125 26.945 27.553 1.00 45.26 324 CYS A O 1
ATOM 2624 N N . ASN A 1 328 ? 39.193 27.967 29.211 1.00 46.73 325 ASN A N 1
ATOM 2625 C CA . ASN A 1 328 ? 39.746 29.013 28.387 1.00 47.50 325 ASN A CA 1
ATOM 2626 C C . ASN A 1 328 ? 40.857 29.734 29.109 1.00 47.94 325 ASN A C 1
ATOM 2627 O O . ASN A 1 328 ? 40.602 30.657 29.861 1.00 48.78 325 ASN A O 1
ATOM 2632 N N . PRO A 1 329 ? 42.097 29.334 28.867 1.00 48.49 326 PRO A N 1
ATOM 2633 C CA . PRO A 1 329 ? 43.167 29.897 29.652 1.00 49.45 326 PRO A CA 1
ATOM 2634 C C . PRO A 1 329 ? 43.391 31.397 29.394 1.00 50.30 326 PRO A C 1
ATOM 2635 O O . PRO A 1 329 ? 43.984 32.102 30.206 1.00 49.90 326 PRO A O 1
ATOM 2639 N N . GLU A 1 330 ? 42.906 31.858 28.260 1.00 52.39 327 GLU A N 1
ATOM 2640 C CA . GLU A 1 330 ? 42.991 33.285 27.899 1.00 54.09 327 GLU A CA 1
ATOM 2641 C C . GLU A 1 330 ? 42.346 34.187 28.909 1.00 53.77 327 GLU A C 1
ATOM 2642 O O . GLU A 1 330 ? 42.970 35.138 29.362 1.00 54.60 327 GLU A O 1
ATOM 2648 N N . THR A 1 331 ? 41.108 33.850 29.257 1.00 53.26 328 THR A N 1
ATOM 2649 C CA . THR A 1 331 ? 40.318 34.578 30.270 1.00 52.84 328 THR A CA 1
ATOM 2650 C C . THR A 1 331 ? 40.731 34.289 31.719 1.00 53.32 328 THR A C 1
ATOM 2651 O O . THR A 1 331 ? 40.482 35.074 32.657 1.00 52.46 328 THR A O 1
ATOM 2655 N N . LEU A 1 332 ? 41.352 33.139 31.915 1.00 53.99 329 LEU A N 1
ATOM 2656 C CA . LEU A 1 332 ? 41.849 32.797 33.245 1.00 54.10 329 LEU A CA 1
ATOM 2657 C C . LEU A 1 332 ? 42.959 33.764 33.529 1.00 55.47 329 LEU A C 1
ATOM 2658 O O . LEU A 1 332 ? 43.069 34.302 34.638 1.00 55.00 329 LEU A O 1
ATOM 2663 N N . CYS A 1 333 ? 43.751 34.008 32.491 1.00 57.10 330 CYS A N 1
ATOM 2664 C CA . CYS A 1 333 ? 44.927 34.893 32.595 1.00 59.35 330 CYS A CA 1
ATOM 2665 C C . CYS A 1 333 ? 44.539 36.352 32.766 1.00 59.41 330 CYS A C 1
ATOM 2666 O O . CYS A 1 333 ? 45.206 37.072 33.524 1.00 59.96 330 CYS A O 1
ATOM 2669 N N . LYS A 1 334 ? 43.473 36.772 32.083 1.00 59.59 331 LYS A N 1
ATOM 2670 C CA . LYS A 1 334 ? 42.947 38.115 32.296 1.00 60.18 331 LYS A CA 1
ATOM 2671 C C . LYS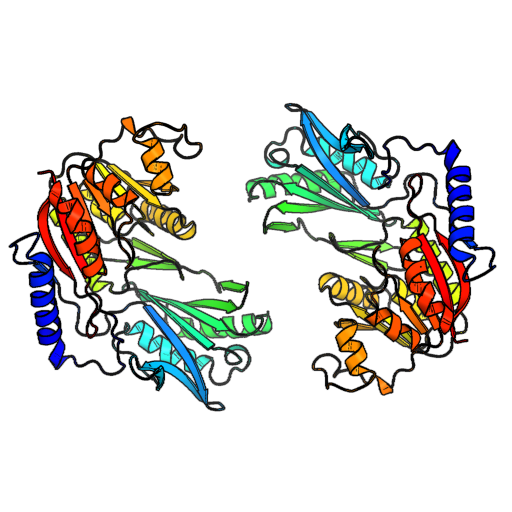 A 1 334 ? 42.611 38.240 33.775 1.00 59.98 331 LYS A C 1
ATOM 2672 O O . LYS A 1 334 ? 43.165 39.069 34.488 1.00 60.57 331 LYS A O 1
ATOM 2678 N N . ASN A 1 335 ? 41.730 37.362 34.227 1.00 59.88 332 ASN A N 1
ATOM 2679 C CA . ASN A 1 335 ? 41.352 37.278 35.638 1.00 59.71 332 ASN A CA 1
ATOM 2680 C C . ASN A 1 335 ? 42.564 37.368 36.541 1.00 59.44 332 ASN A C 1
ATOM 2681 O O . ASN A 1 335 ? 42.572 38.061 37.537 1.00 59.86 332 ASN A O 1
ATOM 2686 N N . LEU A 1 336 ? 43.597 36.652 36.150 1.00 59.55 333 LEU A N 1
ATOM 2687 C CA . LEU A 1 336 ? 44.799 36.460 36.965 1.00 59.27 333 LEU A CA 1
ATOM 2688 C C . LEU A 1 336 ? 45.674 37.705 37.076 1.00 59.92 333 LEU A C 1
ATOM 2689 O O . LEU A 1 336 ? 46.521 37.800 37.975 1.00 58.96 333 LEU A O 1
ATOM 2694 N N . GLU A 1 337 ? 45.483 38.652 36.158 1.00 61.19 334 GLU A N 1
ATOM 2695 C CA . GLU A 1 337 ? 46.187 39.965 36.235 1.00 61.83 334 GLU A CA 1
ATOM 2696 C C . GLU A 1 337 ? 45.814 40.645 37.529 1.00 61.59 334 GLU A C 1
ATOM 2697 O O . GLU A 1 337 ? 46.663 41.211 38.209 1.00 62.12 334 GLU A O 1
ATOM 2703 N N . THR A 1 338 ? 44.541 40.508 37.880 1.00 61.84 335 THR A N 1
ATOM 2704 C CA . THR A 1 338 ? 43.981 40.989 39.164 1.00 61.83 335 THR A CA 1
ATOM 2705 C C . THR A 1 338 ? 44.281 40.037 40.324 1.00 61.86 335 THR A C 1
ATOM 2706 O O . THR A 1 338 ? 44.858 40.430 41.364 1.00 62.20 335 THR A O 1
ATOM 2710 N N . LEU A 1 339 ? 43.896 38.778 40.134 1.00 60.96 336 LEU A N 1
ATOM 2711 C CA . LEU A 1 339 ? 43.962 37.790 41.227 1.00 60.51 336 LEU A CA 1
ATOM 2712 C C . LEU A 1 339 ? 45.385 37.592 41.746 1.00 60.58 336 LEU A C 1
ATOM 2713 O O . LEU A 1 339 ? 45.594 37.230 42.912 1.00 60.21 336 LEU A O 1
ATOM 2718 N N . SER A 1 340 ? 46.365 37.839 40.877 1.00 61.21 337 SER A N 1
ATOM 2719 C CA . SER A 1 340 ? 47.769 37.575 41.225 1.00 61.88 337 SER A CA 1
ATOM 2720 C C . SER A 1 340 ? 48.280 38.608 42.210 1.00 62.47 337 SER A C 1
ATOM 2721 O O . SER A 1 340 ? 49.161 38.321 43.022 1.00 62.08 337 SER A O 1
ATOM 2724 N N . GLN A 1 341 ? 47.685 39.802 42.144 1.00 63.11 338 GLN A N 1
ATOM 2725 C CA . GLN A 1 341 ? 48.031 40.914 43.062 1.00 63.39 338 GLN A CA 1
ATOM 2726 C C . GLN A 1 341 ? 47.839 40.493 44.523 1.00 62.99 338 GLN A C 1
ATOM 2727 O O . GLN A 1 341 ? 48.682 40.770 45.371 1.00 62.70 338 GLN A O 1
ATOM 2733 N N . THR A 1 342 ? 46.739 39.792 44.794 1.00 63.02 339 THR A N 1
ATOM 2734 C CA . THR A 1 342 ? 46.419 39.325 46.159 1.00 63.02 339 THR A CA 1
ATOM 2735 C C . THR A 1 342 ? 46.847 37.857 46.463 1.00 62.77 339 THR A C 1
ATOM 2736 O O . THR A 1 342 ? 47.096 37.490 47.617 1.00 62.53 339 THR A O 1
ATOM 2740 N N . HIS A 1 343 ? 46.919 37.025 45.420 1.00 62.92 340 HIS A N 1
ATOM 2741 C CA . HIS A 1 343 ? 47.198 35.574 45.583 1.00 61.91 340 HIS A CA 1
ATOM 2742 C C . HIS A 1 343 ? 48.402 35.065 44.786 1.00 61.19 340 HIS A C 1
ATOM 2743 O O . HIS A 1 343 ? 48.757 35.590 43.735 1.00 60.41 340 HIS A O 1
ATOM 2750 N N . LYS A 1 344 ? 49.016 34.016 45.325 1.00 60.89 341 LYS A N 1
ATOM 2751 C CA . LYS A 1 344 ? 50.082 33.249 44.629 1.00 60.40 341 LYS A CA 1
ATOM 2752 C C . LYS A 1 344 ? 49.523 31.927 44.067 1.00 59.79 341 LYS A C 1
ATOM 2753 O O . LYS A 1 344 ? 48.647 31.308 44.681 1.00 59.43 341 LYS A O 1
ATOM 2755 N N . VAL A 1 345 ? 50.052 31.511 42.911 1.00 59.21 342 VAL A N 1
ATOM 2756 C CA . VAL A 1 345 ? 49.708 30.201 42.301 1.00 58.46 342 VAL A CA 1
ATOM 2757 C C . VAL A 1 345 ? 50.373 29.023 43.029 1.00 58.11 342 VAL A C 1
ATOM 2758 O O . VAL A 1 345 ? 51.587 28.851 43.021 1.00 57.97 342 VAL A O 1
ATOM 2762 N N . GLU A 1 346 ? 49.550 28.196 43.639 1.00 57.61 343 GLU A N 1
ATOM 2763 C CA . GLU A 1 346 ? 50.059 27.079 44.438 1.00 57.93 343 GLU A CA 1
ATOM 2764 C C . GLU A 1 346 ? 50.185 25.836 43.554 1.00 56.69 343 GLU A C 1
ATOM 2765 O O . GLU A 1 346 ? 51.197 25.123 43.581 1.00 57.82 343 GLU A O 1
ATOM 2771 N N . ARG A 1 347 ? 49.152 25.580 42.764 1.00 54.37 344 ARG A N 1
ATOM 2772 C CA . ARG A 1 347 ? 49.149 24.434 41.872 1.00 53.14 344 ARG A CA 1
ATOM 2773 C C . ARG A 1 347 ? 48.569 24.740 40.492 1.00 51.51 344 ARG A C 1
ATOM 2774 O O . ARG A 1 347 ? 47.761 25.649 40.340 1.00 51.26 344 ARG A O 1
ATOM 2782 N N . LEU A 1 348 ? 49.038 23.965 39.514 1.00 49.27 345 LEU A N 1
ATOM 2783 C CA . LEU A 1 348 ? 48.773 24.156 38.096 1.00 47.62 345 LEU A CA 1
ATOM 2784 C C . LEU A 1 348 ? 48.658 22.851 37.277 1.00 46.59 345 LEU A C 1
ATOM 2785 O O . LEU A 1 348 ? 49.589 21.994 37.253 1.00 45.79 345 LEU A O 1
ATOM 2790 N N . ALA A 1 349 ? 47.536 22.745 36.564 1.00 44.83 346 ALA A N 1
ATOM 2791 C CA . ALA A 1 349 ? 47.228 21.565 35.755 1.00 43.21 346 ALA A CA 1
ATOM 2792 C C . ALA A 1 349 ? 46.704 21.907 34.366 1.00 41.82 346 ALA A C 1
ATOM 2793 O O . ALA A 1 349 ? 45.991 22.856 34.197 1.00 42.04 346 ALA A O 1
ATOM 2795 N N . LEU A 1 350 ? 47.101 21.123 33.384 1.00 41.05 347 LEU A N 1
ATOM 2796 C CA . LEU A 1 350 ? 46.453 21.053 32.067 1.00 41.15 347 LEU A CA 1
ATOM 2797 C C . LEU A 1 350 ? 45.595 19.779 31.982 1.00 40.55 347 LEU A C 1
ATOM 2798 O O . LEU A 1 350 ? 45.964 18.710 32.458 1.00 40.42 347 LEU A O 1
ATOM 2803 N N . PHE A 1 351 ? 44.416 19.929 31.424 1.00 39.19 348 PHE A N 1
ATOM 2804 C CA . PHE A 1 351 ? 43.555 18.816 31.149 1.00 38.36 348 PHE A CA 1
ATOM 2805 C C . PHE A 1 351 ? 43.220 18.894 29.685 1.00 38.32 348 PHE A C 1
ATOM 2806 O O . PHE A 1 351 ? 42.744 19.944 29.225 1.00 38.67 348 PHE A O 1
ATOM 2814 N N . ASP A 1 352 ? 43.507 17.819 28.956 1.00 37.09 349 ASP A N 1
ATOM 2815 C CA . ASP A 1 352 ? 43.301 17.793 27.543 1.00 36.23 349 ASP A CA 1
ATOM 2816 C C . ASP A 1 352 ? 41.919 17.294 27.244 1.00 35.75 349 ASP A C 1
ATOM 2817 O O . ASP A 1 352 ? 41.710 16.168 26.744 1.00 36.12 349 ASP A O 1
ATOM 2822 N N . GLN A 1 353 ? 40.958 18.147 27.544 1.00 35.17 350 GLN A N 1
ATOM 2823 C CA . GLN A 1 353 ? 39.553 17.817 27.351 1.00 34.87 350 GLN A CA 1
ATOM 2824 C C . GLN A 1 353 ? 39.146 17.873 25.885 1.00 35.71 350 GLN A C 1
ATOM 2825 O O . GLN A 1 353 ? 38.227 17.212 25.466 1.00 34.95 350 GLN A O 1
ATOM 2831 N N . PHE A 1 354 ? 39.846 18.683 25.097 1.00 36.68 351 PHE A N 1
ATOM 2832 C CA . PHE A 1 354 ? 39.446 18.917 23.697 1.00 36.08 351 PHE A CA 1
ATOM 2833 C C . PHE A 1 354 ? 40.553 18.525 22.690 1.00 36.93 351 PHE A C 1
ATOM 2834 O O . PHE A 1 354 ? 41.045 19.350 21.899 1.00 36.84 351 PHE A O 1
ATOM 2842 N N . PRO A 1 355 ? 40.928 17.248 22.674 1.00 37.45 352 PRO A N 1
ATOM 2843 C CA . PRO A 1 355 ? 41.980 16.884 21.765 1.00 37.34 352 PRO A CA 1
ATOM 2844 C C . PRO A 1 355 ? 41.674 17.176 20.311 1.00 37.38 352 PRO A C 1
ATOM 2845 O O . PRO A 1 355 ? 40.526 17.146 19.880 1.00 35.76 352 PRO A O 1
ATOM 2849 N N . TYR A 1 356 ? 42.769 17.408 19.604 1.00 37.69 353 TYR A N 1
ATOM 2850 C CA . TYR A 1 356 ? 42.819 17.749 18.201 1.00 38.59 353 TYR A CA 1
ATOM 2851 C C . TYR A 1 356 ? 42.234 19.141 17.853 1.00 38.97 353 TYR A C 1
ATOM 2852 O O . TYR A 1 356 ? 41.994 19.424 16.676 1.00 39.30 353 TYR A O 1
ATOM 2861 N N . THR A 1 357 ? 42.039 19.975 18.868 1.00 38.65 354 THR A N 1
ATOM 2862 C CA . THR A 1 357 ? 41.584 21.328 18.695 1.00 39.16 354 THR A CA 1
ATOM 2863 C C . THR A 1 357 ? 42.475 22.228 19.499 1.00 40.75 354 THR A C 1
ATOM 2864 O O . THR A 1 357 ? 43.297 21.776 20.240 1.00 41.81 354 THR A O 1
ATOM 2868 N N . HIS A 1 358 ? 42.263 23.518 19.362 1.00 42.44 355 HIS A N 1
ATOM 2869 C CA . HIS A 1 358 ? 43.096 24.553 19.952 1.00 43.99 355 HIS A CA 1
ATOM 2870 C C . HIS A 1 358 ? 42.675 24.781 21.375 1.00 43.08 355 HIS A C 1
ATOM 2871 O O . HIS A 1 358 ? 43.358 25.419 22.129 1.00 44.15 355 HIS A O 1
ATOM 2878 N N . HIS A 1 359 ? 41.537 24.243 21.765 1.00 42.92 356 HIS A N 1
ATOM 2879 C CA . HIS A 1 359 ? 41.036 24.458 23.131 1.00 41.87 356 HIS A CA 1
ATOM 2880 C C . HIS A 1 359 ? 41.798 23.690 24.198 1.00 42.04 356 HIS A C 1
ATOM 2881 O O . HIS A 1 359 ? 42.330 22.606 23.937 1.00 41.76 356 HIS A O 1
ATOM 2888 N N . MET A 1 360 ? 41.860 24.302 25.389 1.00 42.33 357 MET A N 1
ATOM 2889 C CA . MET A 1 360 ? 42.577 23.769 26.565 1.00 42.29 357 MET A CA 1
ATOM 2890 C C . MET A 1 360 ? 41.771 23.992 27.821 1.00 41.32 357 MET A C 1
ATOM 2891 O O . MET A 1 360 ? 41.205 25.050 28.044 1.00 41.28 357 MET A O 1
ATOM 2896 N N . GLN A 1 361 ? 41.727 22.955 28.624 1.00 39.96 358 GLN A N 1
ATOM 2897 C CA . GLN A 1 361 ? 41.117 22.994 29.919 1.00 39.42 358 GLN A CA 1
ATOM 2898 C C . GLN A 1 361 ? 42.268 23.037 30.872 1.00 38.90 358 GLN A C 1
ATOM 2899 O O . GLN A 1 361 ? 43.319 22.545 30.590 1.00 38.33 358 GLN A O 1
ATOM 2905 N N . CYS A 1 362 ? 42.088 23.668 31.998 1.00 39.24 359 CYS A N 1
ATOM 2906 C CA . CYS A 1 362 ? 43.175 23.744 32.932 1.00 41.09 359 CYS A CA 1
ATOM 2907 C C . CYS A 1 362 ? 42.649 24.108 34.294 1.00 41.07 359 CYS A C 1
ATOM 2908 O O . CYS A 1 362 ? 41.459 24.200 34.496 1.00 41.87 359 CYS A O 1
ATOM 2911 N N . GLY A 1 363 ? 43.553 24.260 35.233 1.00 42.13 360 GLY A N 1
ATOM 2912 C CA . GLY A 1 363 ? 43.202 24.453 36.621 1.00 42.79 360 GLY A CA 1
ATOM 2913 C C . GLY A 1 363 ? 44.323 25.034 37.442 1.00 43.65 360 GLY A C 1
ATOM 2914 O O . GLY A 1 363 ? 45.507 24.843 37.171 1.00 42.81 360 GLY A O 1
ATOM 2915 N N . VAL A 1 364 ? 43.914 25.760 38.467 1.00 45.67 361 VAL A N 1
ATOM 2916 C CA . VAL A 1 364 ? 44.825 26.568 39.270 1.00 46.24 361 VAL A CA 1
ATOM 2917 C C . VAL A 1 364 ? 44.319 26.567 40.697 1.00 48.03 361 VAL A C 1
ATOM 2918 O O . VAL A 1 364 ? 43.108 26.611 40.930 1.00 48.27 361 VAL A O 1
ATOM 2922 N N . LEU A 1 365 ? 45.248 26.459 41.646 1.00 50.07 362 LEU A N 1
ATOM 2923 C CA . LEU A 1 365 ? 44.938 26.663 43.067 1.00 51.29 362 LEU A CA 1
ATOM 2924 C C . LEU A 1 365 ? 45.711 27.826 43.568 1.00 52.40 362 LEU A C 1
ATOM 2925 O O . LEU A 1 365 ? 46.935 27.765 43.648 1.00 53.39 362 LEU A O 1
ATOM 2930 N N . LEU A 1 366 ? 44.981 28.874 43.927 1.00 53.84 363 LEU A N 1
ATOM 2931 C CA . LEU A 1 366 ? 45.565 30.151 44.387 1.00 54.70 363 LEU A CA 1
ATOM 2932 C C . LEU A 1 366 ? 45.380 30.305 45.874 1.00 55.72 363 LEU A C 1
ATOM 2933 O O . LEU A 1 366 ? 44.269 30.143 46.382 1.00 55.64 363 LEU A O 1
ATOM 2938 N N . THR A 1 367 ? 46.480 30.596 46.559 1.00 57.61 364 THR A N 1
ATOM 2939 C CA . THR A 1 367 ? 46.467 30.883 48.015 1.00 59.67 364 THR A CA 1
ATOM 2940 C C . THR A 1 367 ? 46.914 32.318 48.309 1.00 60.16 364 THR A C 1
ATOM 2941 O O . THR A 1 367 ? 47.896 32.796 47.716 1.00 60.22 364 THR A O 1
ATOM 2945 N N . ALA A 1 368 ? 46.186 32.947 49.245 1.00 61.17 365 ALA A N 1
ATOM 2946 C CA . ALA A 1 368 ? 46.375 34.371 49.675 1.00 61.50 365 ALA A CA 1
ATOM 2947 C C . ALA A 1 368 ? 47.802 34.683 50.052 1.00 61.83 365 ALA A C 1
ATOM 2948 O O . ALA A 1 368 ? 48.413 34.001 50.892 1.00 61.65 365 ALA A O 1
ATOM 2950 N N . LYS A 1 369 ? 48.327 35.716 49.402 1.00 62.52 366 LYS A N 1
ATOM 2951 C CA . LYS A 1 369 ? 49.658 36.264 49.737 1.00 63.35 366 LYS A CA 1
ATOM 2952 C C . LYS A 1 369 ? 49.714 36.671 51.215 1.00 63.64 366 LYS A C 1
ATOM 2953 O O . LYS A 1 369 ? 50.764 36.563 51.854 1.00 64.43 366 LYS A O 1
ATOM 2959 N N . GLY B 1 1 ? -16.152 55.968 28.109 1.00 57.23 -2 GLY B N 1
ATOM 2960 C CA . GLY B 1 1 ? -15.880 55.387 29.460 1.00 57.42 -2 GLY B CA 1
ATOM 2961 C C . GLY B 1 1 ? -15.842 53.860 29.407 1.00 57.16 -2 GLY B C 1
ATOM 2962 O O . GLY B 1 1 ? -15.300 53.266 28.479 1.00 58.08 -2 GLY B O 1
ATOM 2963 N N . SER B 1 2 ? -16.408 53.241 30.430 1.00 56.31 -1 SER B N 1
ATOM 2964 C CA . SER B 1 2 ? -16.617 51.799 30.471 1.00 55.06 -1 SER B CA 1
ATOM 2965 C C . SER B 1 2 ? -17.682 51.452 31.509 1.00 54.74 -1 SER B C 1
ATOM 2966 O O . SER B 1 2 ? -17.452 51.690 32.642 1.00 55.48 -1 SER B O 1
ATOM 2969 N N . HIS B 1 3 ? -18.835 50.911 31.126 1.00 54.95 0 HIS B N 1
ATOM 2970 C CA . HIS B 1 3 ? -19.973 50.688 32.058 1.00 55.15 0 HIS B CA 1
ATOM 2971 C C . HIS B 1 3 ? -20.039 49.296 32.721 1.00 54.83 0 HIS B C 1
ATOM 2972 O O . HIS B 1 3 ? -20.155 48.242 32.072 1.00 54.41 0 HIS B O 1
ATOM 2979 N N . MET B 1 4 ? -19.959 49.347 34.046 1.00 54.16 1 MET B N 1
ATOM 2980 C CA . MET B 1 4 ? -19.967 48.173 34.914 1.00 54.00 1 MET B CA 1
ATOM 2981 C C . MET B 1 4 ? -21.377 47.713 35.187 1.00 53.99 1 MET B C 1
ATOM 2982 O O . MET B 1 4 ? -22.354 48.480 35.028 1.00 52.96 1 MET B O 1
ATOM 2987 N N . THR B 1 5 ? -21.451 46.457 35.644 1.00 53.54 2 THR B N 1
ATOM 2988 C CA . THR B 1 5 ? -22.673 45.870 36.191 1.00 53.32 2 THR B CA 1
ATOM 2989 C C . THR B 1 5 ? -22.561 45.761 37.727 1.00 53.62 2 THR B C 1
ATOM 2990 O O . THR B 1 5 ? -21.622 45.140 38.256 1.00 53.09 2 THR B O 1
ATOM 2994 N N . PRO B 1 6 ? -23.518 46.361 38.452 1.00 53.54 3 PRO B N 1
ATOM 2995 C CA . PRO B 1 6 ? -23.466 46.407 39.916 1.00 53.66 3 PRO B CA 1
ATOM 2996 C C . PRO B 1 6 ? -24.087 45.199 40.631 1.00 53.10 3 PRO B C 1
ATOM 2997 O O . PRO B 1 6 ? -24.809 44.394 40.023 1.00 51.43 3 PRO B O 1
ATOM 3001 N N . GLU B 1 7 ? -23.789 45.101 41.925 1.00 53.38 4 GLU B N 1
ATOM 3002 C CA . GLU B 1 7 ? -24.448 44.100 42.774 1.00 54.19 4 GLU B CA 1
ATOM 3003 C C . GLU B 1 7 ? -25.940 44.319 42.835 1.00 53.44 4 GLU B C 1
ATOM 3004 O O . GLU B 1 7 ? -26.687 43.375 42.699 1.00 54.24 4 GLU B O 1
ATOM 3010 N N . HIS B 1 8 ? -26.374 45.559 43.030 1.00 52.40 5 HIS B N 1
ATOM 3011 C CA . HIS B 1 8 ? -27.806 45.846 43.070 1.00 51.98 5 HIS B CA 1
ATOM 3012 C C . HIS B 1 8 ? -28.326 46.370 41.756 1.00 50.72 5 HIS B C 1
ATOM 3013 O O . HIS B 1 8 ? -27.844 47.361 41.220 1.00 51.57 5 HIS B O 1
ATOM 3020 N N . LEU B 1 9 ? -29.353 45.720 41.248 1.00 49.52 6 LEU B N 1
ATOM 3021 C CA . LEU B 1 9 ? -29.885 46.030 39.900 1.00 47.92 6 LEU B CA 1
ATOM 3022 C C . LEU B 1 9 ? -31.119 46.907 40.015 1.00 47.17 6 LEU B C 1
ATOM 3023 O O . LEU B 1 9 ? -32.082 46.589 40.694 1.00 45.23 6 LEU B O 1
ATOM 3028 N N . PRO B 1 10 ? -31.084 48.054 39.365 1.00 46.90 7 PRO B N 1
ATOM 3029 C CA . PRO B 1 10 ? -32.256 48.927 39.436 1.00 46.70 7 PRO B CA 1
ATOM 3030 C C . PRO B 1 10 ? -33.332 48.470 38.469 1.00 46.23 7 PRO B C 1
ATOM 3031 O O . PRO B 1 10 ? -33.627 49.131 37.481 1.00 45.92 7 PRO B O 1
ATOM 3035 N N . THR B 1 11 ? -33.918 47.326 38.789 1.00 45.67 8 THR B N 1
ATOM 3036 C CA . THR B 1 11 ? -34.907 46.691 37.908 1.00 45.55 8 THR B CA 1
ATOM 3037 C C . THR B 1 11 ? -36.084 47.619 37.561 1.00 45.69 8 THR B C 1
ATOM 3038 O O . THR B 1 11 ? -36.703 47.514 36.519 1.00 45.66 8 THR B O 1
ATOM 3042 N N . GLU B 1 12 ? -36.374 48.552 38.449 1.00 46.87 9 GLU B N 1
ATOM 3043 C CA . GLU B 1 12 ? -37.448 49.569 38.220 1.00 47.81 9 GLU B CA 1
ATOM 3044 C C . GLU B 1 12 ? -37.117 50.447 37.041 1.00 46.79 9 GLU B C 1
ATOM 3045 O O . GLU B 1 12 ? -37.994 51.082 36.490 1.00 46.08 9 GLU B O 1
ATOM 3051 N N . GLN B 1 13 ? -35.829 50.513 36.724 1.00 46.18 10 GLN B N 1
ATOM 3052 C CA . GLN B 1 13 ? -35.318 51.336 35.636 1.00 45.99 10 GLN B CA 1
ATOM 3053 C C . GLN B 1 13 ? -35.099 50.561 34.356 1.00 45.15 10 GLN B C 1
ATOM 3054 O O . GLN B 1 13 ? -34.602 51.131 33.391 1.00 45.17 10 GLN B O 1
ATOM 3060 N N . TYR B 1 14 ? -35.445 49.276 34.344 1.00 44.58 11 TYR B N 1
ATOM 3061 C CA . TYR B 1 14 ? -35.060 48.429 33.228 1.00 44.46 11 TYR B CA 1
ATOM 3062 C C . TYR B 1 14 ? -35.574 49.085 31.946 1.00 44.91 11 TYR B C 1
ATOM 3063 O O . TYR B 1 14 ? -34.820 49.395 31.040 1.00 45.79 11 TYR B O 1
ATOM 3072 N N . GLU B 1 15 ? -36.854 49.376 31.958 1.00 45.33 12 GLU B N 1
ATOM 3073 C CA . GLU B 1 15 ? -37.579 49.827 30.784 1.00 46.82 12 GLU B CA 1
ATOM 3074 C C . GLU B 1 15 ? -37.112 51.191 30.215 1.00 46.55 12 GLU B C 1
ATOM 3075 O O . GLU B 1 15 ? -37.036 51.380 29.006 1.00 45.10 12 GLU B O 1
ATOM 3081 N N . ALA B 1 16 ? -36.777 52.109 31.112 1.00 47.01 13 ALA B N 1
ATOM 3082 C CA . ALA B 1 16 ? -36.271 53.424 30.729 1.00 47.26 13 ALA B CA 1
ATOM 3083 C C . ALA B 1 16 ? -34.833 53.310 30.229 1.00 48.31 13 ALA B C 1
ATOM 3084 O O . ALA B 1 16 ? -34.407 54.003 29.298 1.00 48.21 13 ALA B O 1
ATOM 3086 N N . GLN B 1 17 ? -34.109 52.371 30.824 1.00 49.22 14 GLN B N 1
ATOM 3087 C CA . GLN B 1 17 ? -32.695 52.150 30.510 1.00 49.43 14 GLN B CA 1
ATOM 3088 C C . GLN B 1 17 ? -32.633 51.670 29.065 1.00 48.47 14 GLN B C 1
ATOM 3089 O O . GLN B 1 17 ? -31.756 52.072 28.294 1.00 49.08 14 GLN B O 1
ATOM 3095 N N . LEU B 1 18 ? -33.627 50.850 28.724 1.00 46.88 15 LEU B N 1
ATOM 3096 C CA . LEU B 1 18 ? -33.801 50.234 27.390 1.00 46.45 15 LEU B CA 1
ATOM 3097 C C . LEU B 1 18 ? -34.210 51.219 26.333 1.00 46.21 15 LEU B C 1
ATOM 3098 O O . LEU B 1 18 ? -33.763 51.167 25.204 1.00 46.04 15 LEU B O 1
ATOM 3103 N N . ALA B 1 19 ? -35.132 52.080 26.725 1.00 46.69 16 ALA B N 1
ATOM 3104 C CA . ALA B 1 19 ? -35.682 53.107 25.870 1.00 47.30 16 ALA B CA 1
ATOM 3105 C C . ALA B 1 19 ? -34.603 54.016 25.354 1.00 47.67 16 ALA B C 1
ATOM 3106 O O . ALA B 1 19 ? -34.567 54.346 24.178 1.00 48.43 16 ALA B O 1
ATOM 3108 N N . GLU B 1 20 ? -33.702 54.383 26.234 1.00 48.20 17 GLU B N 1
ATOM 3109 C CA . GLU B 1 20 ? -32.629 55.323 25.904 1.00 49.11 17 GLU B CA 1
ATOM 3110 C C . GLU B 1 20 ? -31.646 54.695 24.909 1.00 49.19 17 GLU B C 1
ATOM 3111 O O . GLU B 1 20 ? -31.090 55.390 24.032 1.00 49.06 17 GLU B O 1
ATOM 3117 N N . LYS B 1 21 ? -31.446 53.384 25.039 1.00 48.90 18 LYS B N 1
ATOM 3118 C CA . LYS B 1 21 ? -30.613 52.643 24.088 1.00 49.22 18 LYS B CA 1
ATOM 3119 C C . LYS B 1 21 ? -31.301 52.635 22.716 1.00 48.96 18 LYS B C 1
ATOM 3120 O O . LYS B 1 21 ? -30.670 52.823 21.694 1.00 48.77 18 LYS B O 1
ATOM 3126 N N . VAL B 1 22 ? -32.611 52.453 22.725 1.00 49.45 19 VAL B N 1
ATOM 3127 C CA . VAL B 1 22 ? -33.409 52.382 21.495 1.00 49.97 19 VAL B CA 1
ATOM 3128 C C . VAL B 1 22 ? -33.264 53.710 20.748 1.00 49.75 19 VAL B C 1
ATOM 3129 O O . VAL B 1 22 ? -32.898 53.752 19.587 1.00 48.52 19 VAL B O 1
ATOM 3133 N N . VAL B 1 23 ? -33.502 54.797 21.456 1.00 50.55 20 VAL B N 1
ATOM 3134 C CA . VAL B 1 23 ? -33.372 56.115 20.842 1.00 51.40 20 VAL B CA 1
ATOM 3135 C C . VAL B 1 23 ? -31.958 56.343 20.372 1.00 51.96 20 VAL B C 1
ATOM 3136 O O . VAL B 1 23 ? -31.736 56.806 19.273 1.00 52.41 20 VAL B O 1
ATOM 3140 N N . ARG B 1 24 ? -31.004 55.927 21.176 1.00 53.08 21 ARG B N 1
ATOM 3141 C CA . ARG B 1 24 ? -29.587 56.088 20.834 1.00 53.82 21 ARG B CA 1
ATOM 3142 C C . ARG B 1 24 ? -29.242 55.396 19.534 1.00 53.62 21 ARG B C 1
ATOM 3143 O O . ARG B 1 24 ? -28.717 56.014 18.606 1.00 53.98 21 ARG B O 1
ATOM 3151 N N . LEU B 1 25 ? -29.553 54.105 19.473 1.00 53.17 22 LEU B N 1
ATOM 3152 C CA . LEU B 1 25 ? -29.378 53.333 18.238 1.00 53.14 22 LEU B CA 1
ATOM 3153 C C . LEU B 1 25 ? -29.975 54.086 17.044 1.00 53.90 22 LEU B C 1
ATOM 3154 O O . LEU B 1 25 ? -29.443 54.039 15.948 1.00 54.40 22 LEU B O 1
ATOM 3159 N N . GLN B 1 26 ? -31.113 54.738 17.268 1.00 54.77 23 GLN B N 1
ATOM 3160 C CA . GLN B 1 26 ? -31.911 55.336 16.182 1.00 55.31 23 GLN B CA 1
ATOM 3161 C C . GLN B 1 26 ? -31.210 56.541 15.595 1.00 55.49 23 GLN B C 1
ATOM 3162 O O . GLN B 1 26 ? -31.264 56.747 14.392 1.00 55.75 23 GLN B O 1
ATOM 3168 N N . SER B 1 27 ? -30.534 57.301 16.453 1.00 55.46 24 SER B N 1
ATOM 3169 C CA . SER B 1 27 ? -29.729 58.473 16.032 1.00 55.77 24 SER B CA 1
ATOM 3170 C C . SER B 1 27 ? -28.476 58.040 15.292 1.00 56.32 24 SER B C 1
ATOM 3171 O O . SER B 1 27 ? -28.087 58.633 14.295 1.00 56.63 24 SER B O 1
ATOM 3174 N N . MET B 1 28 ? -27.839 56.999 15.814 1.00 56.59 25 MET B N 1
ATOM 3175 C CA . MET B 1 28 ? -26.577 56.475 15.243 1.00 56.38 25 MET B CA 1
ATOM 3176 C C . MET B 1 28 ? -26.786 55.926 13.849 1.00 56.49 25 MET B C 1
ATOM 3177 O O . MET B 1 28 ? -25.963 56.117 12.957 1.00 55.92 25 MET B O 1
ATOM 3182 N N . MET B 1 29 ? -27.925 55.260 13.687 1.00 57.05 26 MET B N 1
ATOM 3183 C CA . MET B 1 29 ? -28.343 54.653 12.409 1.00 57.18 26 MET B CA 1
ATOM 3184 C C . MET B 1 29 ? -28.957 55.632 11.373 1.00 57.91 26 MET B C 1
ATOM 3185 O O . MET B 1 29 ? -29.069 55.300 10.175 1.00 57.36 26 MET B O 1
ATOM 3190 N N . ALA B 1 30 ? -29.349 56.819 11.841 1.00 58.39 27 ALA B N 1
ATOM 3191 C CA . ALA B 1 30 ? -30.071 57.814 10.991 1.00 58.96 27 ALA B CA 1
ATOM 3192 C C . ALA B 1 30 ? -29.410 58.065 9.621 1.00 58.92 27 ALA B C 1
ATOM 3193 O O . ALA B 1 30 ? -30.091 58.058 8.610 1.00 59.01 27 ALA B O 1
ATOM 3195 N N . PRO B 1 31 ? -28.085 58.257 9.584 1.00 59.27 28 PRO B N 1
ATOM 3196 C CA . PRO B 1 31 ? -27.348 58.440 8.329 1.00 59.61 28 PRO B CA 1
ATOM 3197 C C . PRO B 1 31 ? -27.415 57.301 7.339 1.00 60.33 28 PRO B C 1
ATOM 3198 O O . PRO B 1 31 ? -26.949 57.454 6.203 1.00 61.06 28 PRO B O 1
ATOM 3202 N N . PHE B 1 32 ? -27.940 56.159 7.765 1.00 61.06 29 PHE B N 1
ATOM 3203 C CA . PHE B 1 32 ? -27.937 54.937 6.929 1.00 61.10 29 PHE B CA 1
ATOM 3204 C C . PHE B 1 32 ? -29.302 54.254 6.746 1.00 61.06 29 PHE B C 1
ATOM 3205 O O . PHE B 1 32 ? -29.471 53.384 5.884 1.00 61.26 29 PHE B O 1
ATOM 3213 N N . SER B 1 33 ? -30.258 54.597 7.594 1.00 60.85 30 SER B N 1
ATOM 3214 C CA . SER B 1 33 ? -31.594 53.999 7.509 1.00 60.78 30 SER B CA 1
ATOM 3215 C C . SER B 1 33 ? -32.597 54.815 8.278 1.00 60.86 30 SER B C 1
ATOM 3216 O O . SER B 1 33 ? -32.231 55.610 9.131 1.00 61.74 30 SER B O 1
ATOM 3219 N N . ASP B 1 34 ? -33.860 54.638 7.936 1.00 60.99 31 ASP B N 1
ATOM 3220 C CA . ASP B 1 34 ? -34.978 55.277 8.678 1.00 61.20 31 ASP B CA 1
ATOM 3221 C C . ASP B 1 34 ? -35.907 54.200 9.282 1.00 60.07 31 ASP B C 1
ATOM 3222 O O . ASP B 1 34 ? -37.035 54.476 9.725 1.00 59.93 31 ASP B O 1
ATOM 3227 N N . LEU B 1 35 ? -35.402 52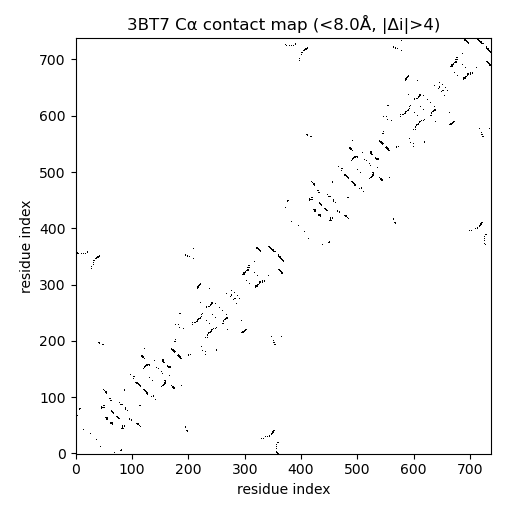.970 9.286 1.00 58.50 32 LEU B N 1
ATOM 3228 C CA . LEU B 1 35 ? -36.117 51.845 9.892 1.00 57.52 32 LEU B CA 1
ATOM 3229 C C . LEU B 1 35 ? -36.340 52.050 11.404 1.00 56.54 32 LEU B C 1
ATOM 3230 O O . LEU B 1 35 ? -35.516 52.646 12.109 1.00 56.92 32 LEU B O 1
ATOM 3235 N N . VAL B 1 36 ? -37.499 51.576 11.843 1.00 55.01 33 VAL B N 1
ATOM 3236 C CA . VAL B 1 36 ? -37.856 51.512 13.234 1.00 54.03 33 VAL B CA 1
ATOM 3237 C C . VAL B 1 36 ? -37.359 50.136 13.675 1.00 53.24 33 VAL B C 1
ATOM 3238 O O . VAL B 1 36 ? -37.838 49.101 13.191 1.00 53.74 33 VAL B O 1
ATOM 3242 N N . PRO B 1 37 ? -36.393 50.118 14.596 1.00 51.17 34 PRO B N 1
ATOM 3243 C CA . PRO B 1 37 ? -35.779 48.852 14.913 1.00 49.81 34 PRO B CA 1
ATOM 3244 C C . PRO B 1 37 ? -36.680 47.894 15.650 1.00 48.86 34 PRO B C 1
ATOM 3245 O O . PRO B 1 37 ? -37.610 48.266 16.334 1.00 48.79 34 PRO B O 1
ATOM 3249 N N . GLU B 1 38 ? -36.377 46.634 15.473 1.00 48.30 35 GLU B N 1
ATOM 3250 C CA . GLU B 1 38 ? -36.937 45.583 16.288 1.00 47.65 35 GLU B CA 1
ATOM 3251 C C . GLU B 1 38 ? -36.166 45.604 17.606 1.00 47.04 35 GLU B C 1
ATOM 3252 O O . GLU B 1 38 ? -34.961 45.841 17.621 1.00 46.88 35 GLU B O 1
ATOM 3258 N N . VAL B 1 39 ? -36.881 45.378 18.7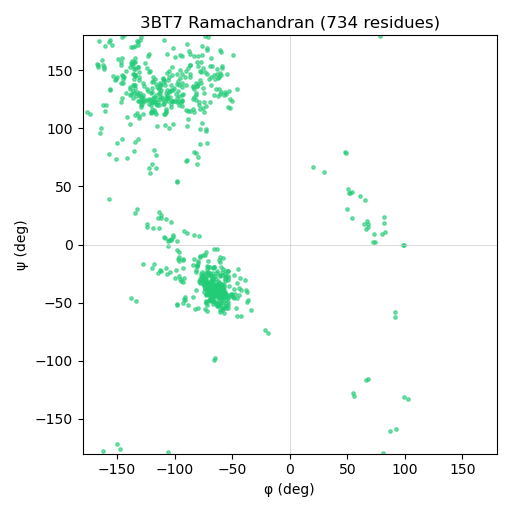13 1.00 46.32 36 VAL B N 1
ATOM 3259 C CA . VAL B 1 39 ? -36.269 45.426 20.022 1.00 44.71 36 VAL B CA 1
ATOM 3260 C C . VAL B 1 39 ? -36.563 44.183 20.840 1.00 44.50 36 VAL B C 1
ATOM 3261 O O . VAL B 1 39 ? -37.703 43.818 21.061 1.00 43.72 36 VAL B O 1
ATOM 3265 N N . PHE B 1 40 ? -35.485 43.590 21.325 1.00 44.46 37 PHE B N 1
ATOM 3266 C CA . PHE B 1 40 ? -35.546 42.393 22.141 1.00 44.17 37 PHE B CA 1
ATOM 3267 C C . PHE B 1 40 ? -34.999 42.650 23.539 1.00 43.58 37 PHE B C 1
ATOM 3268 O O . PHE B 1 40 ? -33.836 43.035 23.707 1.00 42.80 37 PHE B O 1
ATOM 3276 N N . ARG B 1 41 ? -35.866 42.374 24.515 1.00 43.27 38 ARG B N 1
ATOM 3277 C CA . ARG B 1 41 ? -35.620 42.577 25.941 1.00 43.61 38 ARG B CA 1
ATOM 3278 C C . ARG B 1 41 ? -34.934 41.401 26.628 1.00 43.79 38 ARG B C 1
ATOM 3279 O O . ARG B 1 41 ? -35.150 40.217 26.298 1.00 43.89 38 ARG B O 1
ATOM 3287 N N . SER B 1 42 ? -34.114 41.746 27.607 1.00 42.60 39 SER B N 1
ATOM 3288 C CA . SER B 1 42 ? -33.506 40.753 28.443 1.00 41.85 39 SER B CA 1
ATOM 3289 C C . SER B 1 42 ? -34.387 40.642 29.658 1.00 42.79 39 SER B C 1
ATOM 3290 O O . SER B 1 42 ? -35.053 41.605 30.036 1.00 44.55 39 SER B O 1
ATOM 3293 N N . PRO B 1 43 ? -34.427 39.461 30.261 1.00 42.49 40 PRO B N 1
ATOM 3294 C CA . PRO B 1 43 ? -34.970 39.376 31.572 1.00 42.42 40 PRO B CA 1
ATOM 3295 C C . PRO B 1 43 ? -34.195 40.257 32.529 1.00 41.93 40 PRO B C 1
ATOM 3296 O O . PRO B 1 43 ? -33.004 40.371 32.413 1.00 43.35 40 PRO B O 1
ATOM 3300 N N . VAL B 1 44 ? -34.876 40.836 33.496 1.00 41.57 41 VAL B N 1
ATOM 3301 C CA . VAL B 1 44 ? -34.343 42.001 34.235 1.00 40.71 41 VAL B CA 1
ATOM 3302 C C . VAL B 1 44 ? -33.293 41.590 35.281 1.00 41.44 41 VAL B C 1
ATOM 3303 O O . VAL B 1 44 ? -32.585 42.433 35.852 1.00 40.05 41 VAL B O 1
ATOM 3307 N N . SER B 1 45 ? -33.175 40.272 35.504 1.00 41.18 42 SER B N 1
ATOM 3308 C CA . SER B 1 45 ? -32.076 39.751 36.298 1.00 41.40 42 SER B CA 1
ATOM 3309 C C . SER B 1 45 ? -31.726 38.301 35.951 1.00 42.20 42 SER B C 1
ATOM 3310 O O . SER B 1 45 ? -32.407 37.648 35.198 1.00 42.63 42 SER B O 1
ATOM 3313 N N . HIS B 1 46 ? -30.627 37.824 36.508 1.00 42.34 43 HIS B N 1
ATOM 3314 C CA . HIS B 1 46 ? -30.170 36.463 36.292 1.00 42.38 43 HIS B CA 1
ATOM 3315 C C . HIS B 1 46 ? -30.051 36.070 34.827 1.00 40.69 43 HIS B C 1
ATOM 3316 O O . HIS B 1 46 ? -30.419 34.948 34.436 1.00 40.54 43 HIS B O 1
ATOM 3323 N N . TYR B 1 47 ? -29.481 36.976 34.057 1.00 39.07 44 TYR B N 1
ATOM 3324 C CA . TYR B 1 47 ? -29.430 36.885 32.599 1.00 38.35 44 TYR B CA 1
ATOM 3325 C C . TYR B 1 47 ? -28.040 36.556 32.082 1.00 38.16 44 TYR B C 1
ATOM 3326 O O . TYR B 1 47 ? -27.890 36.106 30.936 1.00 39.78 44 TYR B O 1
ATOM 3335 N N . ARG B 1 48 ? -27.022 36.802 32.899 1.00 37.34 45 ARG B N 1
ATOM 3336 C CA . ARG B 1 48 ? -25.608 36.611 32.490 1.00 36.23 45 ARG B CA 1
ATOM 3337 C C . ARG B 1 48 ? -25.068 35.248 32.933 1.00 35.41 45 ARG B C 1
ATOM 3338 O O . ARG B 1 48 ? -25.057 34.935 34.095 1.00 35.34 45 ARG B O 1
ATOM 3346 N N . MET B 1 49 ? -24.580 34.458 31.994 1.00 35.81 46 MET B N 1
ATOM 3347 C CA . MET B 1 49 ? -24.361 32.999 32.248 1.00 36.05 46 MET B CA 1
ATOM 3348 C C . MET B 1 49 ? -22.903 32.688 32.602 1.00 35.94 46 MET B C 1
ATOM 3349 O O . MET B 1 49 ? -22.527 31.545 32.863 1.00 36.27 46 MET B O 1
ATOM 3354 N N . ARG B 1 50 ? -22.088 33.720 32.533 1.00 35.16 47 ARG B N 1
ATOM 3355 C CA . ARG B 1 50 ? -20.746 33.668 33.002 1.00 34.50 47 ARG B CA 1
ATOM 3356 C C . ARG B 1 50 ? -20.328 35.012 33.639 1.00 35.33 47 ARG B C 1
ATOM 3357 O O . ARG B 1 50 ? -20.768 36.124 33.215 1.00 34.93 47 ARG B O 1
ATOM 3365 N N . ALA B 1 51 ? -19.517 34.871 34.682 1.00 35.19 48 ALA B N 1
ATOM 3366 C CA . ALA B 1 51 ? -18.971 35.989 35.430 1.00 34.99 48 ALA B CA 1
ATOM 3367 C C . ALA B 1 51 ? -17.635 35.633 36.003 1.00 34.72 48 ALA B C 1
ATOM 3368 O O . ALA B 1 51 ? -17.415 34.534 36.458 1.00 35.03 48 ALA B O 1
ATOM 3370 N N . GLU B 1 52 ? -16.764 36.613 36.039 1.00 35.13 49 GLU B N 1
ATOM 3371 C CA . GLU B 1 52 ? -15.461 36.472 36.665 1.00 35.44 49 GLU B CA 1
ATOM 3372 C C . GLU B 1 52 ? -15.305 37.464 37.815 1.00 36.46 49 GLU B C 1
ATOM 3373 O O . GLU B 1 52 ? -15.816 38.594 37.742 1.00 35.89 49 GLU B O 1
ATOM 3379 N N . PHE B 1 53 ? -14.610 37.014 38.866 1.00 37.06 50 PHE B N 1
ATOM 3380 C CA . PHE B 1 53 ? -14.408 37.839 40.076 1.00 37.42 50 PHE B CA 1
ATOM 3381 C C . PHE B 1 53 ? -12.978 37.749 40.641 1.00 38.38 50 PHE B C 1
ATOM 3382 O O . PHE B 1 53 ? -12.450 36.675 40.821 1.00 36.78 50 PHE B O 1
ATOM 3390 N N . ARG B 1 54 ? -12.359 38.900 40.896 1.00 39.54 51 ARG B N 1
ATOM 3391 C CA . ARG B 1 54 ? -11.173 38.952 41.752 1.00 40.98 51 ARG B CA 1
ATOM 3392 C C . ARG B 1 54 ? -11.587 38.505 43.141 1.00 42.22 51 ARG B C 1
ATOM 3393 O O . ARG B 1 54 ? -12.742 38.675 43.543 1.00 42.24 51 ARG B O 1
ATOM 3401 N N . ILE B 1 55 ? -10.650 37.923 43.867 1.00 42.71 52 ILE B N 1
ATOM 3402 C CA . ILE B 1 55 ? -10.891 37.502 45.248 1.00 43.28 52 ILE B CA 1
ATOM 3403 C C . ILE B 1 55 ? -10.046 38.342 46.202 1.00 44.87 52 ILE B C 1
ATOM 3404 O O . ILE B 1 55 ? -8.856 38.558 45.975 1.00 43.87 52 ILE B O 1
ATOM 3409 N N . TRP B 1 56 ? -10.685 38.819 47.266 1.00 47.25 53 TRP B N 1
ATOM 3410 C CA . TRP B 1 56 ? -9.982 39.632 48.271 1.00 49.99 53 TRP B CA 1
ATOM 3411 C C . TRP B 1 56 ? -9.893 38.950 49.593 1.00 51.29 53 TRP B C 1
ATOM 3412 O O . TRP B 1 56 ? -10.864 38.408 50.081 1.00 50.57 53 TRP B O 1
ATOM 3423 N N . HIS B 1 57 ? -8.696 39.017 50.163 1.00 54.72 54 HIS B N 1
ATOM 3424 C CA . HIS B 1 57 ? -8.373 38.378 51.459 1.00 57.14 54 HIS B CA 1
ATOM 3425 C C . HIS B 1 57 ? -8.356 39.403 52.606 1.00 58.57 54 HIS B C 1
ATOM 3426 O O . HIS B 1 57 ? -7.603 40.397 52.581 1.00 58.95 54 HIS B O 1
ATOM 3433 N N . ASP B 1 58 ? -9.185 39.121 53.610 1.00 59.82 55 ASP B N 1
ATOM 3434 C CA . ASP B 1 58 ? -9.370 40.003 54.754 1.00 60.69 55 ASP B CA 1
ATOM 3435 C C . ASP B 1 58 ? -8.986 39.266 56.033 1.00 61.51 55 ASP B C 1
ATOM 3436 O O . ASP B 1 58 ? -9.840 38.930 56.840 1.00 60.86 55 ASP B O 1
ATOM 3441 N N . GLY B 1 59 ? -7.697 38.993 56.198 1.00 62.97 56 GLY B N 1
ATOM 3442 C CA . GLY B 1 59 ? -7.268 37.994 57.180 1.00 64.38 56 GLY B CA 1
ATOM 3443 C C . GLY B 1 59 ? -7.747 36.609 56.746 1.00 65.60 56 GLY B C 1
ATOM 3444 O O . GLY B 1 59 ? -7.364 36.116 55.673 1.00 65.91 56 GLY B O 1
ATOM 3445 N N . ASP B 1 60 ? -8.612 35.998 57.547 1.00 66.68 57 ASP B N 1
ATOM 3446 C CA . ASP B 1 60 ? -9.100 34.626 57.232 1.00 68.13 57 ASP B CA 1
ATOM 3447 C C . ASP B 1 60 ? -10.445 34.639 56.511 1.00 67.86 57 ASP B C 1
ATOM 3448 O O . ASP B 1 60 ? -10.858 33.629 55.918 1.00 68.11 57 ASP B O 1
ATOM 3453 N N . ASP B 1 61 ? -11.098 35.797 56.540 1.00 67.18 58 ASP B N 1
ATOM 3454 C CA . ASP B 1 61 ? -12.252 36.018 55.674 1.00 66.61 58 ASP B CA 1
ATOM 3455 C C . ASP B 1 61 ? -11.737 36.385 54.273 1.00 64.78 58 ASP B C 1
ATOM 3456 O O . ASP B 1 61 ? -10.787 37.197 54.127 1.00 65.02 58 ASP B O 1
ATOM 3461 N N . LEU B 1 62 ? -12.377 35.771 53.268 1.00 61.85 59 LEU B N 1
ATOM 3462 C CA . LEU B 1 62 ? -12.194 36.143 51.868 1.00 59.36 59 LEU B CA 1
ATOM 3463 C C . LEU B 1 62 ? -13.508 36.193 51.097 1.00 57.47 59 LEU B C 1
ATOM 3464 O O . LEU B 1 62 ? -14.493 35.544 51.458 1.00 57.31 59 LEU B O 1
ATOM 3469 N N . TYR B 1 63 ? -13.502 36.987 50.030 1.00 54.76 60 TYR B N 1
ATOM 3470 C CA . TYR B 1 63 ? -14.720 37.285 49.274 1.00 52.50 60 TYR B CA 1
ATOM 3471 C C . TYR B 1 63 ? -14.499 37.829 47.845 1.00 50.54 60 TYR B C 1
ATOM 3472 O O . TYR B 1 63 ? -13.493 38.466 47.532 1.00 49.40 60 TYR B O 1
ATOM 3481 N N . HIS B 1 64 ? -15.476 37.573 46.992 1.00 48.52 61 HIS B N 1
ATOM 3482 C CA . HIS B 1 64 ? -15.457 38.098 45.629 1.00 47.75 61 HIS B CA 1
ATOM 3483 C C . HIS B 1 64 ? -15.541 39.623 45.670 1.00 46.75 61 HIS B C 1
ATOM 3484 O O . HIS B 1 64 ? -16.224 40.196 46.526 1.00 45.29 61 HIS B O 1
ATOM 3491 N N . ILE B 1 65 ? -14.817 40.266 44.759 1.00 45.92 62 ILE B N 1
ATOM 3492 C CA . ILE B 1 65 ? -14.958 41.716 44.533 1.00 46.26 62 ILE B CA 1
ATOM 3493 C C . ILE B 1 65 ? -15.127 42.089 43.059 1.00 46.04 62 ILE B C 1
ATOM 3494 O O . ILE B 1 65 ? -14.569 41.476 42.176 1.00 46.86 62 ILE B O 1
ATOM 3499 N N . ILE B 1 66 ? -15.931 43.105 42.823 1.00 45.76 63 ILE B N 1
ATOM 3500 C CA . ILE B 1 66 ? -15.879 43.828 41.578 1.00 45.35 63 ILE B CA 1
ATOM 3501 C C . ILE B 1 66 ? -15.211 45.153 41.828 1.00 45.65 63 ILE B C 1
ATOM 3502 O O . ILE B 1 66 ? -14.773 45.421 42.941 1.00 46.56 63 ILE B O 1
ATOM 3507 N N . PHE B 1 67 ? -15.103 45.972 40.784 1.00 45.66 64 PHE B N 1
ATOM 3508 C CA . PHE B 1 67 ? -14.442 47.285 40.865 1.00 44.87 64 PHE B CA 1
ATOM 3509 C C . PHE B 1 67 ? -15.334 48.373 40.362 1.00 45.18 64 PHE B C 1
ATOM 3510 O O . PHE B 1 67 ? -16.001 48.222 39.353 1.00 43.62 64 PHE B O 1
ATOM 3518 N N . ASP B 1 68 ? -15.354 49.479 41.092 1.00 46.47 65 ASP B N 1
ATOM 3519 C CA . ASP B 1 68 ? -16.170 50.619 40.689 1.00 47.80 65 ASP B CA 1
ATOM 3520 C C . ASP B 1 68 ? -15.667 51.221 39.389 1.00 48.03 65 ASP B C 1
ATOM 3521 O O . ASP B 1 68 ? -14.477 51.476 39.221 1.00 48.12 65 ASP B O 1
ATOM 3526 N N . GLN B 1 69 ? -16.624 51.373 38.483 1.00 49.09 66 GLN B N 1
ATOM 3527 C CA . GLN B 1 69 ? -16.507 52.079 37.184 1.00 51.01 66 GLN B CA 1
ATOM 3528 C C . GLN B 1 69 ? -15.600 53.284 37.079 1.00 52.07 66 GLN B C 1
ATOM 3529 O O . GLN B 1 69 ? -14.725 53.344 36.229 1.00 51.50 66 GLN B O 1
ATOM 3535 N N . GLN B 1 70 ? -15.864 54.252 37.941 1.00 53.50 67 GLN B N 1
ATOM 3536 C CA . GLN B 1 70 ? -15.206 55.560 37.892 1.00 55.35 67 GLN B CA 1
ATOM 3537 C C . GLN B 1 70 ? -13.952 55.606 38.745 1.00 55.17 67 GLN B C 1
ATOM 3538 O O . GLN B 1 70 ? -12.908 56.054 38.244 1.00 55.19 67 GLN B O 1
ATOM 3544 N N . THR B 1 71 ? -14.054 55.121 39.996 1.00 54.93 68 THR B N 1
ATOM 3545 C CA . THR B 1 71 ? -12.972 55.274 41.013 1.00 54.56 68 THR B CA 1
ATOM 3546 C C . THR B 1 71 ? -12.046 54.086 41.006 1.00 53.70 68 THR B C 1
ATOM 3547 O O . THR B 1 71 ? -10.896 54.175 41.447 1.00 53.13 68 THR B O 1
ATOM 3551 N N . LYS B 1 72 ? -12.560 52.985 40.464 1.00 53.15 69 LYS B N 1
ATOM 3552 C CA . LYS B 1 72 ? -11.819 51.706 40.372 1.00 52.72 69 LYS B CA 1
ATOM 3553 C C . LYS B 1 72 ? -11.513 51.039 41.722 1.00 52.26 69 LYS B C 1
ATOM 3554 O O . LYS B 1 72 ? -10.708 50.128 41.766 1.00 51.35 69 LYS B O 1
ATOM 3560 N N . SER B 1 73 ? -12.169 51.508 42.784 1.00 52.02 70 SER B N 1
ATOM 3561 C CA . SER B 1 73 ? -12.039 50.948 44.145 1.00 52.70 70 SER B CA 1
ATOM 3562 C C . SER B 1 73 ? -12.807 49.631 44.242 1.00 52.09 70 SER B C 1
ATOM 3563 O O . SER B 1 73 ? -13.788 49.434 43.538 1.00 52.20 70 SER B O 1
ATOM 3566 N N . ARG B 1 74 ? -12.371 48.745 45.124 1.00 51.25 71 ARG B N 1
ATOM 3567 C CA . ARG B 1 74 ? -12.999 47.423 45.169 1.00 51.98 71 ARG B CA 1
ATOM 3568 C C . ARG B 1 74 ? -14.330 47.510 45.865 1.00 50.51 71 ARG B C 1
ATOM 3569 O O . ARG B 1 74 ? -14.551 48.347 46.717 1.00 49.72 71 ARG B O 1
ATOM 3577 N N . ILE B 1 75 ? -15.228 46.649 45.419 1.00 49.80 72 ILE B N 1
ATOM 3578 C CA . ILE B 1 75 ? -16.560 46.499 46.001 1.00 49.03 72 ILE B CA 1
ATOM 3579 C C . ILE B 1 75 ? -16.758 45.048 46.346 1.00 49.10 72 ILE B C 1
ATOM 3580 O O . ILE B 1 75 ? -16.561 44.164 45.511 1.00 48.02 72 ILE B O 1
ATOM 3585 N N . ARG B 1 76 ? -17.090 44.802 47.604 1.00 49.24 73 ARG B N 1
ATOM 3586 C CA . ARG B 1 76 ? -17.362 43.433 48.036 1.00 49.22 73 ARG B CA 1
ATOM 3587 C C . ARG B 1 76 ? -18.723 43.016 47.578 1.00 47.76 73 ARG B C 1
ATOM 3588 O O . ARG B 1 76 ? -19.658 43.739 47.667 1.00 47.38 73 ARG B O 1
ATOM 3596 N N . VAL B 1 77 ? -18.781 41.789 47.139 1.00 48.28 74 VAL B N 1
ATOM 3597 C CA . VAL B 1 77 ? -19.922 41.222 46.459 1.00 49.67 74 VAL B CA 1
ATOM 3598 C C . VAL B 1 77 ? -20.258 39.858 47.071 1.00 50.76 74 VAL B C 1
ATOM 3599 O O . VAL B 1 77 ? -19.456 38.917 47.005 1.00 50.93 74 VAL B O 1
ATOM 3603 N N . ASP B 1 78 ? -21.414 39.786 47.727 1.00 51.57 75 ASP B N 1
ATOM 3604 C CA . ASP B 1 78 ? -21.878 38.525 48.333 1.00 52.42 75 ASP B CA 1
ATOM 3605 C C . ASP B 1 78 ? -22.799 37.765 47.388 1.00 52.04 75 ASP B C 1
ATOM 3606 O O . ASP B 1 78 ? -22.859 36.520 47.363 1.00 52.24 75 ASP B O 1
ATOM 3611 N N . SER B 1 79 ? -23.511 38.552 46.596 1.00 50.75 76 SER B N 1
ATOM 3612 C CA . SER B 1 79 ? -24.308 38.016 45.510 1.00 49.45 76 SER B CA 1
ATOM 3613 C C . SER B 1 79 ? -24.004 38.833 44.283 1.00 47.75 76 SER B C 1
ATOM 3614 O O . SER B 1 79 ? -23.295 39.854 44.376 1.00 46.52 76 SER B O 1
ATOM 3617 N N . PHE B 1 80 ? -24.530 38.346 43.155 1.00 46.08 77 PHE B N 1
ATOM 3618 C CA . PHE B 1 80 ? -24.386 39.014 41.887 1.00 44.65 77 PHE B CA 1
ATOM 3619 C C . PHE B 1 80 ? -25.564 38.694 41.037 1.00 44.12 77 PHE B C 1
ATOM 3620 O O . PHE B 1 80 ? -25.422 37.990 40.074 1.00 45.15 77 PHE B O 1
ATOM 3628 N N . PRO B 1 81 ? -26.737 39.284 41.338 1.00 43.98 78 PRO B N 1
ATOM 3629 C CA . PRO B 1 81 ? -28.025 38.978 40.697 1.00 43.12 78 PRO B CA 1
ATOM 3630 C C . PRO B 1 81 ? -28.114 39.148 39.205 1.00 42.28 78 PRO B C 1
ATOM 3631 O O . PRO B 1 81 ? -29.109 38.768 38.628 1.00 41.78 78 PRO B O 1
ATOM 3635 N N . ALA B 1 82 ? -27.118 39.780 38.590 1.00 42.16 79 ALA B N 1
ATOM 3636 C CA . ALA B 1 82 ? -27.076 39.882 37.125 1.00 41.73 79 ALA B CA 1
ATOM 3637 C C . ALA B 1 82 ? -26.719 38.486 36.611 1.00 41.30 79 ALA B C 1
ATOM 3638 O O . ALA B 1 82 ? -27.180 38.079 35.556 1.00 41.57 79 ALA B O 1
ATOM 3640 N N . ALA B 1 83 ? -25.896 37.783 37.389 1.00 40.65 80 ALA B N 1
ATOM 3641 C CA . ALA B 1 83 ? -25.432 36.447 37.043 1.00 40.72 80 ALA B CA 1
ATOM 3642 C C . ALA B 1 83 ? -26.537 35.450 37.336 1.00 41.48 80 ALA B C 1
ATOM 3643 O O . ALA B 1 83 ? -27.366 35.656 38.237 1.00 41.75 80 ALA B O 1
ATOM 3645 N N . SER B 1 84 ? -26.546 34.379 36.539 1.00 41.39 81 SER B N 1
ATOM 3646 C CA . SER B 1 84 ? -27.510 33.291 36.680 1.00 41.35 81 SER B CA 1
ATOM 3647 C C . SER B 1 84 ? -27.625 32.799 38.085 1.00 42.94 81 SER B C 1
ATOM 3648 O O . SER B 1 84 ? -26.722 32.976 38.937 1.00 42.77 81 SER B O 1
ATOM 3651 N N . GLU B 1 85 ? -28.718 32.082 38.284 1.00 44.66 82 GLU B N 1
ATOM 3652 C CA . GLU B 1 85 ? -29.049 31.556 39.588 1.00 47.02 82 GLU B CA 1
ATOM 3653 C C . GLU B 1 85 ? -28.014 30.562 40.055 1.00 46.45 82 GLU B C 1
ATOM 3654 O O . GLU B 1 85 ? -27.656 30.519 41.231 1.00 46.30 82 GLU B O 1
ATOM 3660 N N . LEU B 1 86 ? -27.475 29.815 39.101 1.00 46.81 83 LEU B N 1
ATOM 3661 C CA . LEU B 1 86 ? -26.432 28.785 39.391 1.00 46.10 83 LEU B CA 1
ATOM 3662 C C . LEU B 1 86 ? -25.056 29.392 39.773 1.00 45.81 83 LEU B C 1
ATOM 3663 O O . LEU B 1 86 ? -24.348 28.918 40.696 1.00 45.46 83 LEU B O 1
ATOM 3668 N N . ILE B 1 87 ? -24.692 30.481 39.105 1.00 45.82 84 ILE B N 1
ATOM 3669 C CA . ILE B 1 87 ? -23.467 31.227 39.476 1.00 44.51 84 ILE B CA 1
ATOM 3670 C C . ILE B 1 87 ? -23.609 31.690 40.915 1.00 44.29 84 ILE B C 1
ATOM 3671 O O . ILE B 1 87 ? -22.647 31.720 41.688 1.00 43.64 84 ILE B O 1
ATOM 3676 N N . ASN B 1 88 ? -24.825 32.066 41.280 1.00 44.34 85 ASN B N 1
ATOM 3677 C CA . ASN B 1 88 ? -25.042 32.647 42.615 1.00 45.08 85 ASN B CA 1
ATOM 3678 C C . ASN B 1 88 ? -24.815 31.615 43.738 1.00 45.54 85 ASN B C 1
ATOM 3679 O O . ASN B 1 88 ? -24.063 31.840 44.700 1.00 46.05 85 ASN B O 1
ATOM 3684 N N . GLN B 1 89 ? -25.379 30.441 43.538 1.00 46.52 86 GLN B N 1
ATOM 3685 C CA . GLN B 1 89 ? -25.182 29.291 44.424 1.00 47.08 86 GLN B CA 1
ATOM 3686 C C . GLN B 1 89 ? -23.733 28.888 44.475 1.00 46.99 86 GLN B C 1
ATOM 3687 O O . GLN B 1 89 ? -23.152 28.687 45.576 1.00 46.41 86 GLN B O 1
ATOM 3693 N N . LEU B 1 90 ? -23.102 28.820 43.304 1.00 47.69 87 LEU B N 1
ATOM 3694 C CA . LEU B 1 90 ? -21.644 28.442 43.253 1.00 48.44 87 LEU B CA 1
ATOM 3695 C C . LEU B 1 90 ? -20.728 29.481 43.898 1.00 48.48 87 LEU B C 1
ATOM 3696 O O . LEU B 1 90 ? -19.647 29.139 44.408 1.00 48.70 87 LEU B O 1
ATOM 3701 N N . MET B 1 91 ? -21.154 30.741 43.903 1.00 48.56 88 MET B N 1
ATOM 3702 C CA . MET B 1 91 ? -20.362 31.781 44.571 1.00 49.46 88 MET B CA 1
ATOM 3703 C C . MET B 1 91 ? -20.281 31.490 46.049 1.00 49.77 88 MET B C 1
ATOM 3704 O O . MET B 1 91 ? -19.215 31.588 46.651 1.00 50.19 88 MET B O 1
ATOM 3709 N N . THR B 1 92 ? -21.414 31.098 46.619 1.00 50.44 89 THR B N 1
ATOM 3710 C CA . THR B 1 92 ? -21.486 30.744 48.053 1.00 51.37 89 THR B CA 1
ATOM 3711 C C . THR B 1 92 ? -20.725 29.446 48.367 1.00 51.27 89 THR B C 1
ATOM 3712 O O . THR B 1 92 ? -19.924 29.404 49.287 1.00 51.42 89 THR B O 1
ATOM 3716 N N . ALA B 1 93 ? -20.939 28.417 47.557 1.00 51.62 90 ALA B N 1
ATOM 3717 C CA . ALA B 1 93 ? -20.227 27.118 47.729 1.00 51.73 90 ALA B CA 1
ATOM 3718 C C . ALA B 1 93 ? -18.713 27.260 47.684 1.00 52.17 90 ALA B C 1
ATOM 3719 O O . ALA B 1 93 ? -17.974 26.684 48.490 1.00 52.12 90 ALA B O 1
ATOM 3721 N N . MET B 1 94 ? -18.244 28.040 46.729 1.00 52.72 91 MET B N 1
ATOM 3722 C CA . MET B 1 94 ? -16.808 28.137 46.509 1.00 52.87 91 MET B CA 1
ATOM 3723 C C . MET B 1 94 ? -16.118 28.835 47.680 1.00 53.42 91 MET B C 1
ATOM 3724 O O . MET B 1 94 ? -15.004 28.476 48.062 1.00 52.77 91 MET B O 1
ATOM 3729 N N . ILE B 1 95 ? -16.759 29.849 48.248 1.00 54.13 92 ILE B N 1
ATOM 3730 C CA . ILE B 1 95 ? -16.131 30.533 49.380 1.00 55.01 92 ILE B CA 1
ATOM 3731 C C . ILE B 1 95 ? -16.221 29.617 50.613 1.00 56.05 92 ILE B C 1
ATOM 3732 O O . ILE B 1 95 ? -15.317 29.587 51.443 1.00 56.90 92 ILE B O 1
ATOM 3737 N N . ALA B 1 96 ? -17.292 28.841 50.680 1.00 57.03 93 ALA B N 1
ATOM 3738 C CA . ALA B 1 96 ? -17.466 27.823 51.717 1.00 58.18 93 ALA B CA 1
ATOM 3739 C C . ALA B 1 96 ? -16.324 26.834 51.669 1.00 59.14 93 ALA B C 1
ATOM 3740 O O . ALA B 1 96 ? -15.639 26.612 52.670 1.00 60.12 93 ALA B O 1
ATOM 3742 N N . GLY B 1 97 ? -16.111 26.261 50.491 1.00 60.00 94 GLY B N 1
ATOM 3743 C CA . GLY B 1 97 ? -15.195 25.131 50.316 1.00 60.42 94 GLY B CA 1
ATOM 3744 C C . GLY B 1 97 ? -13.723 25.474 50.343 1.00 61.09 94 GLY B C 1
ATOM 3745 O O . GLY B 1 97 ? -12.856 24.598 50.377 1.00 61.70 94 GLY B O 1
ATOM 3746 N N . VAL B 1 98 ? -13.436 26.758 50.341 1.00 61.61 95 VAL B N 1
ATOM 3747 C CA . VAL B 1 98 ? -12.063 27.235 50.278 1.00 62.15 95 VAL B CA 1
ATOM 3748 C C . VAL B 1 98 ? -11.629 27.981 51.553 1.00 63.78 95 VAL B C 1
ATOM 3749 O O . VAL B 1 98 ? -10.437 28.049 51.894 1.00 63.91 95 VAL B O 1
ATOM 3753 N N . ARG B 1 99 ? -12.620 28.510 52.260 1.00 65.19 96 ARG B N 1
ATOM 3754 C CA . ARG B 1 99 ? -12.424 29.504 53.341 1.00 66.69 96 ARG B CA 1
ATOM 3755 C C . ARG B 1 99 ? -11.325 29.118 54.327 1.00 67.06 96 ARG B C 1
ATOM 3756 O O . ARG B 1 99 ? -10.519 29.958 54.775 1.00 67.12 96 ARG B O 1
ATOM 3764 N N . ASN B 1 100 ? -11.337 27.834 54.669 1.00 67.38 97 ASN B N 1
ATOM 3765 C CA . ASN B 1 100 ? -10.488 27.300 55.739 1.00 67.76 97 ASN B CA 1
ATOM 3766 C C . ASN B 1 100 ? -9.785 25.992 55.322 1.00 67.47 97 ASN B C 1
ATOM 3767 O O . ASN B 1 100 ? -9.442 25.150 56.152 1.00 67.43 97 ASN B O 1
ATOM 3772 N N . ASN B 1 101 ? -9.579 25.863 54.016 1.00 66.88 98 ASN B N 1
ATOM 3773 C CA . ASN B 1 101 ? -8.777 24.802 53.430 1.00 66.20 98 ASN B CA 1
ATOM 3774 C C . ASN B 1 101 ? -7.554 25.419 52.744 1.00 65.60 98 ASN B C 1
ATOM 3775 O O . ASN B 1 101 ? -7.525 25.525 51.542 1.00 66.58 98 ASN B O 1
ATOM 3780 N N . PRO B 1 102 ? -6.534 25.817 53.514 1.00 64.78 99 PRO B N 1
ATOM 3781 C CA . PRO B 1 102 ? -5.404 26.683 53.115 1.00 64.27 99 PRO B CA 1
ATOM 3782 C C . PRO B 1 102 ? -4.739 26.437 51.766 1.00 63.39 99 PRO B C 1
ATOM 3783 O O . PRO B 1 102 ? -4.192 27.377 51.191 1.00 62.56 99 PRO B O 1
ATOM 3787 N N . VAL B 1 103 ? -4.756 25.190 51.278 1.00 62.48 100 VAL B N 1
ATOM 3788 C CA . VAL B 1 103 ? -4.163 24.896 49.964 1.00 61.52 100 VAL B CA 1
ATOM 3789 C C . VAL B 1 103 ? -5.041 25.467 48.858 1.00 59.92 100 VAL B C 1
ATOM 3790 O O . VAL B 1 103 ? -4.534 25.924 47.836 1.00 59.40 100 VAL B O 1
ATOM 3794 N N . LEU B 1 104 ? -6.349 25.441 49.095 1.00 58.38 101 LEU B N 1
ATOM 3795 C CA . LEU B 1 104 ? -7.348 25.980 48.165 1.00 57.61 101 LEU B CA 1
ATOM 3796 C C . LEU B 1 104 ? -7.421 27.529 48.246 1.00 57.44 101 LEU B C 1
ATOM 3797 O O . LEU B 1 104 ? -7.596 28.227 47.234 1.00 57.29 101 LEU B O 1
ATOM 3802 N N . ARG B 1 105 ? -7.193 28.048 49.442 1.00 56.92 102 ARG B N 1
ATOM 3803 C CA . ARG B 1 105 ? -7.340 29.486 49.755 1.00 57.14 102 ARG B CA 1
ATOM 3804 C C . ARG B 1 105 ? -6.115 30.299 49.336 1.00 57.49 102 ARG B C 1
ATOM 3805 O O . ARG B 1 105 ? -6.202 31.430 48.848 1.00 57.35 102 ARG B O 1
ATOM 3813 N N . HIS B 1 106 ? -4.957 29.712 49.550 1.00 57.77 103 HIS B N 1
ATOM 3814 C CA . HIS B 1 106 ? -3.738 30.484 49.521 1.00 58.12 103 HIS B CA 1
ATOM 3815 C C . HIS B 1 106 ? -3.352 30.852 48.099 1.00 57.59 103 HIS B C 1
ATOM 3816 O O . HIS B 1 106 ? -3.144 29.976 47.252 1.00 56.92 103 HIS B O 1
ATOM 3823 N N . LYS B 1 107 ? -3.235 32.171 47.900 1.00 56.81 104 LYS B N 1
ATOM 3824 C CA . LYS B 1 107 ? -2.884 32.829 46.617 1.00 55.99 104 LYS B CA 1
ATOM 3825 C C . LYS B 1 107 ? -3.965 32.691 45.549 1.00 54.70 104 LYS B C 1
ATOM 3826 O O . LYS B 1 107 ? -3.686 32.870 44.370 1.00 55.24 104 LYS B O 1
ATOM 3832 N N . LEU B 1 108 ? -5.177 32.352 45.984 1.00 52.83 105 LEU B N 1
ATOM 3833 C CA . LEU B 1 108 ? -6.368 32.281 45.123 1.00 51.57 105 LEU B CA 1
ATOM 3834 C C . LEU B 1 108 ? -6.850 33.689 44.845 1.00 50.94 105 LEU B C 1
ATOM 3835 O O . LEU B 1 108 ? -7.475 34.299 45.726 1.00 51.27 105 LEU B O 1
ATOM 3840 N N . PHE B 1 109 ? -6.588 34.186 43.630 1.00 49.32 106 PHE B N 1
ATOM 3841 C CA . PHE B 1 109 ? -6.800 35.619 43.302 1.00 48.65 106 PHE B CA 1
ATOM 3842 C C . PHE B 1 109 ? -8.027 35.960 42.398 1.00 47.46 106 PHE B C 1
ATOM 3843 O O . PHE B 1 109 ? -8.532 37.075 42.420 1.00 47.89 106 PHE B O 1
ATOM 3851 N N . GLN B 1 110 ? -8.482 35.020 41.584 1.00 46.18 107 GLN B N 1
ATOM 3852 C CA . GLN B 1 110 ? -9.799 35.152 40.953 1.00 44.80 107 GLN B CA 1
ATOM 3853 C C . GLN B 1 110 ? -10.470 33.829 40.694 1.00 43.92 107 GLN B C 1
ATOM 3854 O O . GLN B 1 110 ? -9.847 32.785 40.754 1.00 44.28 107 GLN B O 1
ATOM 3860 N N . ILE B 1 111 ? -11.777 33.916 40.526 1.00 43.30 108 ILE B N 1
ATOM 3861 C CA . ILE B 1 111 ? -12.600 32.774 40.210 1.00 44.36 108 ILE B CA 1
ATOM 3862 C C . ILE B 1 111 ? -13.506 33.099 39.056 1.00 44.36 108 ILE B C 1
ATOM 3863 O O . ILE B 1 111 ? -14.231 34.104 39.103 1.00 45.18 108 ILE B O 1
ATOM 3868 N N . ASP B 1 112 ? -13.491 32.210 38.070 1.00 43.62 109 ASP B N 1
ATOM 3869 C CA . ASP B 1 112 ? -14.281 32.332 36.871 1.00 43.58 109 ASP B CA 1
ATOM 3870 C C . ASP B 1 112 ? -15.410 31.327 36.898 1.00 43.22 109 ASP B C 1
ATOM 3871 O O . ASP B 1 112 ? -15.192 30.139 37.150 1.00 45.29 109 ASP B O 1
ATOM 3876 N N . TYR B 1 113 ? -16.610 31.799 36.631 1.00 41.77 110 TYR B N 1
ATOM 3877 C CA . TYR B 1 113 ? -17.793 30.955 36.538 1.00 41.52 110 TYR B CA 1
ATOM 3878 C C . TYR B 1 113 ? -18.381 30.953 35.134 1.00 41.06 110 TYR B C 1
ATOM 3879 O O . TYR B 1 113 ? -18.513 32.011 34.504 1.00 39.76 110 TYR B O 1
ATOM 3888 N N . LEU B 1 114 ? -18.720 29.727 34.705 1.00 40.82 111 LEU B N 1
ATOM 3889 C CA . LEU B 1 114 ? -19.358 29.403 33.429 1.00 40.43 111 LEU B CA 1
ATOM 3890 C C . LEU B 1 114 ? -20.518 28.450 33.664 1.00 41.18 111 LEU B C 1
ATOM 3891 O O . LEU B 1 114 ? -20.381 27.437 34.319 1.00 40.69 111 LEU B O 1
ATOM 3896 N N . THR B 1 115 ? -21.649 28.788 33.085 1.00 42.71 112 THR B N 1
ATOM 3897 C CA . THR B 1 115 ? -22.933 28.222 33.465 1.00 43.45 112 THR B CA 1
ATOM 3898 C C . THR B 1 115 ? -23.827 28.105 32.264 1.00 43.83 112 THR B C 1
ATOM 3899 O O . THR B 1 115 ? -23.681 28.861 31.339 1.00 44.13 112 THR B O 1
ATOM 3903 N N . THR B 1 116 ? -24.775 27.188 32.309 1.00 45.35 113 THR B N 1
ATOM 3904 C CA . THR B 1 116 ? -25.731 26.976 31.195 1.00 46.82 113 THR B CA 1
ATOM 3905 C C . THR B 1 116 ? -27.168 26.831 31.649 1.00 47.30 113 THR B C 1
ATOM 3906 O O . THR B 1 116 ? -27.416 26.409 32.745 1.00 47.70 113 THR B O 1
ATOM 3910 N N . LEU B 1 117 ? -28.089 27.225 30.777 1.00 48.16 114 LEU B N 1
ATOM 3911 C CA . LEU B 1 117 ? -29.503 26.997 30.940 1.00 48.73 114 LEU B CA 1
ATOM 3912 C C . LEU B 1 117 ? -29.765 25.483 31.255 1.00 50.57 114 LEU B C 1
ATOM 3913 O O . LEU B 1 117 ? -30.577 25.117 32.115 1.00 51.72 114 LEU B O 1
ATOM 3918 N N . SER B 1 118 ? -29.063 24.609 30.550 1.00 51.04 115 SER B N 1
ATOM 3919 C CA . SER B 1 118 ? -29.110 23.169 30.795 1.00 50.75 115 SER B CA 1
ATOM 3920 C C . SER B 1 118 ? -28.583 22.796 32.180 1.00 51.03 115 SER B C 1
ATOM 3921 O O . SER B 1 118 ? -28.543 21.619 32.552 1.00 51.96 115 SER B O 1
ATOM 3924 N N . ASN B 1 119 ? -28.095 23.782 32.918 1.00 50.38 116 ASN B N 1
ATOM 3925 C CA . ASN B 1 119 ? -27.727 23.609 34.334 1.00 49.38 116 ASN B CA 1
ATOM 3926 C C . ASN B 1 119 ? -26.359 22.992 34.666 1.00 48.41 116 ASN B C 1
ATOM 3927 O O . ASN B 1 119 ? -26.135 22.454 35.761 1.00 46.91 116 ASN B O 1
ATOM 3932 N N . GLN B 1 120 ? -25.436 23.098 33.726 1.00 48.04 117 GLN B N 1
ATOM 3933 C CA . GLN B 1 120 ? -24.060 22.667 33.966 1.00 47.85 117 GLN B CA 1
ATOM 3934 C C . GLN B 1 120 ? -23.167 23.854 34.290 1.00 47.39 117 GLN B C 1
ATOM 3935 O O . GLN B 1 120 ? -23.508 24.999 34.014 1.00 46.80 117 GLN B O 1
ATOM 3941 N N . ALA B 1 121 ? -22.023 23.559 34.884 1.00 46.69 118 ALA B N 1
ATOM 3942 C CA . ALA B 1 121 ? -21.123 24.589 35.294 1.00 46.86 118 ALA B CA 1
ATOM 3943 C C . ALA B 1 121 ? -19.656 24.212 35.097 1.00 47.04 118 ALA B C 1
ATOM 3944 O O . ALA B 1 121 ? -19.295 23.045 35.199 1.00 47.08 118 ALA B O 1
ATOM 3946 N N . VAL B 1 122 ? -18.835 25.238 34.834 1.00 46.50 119 VAL B N 1
ATOM 3947 C CA . VAL B 1 122 ? -17.382 25.142 34.970 1.00 46.13 119 VAL B CA 1
ATOM 3948 C C . VAL B 1 122 ? -16.797 26.314 35.814 1.00 46.23 119 VAL B C 1
ATOM 3949 O O . VAL B 1 122 ? -16.902 27.504 35.449 1.00 46.90 119 VAL B O 1
ATOM 3953 N N . VAL B 1 123 ? -16.153 25.944 36.912 1.00 45.29 120 VAL B N 1
ATOM 3954 C CA . VAL B 1 123 ? -15.533 26.885 37.811 1.00 45.68 120 VAL B CA 1
ATOM 3955 C C . VAL B 1 123 ? -14.017 26.824 37.783 1.00 46.71 120 VAL B C 1
ATOM 3956 O O . VAL B 1 123 ? -13.404 25.787 38.073 1.00 46.90 120 VAL B O 1
ATOM 3960 N N . SER B 1 124 ? -13.405 27.963 37.449 1.00 47.00 121 SER B N 1
ATOM 3961 C CA . SER B 1 124 ? -11.963 28.030 37.364 1.00 46.15 121 SER B CA 1
ATOM 3962 C C . SER B 1 124 ? -11.410 28.839 38.518 1.00 47.38 121 SER B C 1
ATOM 3963 O O . SER B 1 124 ? -11.730 30.002 38.713 1.00 48.17 121 SER B O 1
ATOM 3966 N N . LEU B 1 125 ? -10.520 28.204 39.258 1.00 48.33 122 LEU B N 1
ATOM 3967 C CA . LEU B 1 125 ? -9.823 28.833 40.353 1.00 48.74 122 LEU B CA 1
ATOM 3968 C C . LEU B 1 125 ? -8.417 29.154 39.892 1.00 48.33 122 LEU B C 1
ATOM 3969 O O . LEU B 1 125 ? -7.676 28.249 39.525 1.00 48.84 122 LEU B O 1
ATOM 3974 N N . LEU B 1 126 ? -8.069 30.440 39.942 1.00 47.61 123 LEU B N 1
ATOM 3975 C CA . LEU B 1 126 ? -6.776 30.944 39.463 1.00 47.28 123 LEU B CA 1
ATOM 3976 C C . LEU B 1 126 ? -5.860 31.388 40.624 1.00 48.29 123 LEU B C 1
ATOM 3977 O O . LEU B 1 126 ? -6.307 32.052 41.583 1.00 47.06 123 LEU B O 1
ATOM 3982 N N . TYR B 1 127 ? -4.567 31.060 40.478 1.00 49.12 124 TYR B N 1
ATOM 3983 C CA . TYR B 1 127 ? -3.574 31.201 41.548 1.00 50.14 124 TYR B CA 1
ATOM 3984 C C . TYR B 1 127 ? -2.269 31.829 41.120 1.00 51.97 124 TYR B C 1
ATOM 3985 O O . TYR B 1 127 ? -1.769 31.642 40.008 1.00 50.69 124 TYR B O 1
ATOM 3994 N N . HIS B 1 128 ? -1.720 32.571 42.070 1.00 54.38 125 HIS B N 1
ATOM 3995 C CA . HIS B 1 128 ? -0.357 33.077 42.001 1.00 56.41 125 HIS B CA 1
ATOM 3996 C C . HIS B 1 128 ? 0.580 32.162 42.816 1.00 57.70 125 HIS B C 1
ATOM 3997 O O . HIS B 1 128 ? 1.283 32.612 43.727 1.00 57.73 125 HIS B O 1
ATOM 4004 N N . LYS B 1 129 ? 0.538 30.872 42.476 1.00 58.65 126 LYS B N 1
ATOM 4005 C CA . LYS B 1 129 ? 1.346 29.822 43.095 1.00 59.15 126 LYS B CA 1
ATOM 4006 C C . LYS B 1 129 ? 1.279 28.542 42.266 1.00 60.49 126 LYS B C 1
ATOM 4007 O O . LYS B 1 129 ? 0.332 28.310 41.512 1.00 59.39 126 LYS B O 1
ATOM 4013 N N . LYS B 1 130 ? 2.316 27.731 42.407 1.00 62.62 127 LYS B N 1
ATOM 4014 C CA . LYS B 1 130 ? 2.389 26.419 41.740 1.00 64.53 127 LYS B CA 1
ATOM 4015 C C . LYS B 1 130 ? 1.391 25.467 42.362 1.00 65.11 127 LYS B C 1
ATOM 4016 O O . LYS B 1 130 ? 1.141 25.522 43.551 1.00 65.26 127 LYS B O 1
ATOM 4022 N N . LEU B 1 131 ? 0.791 24.637 41.528 1.00 66.47 128 LEU B N 1
ATOM 4023 C CA . LEU B 1 131 ? -0.234 23.685 41.963 1.00 67.77 128 LEU B CA 1
ATOM 4024 C C . LEU B 1 131 ? 0.333 22.274 41.899 1.00 69.52 128 LEU B C 1
ATOM 4025 O O . LEU B 1 131 ? 1.076 21.927 40.982 1.00 69.97 128 LEU B O 1
ATOM 4030 N N . ASP B 1 132 ? -0.036 21.466 42.887 1.00 71.37 129 ASP B N 1
ATOM 4031 C CA . ASP B 1 132 ? 0.553 20.143 43.075 1.00 72.51 129 ASP B CA 1
ATOM 4032 C C . ASP B 1 132 ? -0.459 19.130 43.580 1.00 73.51 129 ASP B C 1
ATOM 4033 O O . ASP B 1 132 ? -1.631 19.460 43.808 1.00 74.05 129 ASP B O 1
ATOM 4038 N N . ASP B 1 133 ? 0.023 17.905 43.767 1.00 74.23 130 ASP B N 1
ATOM 4039 C CA . ASP B 1 133 ? -0.822 16.756 44.153 1.00 74.61 130 ASP B CA 1
ATOM 4040 C C . ASP B 1 133 ? -1.603 16.998 45.425 1.00 74.06 130 ASP B C 1
ATOM 4041 O O . ASP B 1 133 ? -2.685 16.465 45.605 1.00 73.42 130 ASP B O 1
ATOM 4046 N N . GLU B 1 134 ? -1.033 17.808 46.301 1.00 74.00 131 GLU B N 1
ATOM 4047 C CA . GLU B 1 134 ? -1.691 18.181 47.543 1.00 74.16 131 GLU B CA 1
ATOM 4048 C C . GLU B 1 134 ? -2.894 19.039 47.202 1.00 74.21 131 GLU B C 1
ATOM 4049 O O . GLU B 1 134 ? -4.008 18.797 47.713 1.00 74.13 131 GLU B O 1
ATOM 4055 N N . TRP B 1 135 ? -2.655 20.032 46.332 1.00 73.89 132 TRP B N 1
ATOM 4056 C CA . TRP B 1 135 ? -3.739 20.895 45.810 1.00 73.58 132 TRP B CA 1
ATOM 4057 C C . TRP B 1 135 ? -4.794 20.067 45.103 1.00 73.18 132 TRP B C 1
ATOM 4058 O O . TRP B 1 135 ? -5.984 20.259 45.316 1.00 72.83 132 TRP B O 1
ATOM 4069 N N . ARG B 1 136 ? -4.327 19.135 44.282 1.00 73.36 133 ARG B N 1
ATOM 4070 C CA . ARG B 1 136 ? -5.193 18.242 43.483 1.00 73.77 133 ARG B CA 1
ATOM 4071 C C . ARG B 1 136 ? -6.090 17.371 44.363 1.00 74.07 133 ARG B C 1
ATOM 4072 O O . ARG B 1 136 ? -7.261 17.116 44.043 1.00 73.76 133 ARG B O 1
ATOM 4080 N N . GLN B 1 137 ? -5.519 16.920 45.478 1.00 74.89 134 GLN B N 1
ATOM 4081 C CA . GLN B 1 137 ? -6.233 16.066 46.444 1.00 75.46 134 GLN B CA 1
ATOM 4082 C C . GLN B 1 137 ? -7.436 16.803 46.973 1.00 74.79 134 GLN B C 1
ATOM 4083 O O . GLN B 1 137 ? -8.567 16.324 46.862 1.00 74.77 134 GLN B O 1
ATOM 4089 N N . GLU B 1 138 ? -7.171 17.980 47.536 1.00 73.98 135 GLU B N 1
ATOM 4090 C CA . GLU B 1 138 ? -8.220 18.790 48.168 1.00 73.53 135 GLU B CA 1
ATOM 4091 C C . GLU B 1 138 ? -9.239 19.258 47.129 1.00 72.78 135 GLU B C 1
ATOM 4092 O O . GLU B 1 138 ? -10.451 19.185 47.334 1.00 72.40 135 GLU B O 1
ATOM 4098 N N . ALA B 1 139 ? -8.728 19.672 45.985 1.00 72.14 136 ALA B N 1
ATOM 4099 C CA . ALA B 1 139 ? -9.575 20.115 44.881 1.00 71.75 136 ALA B CA 1
ATOM 4100 C C . ALA B 1 139 ? -10.521 19.013 44.440 1.00 71.40 136 ALA B C 1
ATOM 4101 O O . ALA B 1 139 ? -11.662 19.270 44.072 1.00 71.61 136 ALA B O 1
ATOM 4103 N N . GLU B 1 140 ? -10.065 17.776 44.519 1.00 71.24 137 GLU B N 1
ATOM 4104 C CA . GLU B 1 140 ? -10.930 16.626 44.174 1.00 71.11 137 GLU B CA 1
ATOM 4105 C C . GLU B 1 140 ? -12.092 16.449 45.147 1.00 70.45 137 GLU B C 1
ATOM 4106 O O . GLU B 1 140 ? -13.210 16.092 44.757 1.00 70.35 137 GLU B O 1
ATOM 4112 N N . ALA B 1 141 ? -11.822 16.708 46.418 1.00 69.99 138 ALA B N 1
ATOM 4113 C CA . ALA B 1 141 ? -12.838 16.535 47.460 1.00 70.11 138 ALA B CA 1
ATOM 4114 C C . ALA B 1 141 ? -13.908 17.621 47.330 1.00 70.30 138 ALA B C 1
ATOM 4115 O O . ALA B 1 141 ? -15.094 17.366 47.585 1.00 70.22 138 ALA B O 1
ATOM 4117 N N . LEU B 1 142 ? -13.472 18.812 46.887 1.00 70.18 139 LEU B N 1
ATOM 4118 C CA . LEU B 1 142 ? -14.356 19.982 46.705 1.00 69.67 139 LEU B CA 1
ATOM 4119 C C . LEU B 1 142 ? -15.358 19.768 45.579 1.00 69.45 139 LEU B C 1
ATOM 4120 O O . LEU B 1 142 ? -16.508 20.168 45.697 1.00 68.97 139 LEU B O 1
ATOM 4125 N N . ARG B 1 143 ? -14.924 19.128 44.500 1.00 69.36 140 ARG B N 1
ATOM 4126 C CA . ARG B 1 143 ? -15.857 18.802 43.395 1.00 69.84 140 ARG B CA 1
ATOM 4127 C C . ARG B 1 143 ? -16.907 17.732 43.747 1.00 69.63 140 ARG B C 1
ATOM 4128 O O . ARG B 1 143 ? -18.045 17.734 43.216 1.00 69.40 140 ARG B O 1
ATOM 4136 N N . ASP B 1 144 ? -16.503 16.793 44.608 1.00 69.38 141 ASP B N 1
ATOM 4137 C CA . ASP B 1 144 ? -17.422 15.726 45.066 1.00 68.92 141 ASP B CA 1
ATOM 4138 C C . ASP B 1 144 ? -18.352 16.262 46.118 1.00 68.11 141 ASP B C 1
ATOM 4139 O O . ASP B 1 144 ? -19.512 15.871 46.196 1.00 68.14 141 ASP B O 1
ATOM 4144 N N . ALA B 1 145 ? -17.846 17.202 46.896 1.00 67.45 142 ALA B N 1
ATOM 4145 C CA . ALA B 1 145 ? -18.691 17.935 47.841 1.00 67.21 142 ALA B CA 1
ATOM 4146 C C . ALA B 1 145 ? -19.769 18.714 47.053 1.00 67.17 142 ALA B C 1
ATOM 4147 O O . ALA B 1 145 ? -20.967 18.714 47.411 1.00 67.43 142 ALA B O 1
ATOM 4149 N N . LEU B 1 146 ? -19.335 19.337 45.956 1.00 66.67 143 LEU B N 1
ATOM 4150 C CA . LEU B 1 146 ? -20.227 20.132 45.100 1.00 66.29 143 LEU B CA 1
ATOM 4151 C C . LEU B 1 146 ? -21.183 19.253 44.363 1.00 65.99 143 LEU B C 1
ATOM 4152 O O . LEU B 1 146 ? -22.376 19.524 44.325 1.00 65.72 143 LEU B O 1
ATOM 4157 N N . ARG B 1 147 ? -20.654 18.201 43.765 1.00 66.09 144 ARG B N 1
ATOM 4158 C CA . ARG B 1 147 ? -21.507 17.215 43.062 1.00 66.81 144 ARG B CA 1
ATOM 4159 C C . ARG B 1 147 ? -22.470 16.566 44.032 1.00 66.81 144 ARG B C 1
ATOM 4160 O O . ARG B 1 147 ? -23.660 16.375 43.738 1.00 66.34 144 ARG B O 1
ATOM 4168 N N . ALA B 1 148 ? -21.924 16.259 45.206 1.00 67.02 145 ALA B N 1
ATOM 4169 C CA . ALA B 1 148 ? -22.707 15.725 46.320 1.00 67.31 145 ALA B CA 1
ATOM 4170 C C . ALA B 1 148 ? -24.057 16.420 46.362 1.00 67.60 145 ALA B C 1
ATOM 4171 O O . ALA B 1 148 ? -25.055 15.821 46.767 1.00 68.25 145 ALA B O 1
ATOM 4173 N N . GLN B 1 149 ? -24.070 17.684 45.926 1.00 67.72 146 GLN B N 1
ATOM 4174 C CA . GLN B 1 149 ? -25.161 18.624 46.199 1.00 67.21 146 GLN B CA 1
ATOM 4175 C C . GLN B 1 149 ? -26.044 18.731 44.982 1.00 66.68 146 GLN B C 1
ATOM 4176 O O . GLN B 1 149 ? -26.921 19.584 44.901 1.00 66.50 146 GLN B O 1
ATOM 4182 N N . ASN B 1 150 ? -25.783 17.866 44.014 1.00 66.18 147 ASN B N 1
ATOM 4183 C CA . ASN B 1 150 ? -26.563 17.843 42.766 1.00 65.58 147 ASN B CA 1
ATOM 4184 C C . ASN B 1 150 ? -26.170 18.894 41.749 1.00 64.50 147 ASN B C 1
ATOM 4185 O O . ASN B 1 150 ? -26.874 19.087 40.762 1.00 64.05 147 ASN B O 1
ATOM 4190 N N . LEU B 1 151 ? -25.067 19.579 42.013 1.00 63.74 148 LEU B N 1
ATOM 4191 C CA . LEU B 1 151 ? -24.501 20.541 41.053 1.00 63.55 148 LEU B CA 1
ATOM 4192 C C . LEU B 1 151 ? -23.719 19.783 39.965 1.00 63.32 148 LEU B C 1
ATOM 4193 O O . LEU B 1 151 ? -22.768 19.040 40.272 1.00 63.12 148 LEU B O 1
ATOM 4198 N N . ASN B 1 152 ? -24.137 19.937 38.706 1.00 62.60 149 ASN B N 1
ATOM 4199 C CA . ASN B 1 152 ? -23.343 19.385 37.592 1.00 62.22 149 ASN B CA 1
ATOM 4200 C C . ASN B 1 152 ? -22.133 20.274 37.273 1.00 60.90 149 ASN B C 1
ATOM 4201 O O . ASN B 1 152 ? -22.183 21.108 36.400 1.00 60.34 149 ASN B O 1
ATOM 4206 N N . VAL B 1 153 ? -21.035 20.051 37.975 1.00 59.63 150 VAL B N 1
ATOM 4207 C CA . VAL B 1 153 ? -19.965 21.015 37.988 1.00 58.92 150 VAL B CA 1
ATOM 4208 C C . VAL B 1 153 ? -18.572 20.410 37.845 1.00 58.47 150 VAL B C 1
ATOM 4209 O O . VAL B 1 153 ? -18.224 19.453 38.519 1.00 58.08 150 VAL B O 1
ATOM 4213 N N . HIS B 1 154 ? -17.785 21.010 36.947 1.00 57.63 151 HIS B N 1
ATOM 4214 C CA . HIS B 1 154 ? -16.336 20.774 36.852 1.00 56.32 151 HIS B CA 1
ATOM 4215 C C . HIS B 1 154 ? -15.505 21.941 37.376 1.00 56.14 151 HIS B C 1
ATOM 4216 O O . HIS B 1 154 ? -15.983 23.068 37.539 1.00 56.35 151 HIS B O 1
ATOM 4223 N N . LEU B 1 155 ? -14.241 21.651 37.616 1.00 55.46 152 LEU B N 1
ATOM 4224 C CA . LEU B 1 155 ? -13.322 22.602 38.220 1.00 55.37 152 LEU B CA 1
ATOM 4225 C C . LEU B 1 155 ? -11.995 22.621 37.483 1.00 54.96 152 LEU B C 1
ATOM 4226 O O . LEU B 1 155 ? -11.445 21.577 37.184 1.00 54.54 152 LEU B O 1
ATOM 4231 N N . ILE B 1 156 ? -11.485 23.821 37.215 1.00 54.33 153 ILE B N 1
ATOM 4232 C CA . ILE B 1 156 ? -10.192 23.979 36.559 1.00 53.48 153 ILE B CA 1
ATOM 4233 C C . ILE B 1 156 ? -9.254 24.706 37.473 1.00 52.99 153 ILE B C 1
ATOM 4234 O O . ILE B 1 156 ? -9.572 25.764 38.000 1.00 54.40 153 ILE B O 1
ATOM 4239 N N . GLY B 1 157 ? -8.096 24.120 37.695 1.00 51.88 154 GLY B N 1
ATOM 4240 C CA . GLY B 1 157 ? -7.094 24.747 38.518 1.00 51.18 154 GLY B CA 1
ATOM 4241 C C . GLY B 1 157 ? -6.134 25.402 37.563 1.00 51.03 154 GLY B C 1
ATOM 4242 O O . GLY B 1 157 ? -5.700 24.781 36.597 1.00 51.03 154 GLY B O 1
ATOM 4243 N N . ARG B 1 158 ? -5.840 26.676 37.793 1.00 50.27 155 ARG B N 1
ATOM 4244 C CA . ARG B 1 158 ? -4.946 27.406 36.895 1.00 49.53 155 ARG B CA 1
ATOM 4245 C C . ARG B 1 158 ? -3.912 28.218 37.625 1.00 49.72 155 ARG B C 1
ATOM 4246 O O . ARG B 1 158 ? -4.181 28.851 38.634 1.00 49.23 155 ARG B O 1
ATOM 4254 N N . ALA B 1 159 ? -2.707 28.140 37.096 1.00 50.51 156 ALA B N 1
ATOM 4255 C CA . ALA B 1 159 ? -1.629 29.076 37.400 1.00 51.10 156 ALA B CA 1
ATOM 4256 C C . ALA B 1 159 ? -0.756 29.146 36.130 1.00 52.29 156 ALA B C 1
ATOM 4257 O O . ALA B 1 159 ? -1.159 28.596 35.069 1.00 51.33 156 ALA B O 1
ATOM 4259 N N . THR B 1 160 ? 0.404 29.808 36.213 1.00 53.14 157 THR B N 1
ATOM 4260 C CA . THR B 1 160 ? 1.244 29.955 35.015 1.00 54.29 157 THR B CA 1
ATOM 4261 C C . THR B 1 160 ? 1.609 28.603 34.427 1.00 55.35 157 THR B C 1
ATOM 4262 O O . THR B 1 160 ? 2.080 27.712 35.121 1.00 56.36 157 THR B O 1
ATOM 4266 N N . LYS B 1 161 ? 1.364 28.479 33.129 1.00 56.17 158 LYS B N 1
ATOM 4267 C CA . LYS B 1 161 ? 1.604 27.250 32.370 1.00 56.60 158 LYS B CA 1
ATOM 4268 C C . LYS B 1 161 ? 0.932 26.020 32.938 1.00 56.12 158 LYS B C 1
ATOM 4269 O O . LYS B 1 161 ? 1.347 24.902 32.666 1.00 55.99 158 LYS B O 1
ATOM 4275 N N . THR B 1 162 ? -0.120 26.241 33.712 1.00 55.82 159 THR B N 1
ATOM 4276 C CA . THR B 1 162 ? -0.768 25.178 34.467 1.00 55.15 159 THR B CA 1
ATOM 4277 C C . THR B 1 162 ? -2.255 25.192 34.235 1.00 55.07 159 THR B C 1
ATOM 4278 O O . THR B 1 162 ? -2.900 26.255 34.351 1.00 53.96 159 THR B O 1
ATOM 4282 N N . LYS B 1 163 ? -2.787 24.000 33.920 1.00 54.48 160 LYS B N 1
ATOM 4283 C CA . LYS B 1 163 ? -4.217 23.809 33.719 1.00 53.91 160 LYS B CA 1
ATOM 4284 C C . LYS B 1 163 ? -4.764 22.399 34.068 1.00 54.31 160 LYS B C 1
ATOM 4285 O O . LYS B 1 163 ? -4.907 21.529 33.198 1.00 54.97 160 LYS B O 1
ATOM 4291 N N . ILE B 1 164 ? -5.122 22.213 35.332 1.00 54.44 161 ILE B N 1
ATOM 4292 C CA . ILE B 1 164 ? -5.597 20.927 35.840 1.00 54.39 161 ILE B CA 1
ATOM 4293 C C . ILE B 1 164 ? -7.096 20.835 35.658 1.00 54.26 161 ILE B C 1
ATOM 4294 O O . ILE B 1 164 ? -7.835 21.468 36.383 1.00 54.31 161 ILE B O 1
ATOM 4299 N N . GLU B 1 165 ? -7.531 20.012 34.718 1.00 54.31 162 GLU B N 1
ATOM 4300 C CA . GLU B 1 165 ? -8.954 19.766 34.489 1.00 54.70 162 GLU B CA 1
ATOM 4301 C C . GLU B 1 165 ? -9.418 18.664 35.400 1.00 55.93 162 GLU B C 1
ATOM 4302 O O . GLU B 1 165 ? -9.011 17.523 35.256 1.00 55.43 162 GLU B O 1
ATOM 4308 N N . LEU B 1 166 ? -10.302 18.965 36.328 1.00 57.55 163 LEU B N 1
ATOM 4309 C CA . LEU B 1 166 ? -10.656 17.920 37.277 1.00 59.08 163 LEU B CA 1
ATOM 4310 C C . LEU B 1 166 ? -11.087 16.688 36.458 1.00 61.69 163 LEU B C 1
ATOM 4311 O O . LEU B 1 166 ? -10.668 15.494 36.745 1.00 62.85 163 LEU B O 1
ATOM 4316 N N . ASP B 1 167 ? -11.938 16.980 35.460 1.00 62.29 164 ASP B N 1
ATOM 4317 C CA . ASP B 1 167 ? -12.377 15.955 34.490 1.00 62.63 164 ASP B CA 1
ATOM 4318 C C . ASP B 1 167 ? -12.381 16.550 33.071 1.00 62.62 164 ASP B C 1
ATOM 4319 O O . ASP B 1 167 ? -11.866 15.913 32.119 1.00 64.32 164 ASP B O 1
ATOM 4324 N N . GLN B 1 168 ? -12.939 17.754 32.929 1.00 61.05 165 GLN B N 1
ATOM 4325 C CA . GLN B 1 168 ? -13.016 18.401 31.609 1.00 60.01 165 GLN B CA 1
ATOM 4326 C C . GLN B 1 168 ? -13.137 19.928 31.655 1.00 59.02 165 GLN B C 1
ATOM 4327 O O . GLN B 1 168 ? -13.233 20.490 32.728 1.00 58.89 165 GLN B O 1
ATOM 4333 N N . ASP B 1 169 ? -13.119 20.572 30.484 1.00 57.90 166 ASP B N 1
ATOM 4334 C CA . ASP B 1 169 ? -13.119 22.057 30.387 1.00 57.25 166 ASP B CA 1
ATOM 4335 C C . ASP B 1 169 ? -14.266 22.621 29.553 1.00 57.14 166 ASP B C 1
ATOM 4336 O O . ASP B 1 169 ? -14.259 23.791 29.177 1.00 57.57 166 ASP B O 1
ATOM 4341 N N . TYR B 1 170 ? -15.249 21.778 29.293 1.00 56.73 167 TYR B N 1
ATOM 4342 C CA . TYR B 1 170 ? -16.432 22.164 28.517 1.00 56.79 167 TYR B CA 1
ATOM 4343 C C . TYR B 1 170 ? -17.699 21.639 29.182 1.00 56.35 167 TYR B C 1
ATOM 4344 O O . TYR B 1 170 ? -17.661 20.708 29.999 1.00 55.85 167 TYR B O 1
ATOM 4353 N N . ILE B 1 171 ? -18.802 22.309 28.855 1.00 55.71 168 ILE B N 1
ATOM 4354 C CA . ILE B 1 171 ? -20.159 21.862 29.193 1.00 54.54 168 ILE B CA 1
ATOM 4355 C C . ILE B 1 171 ? -21.007 22.066 27.958 1.00 54.44 168 ILE B C 1
ATOM 4356 O O . ILE B 1 171 ? -20.574 22.709 26.995 1.00 54.15 168 ILE B O 1
ATOM 4361 N N . ASP B 1 172 ? -22.213 21.524 28.007 1.00 55.19 169 ASP B N 1
ATOM 4362 C CA . ASP B 1 172 ? -23.119 21.484 26.858 1.00 55.56 169 ASP B CA 1
ATOM 4363 C C . ASP B 1 172 ? -24.372 22.200 27.167 1.00 55.51 169 ASP B C 1
ATOM 4364 O O . ASP B 1 172 ? -25.129 21.758 28.028 1.00 55.07 169 ASP B O 1
ATOM 4369 N N . GLU B 1 173 ? -24.591 23.273 26.416 1.00 56.20 170 GLU B N 1
ATOM 4370 C CA . GLU B 1 173 ? -25.828 24.020 26.469 1.00 56.50 170 GLU B CA 1
ATOM 4371 C C . GLU B 1 173 ? -26.886 23.265 25.721 1.00 56.43 170 GLU B C 1
ATOM 4372 O O . GLU B 1 173 ? -26.596 22.479 24.842 1.00 56.28 170 GLU B O 1
ATOM 4378 N N . ARG B 1 174 ? -28.116 23.580 26.092 1.00 56.32 171 ARG B N 1
ATOM 4379 C CA . ARG B 1 174 ? -29.314 23.178 25.392 1.00 55.97 171 ARG B CA 1
ATOM 4380 C C . ARG B 1 174 ? -30.157 24.437 25.218 1.00 54.61 171 ARG B C 1
ATOM 4381 O O . ARG B 1 174 ? -30.629 24.965 26.183 1.00 54.20 171 ARG B O 1
ATOM 4389 N N . LEU B 1 175 ? -30.302 24.934 23.996 1.00 54.10 172 LEU B N 1
ATOM 4390 C CA . LEU B 1 175 ? -31.120 26.130 23.715 1.00 53.06 172 LEU B CA 1
ATOM 4391 C C . LEU B 1 175 ? -32.330 25.838 22.828 1.00 53.04 172 LEU B C 1
ATOM 4392 O O . LEU B 1 175 ? -32.185 25.345 21.706 1.00 53.73 172 LEU B O 1
ATOM 4397 N N . PRO B 1 176 ? -33.529 26.190 23.287 1.00 52.47 173 PRO B N 1
ATOM 4398 C CA . PRO B 1 176 ? -34.665 26.148 22.390 1.00 52.42 173 PRO B CA 1
ATOM 4399 C C . PRO B 1 176 ? -34.615 27.266 21.402 1.00 52.63 173 PRO B C 1
ATOM 4400 O O . PRO B 1 176 ? -34.588 28.429 21.786 1.00 52.75 173 PRO B O 1
ATOM 4404 N N . VAL B 1 177 ? -34.557 26.887 20.135 1.00 52.59 174 VAL B N 1
ATOM 4405 C CA . VAL B 1 177 ? -34.530 27.812 19.031 1.00 52.38 174 VAL B CA 1
ATOM 4406 C C . VAL B 1 177 ? -35.631 27.430 18.063 1.00 54.31 174 VAL B C 1
ATOM 4407 O O . VAL B 1 177 ? -35.754 26.239 17.682 1.00 54.46 174 VAL B O 1
ATOM 4411 N N . ALA B 1 178 ? -36.444 28.434 17.705 1.00 55.56 175 ALA B N 1
ATOM 4412 C CA . ALA B 1 178 ? -37.612 28.267 16.824 1.00 56.68 175 ALA B CA 1
ATOM 4413 C C . ALA B 1 178 ? -38.109 26.818 16.743 1.00 58.19 175 ALA B C 1
ATOM 4414 O O . ALA B 1 178 ? -38.026 26.177 15.701 1.00 57.88 175 ALA B O 1
ATOM 4416 N N . GLY B 1 179 ? -38.627 26.303 17.852 1.00 59.95 176 GLY B N 1
ATOM 4417 C CA . GLY B 1 179 ? -39.195 24.946 17.856 1.00 61.56 176 GLY B CA 1
ATOM 4418 C C . GLY B 1 179 ? -38.204 23.853 18.237 1.00 62.69 176 GLY B C 1
ATOM 4419 O O . GLY B 1 179 ? -38.412 23.115 19.215 1.00 63.77 176 GLY B O 1
ATOM 4420 N N . LYS B 1 180 ? -37.113 23.748 17.487 1.00 63.47 177 LYS B N 1
ATOM 4421 C CA . LYS B 1 180 ? -36.126 22.682 17.741 1.00 63.60 177 LYS B CA 1
ATOM 4422 C C . LYS B 1 180 ? -35.113 23.047 18.828 1.00 63.22 177 LYS B C 1
ATOM 4423 O O . LYS B 1 180 ? -34.587 24.167 18.881 1.00 63.47 177 LYS B O 1
ATOM 4429 N N . GLU B 1 181 ? -34.866 22.071 19.694 1.00 62.52 178 GLU B N 1
ATOM 4430 C CA . GLU B 1 181 ? -33.712 22.078 20.602 1.00 62.19 178 GLU B CA 1
ATOM 4431 C C . GLU B 1 181 ? -32.403 22.132 19.840 1.00 61.12 178 GLU B C 1
ATOM 4432 O O . GLU B 1 181 ? -32.341 21.876 18.638 1.00 62.43 178 GLU B O 1
ATOM 4438 N N . MET B 1 182 ? -31.347 22.435 20.572 1.00 59.37 179 MET B N 1
ATOM 4439 C CA . MET B 1 182 ? -30.068 22.721 19.968 1.00 58.13 179 MET B CA 1
ATOM 4440 C C . MET B 1 182 ? -28.985 22.534 21.015 1.00 56.84 179 MET B C 1
ATOM 4441 O O . MET B 1 182 ? -29.032 23.146 22.066 1.00 57.84 179 MET B O 1
ATOM 4446 N N . ILE B 1 183 ? -28.054 21.629 20.755 1.00 54.68 180 ILE B N 1
ATOM 4447 C CA . ILE B 1 183 ? -26.914 21.412 21.632 1.00 52.74 180 ILE B CA 1
ATOM 4448 C C . ILE B 1 183 ? -25.777 22.327 21.195 1.00 51.43 180 ILE B C 1
ATOM 4449 O O . ILE B 1 183 ? -25.497 22.489 19.994 1.00 51.42 180 ILE B O 1
ATOM 4454 N N . TYR B 1 184 ? -25.122 22.929 22.175 1.00 49.66 181 TYR B N 1
ATOM 4455 C CA . TYR B 1 184 ? -23.927 23.707 21.925 1.00 47.97 181 TYR B CA 1
ATOM 4456 C C . TYR B 1 184 ? -22.942 23.467 23.025 1.00 48.21 181 TYR B C 1
ATOM 4457 O O . TYR B 1 184 ? -23.151 23.885 24.150 1.00 48.45 181 TYR B O 1
ATOM 4466 N N . ARG B 1 185 ? -21.876 22.765 22.680 1.00 48.08 182 ARG B N 1
ATOM 4467 C CA . ARG B 1 185 ? -20.719 22.642 23.543 1.00 47.48 182 ARG B CA 1
ATOM 4468 C C . ARG B 1 185 ? -20.014 24.002 23.639 1.00 46.00 182 ARG B C 1
ATOM 4469 O O . ARG B 1 185 ? -19.840 24.721 22.638 1.00 44.90 182 ARG B O 1
ATOM 4477 N N . GLN B 1 186 ? -19.615 24.316 24.870 1.00 44.92 183 GLN B N 1
ATOM 4478 C CA . GLN B 1 186 ? -18.970 25.594 25.236 1.00 43.39 183 GLN B CA 1
ATOM 4479 C C . GLN B 1 186 ? -17.733 25.290 26.031 1.00 42.23 183 GLN B C 1
ATOM 4480 O O . GLN B 1 186 ? -17.806 24.593 27.009 1.00 43.06 183 GLN B O 1
ATOM 4486 N N . VAL B 1 187 ? -16.594 25.780 25.571 1.00 42.31 184 VAL B N 1
ATOM 4487 C CA . VAL B 1 187 ? -15.282 25.559 26.192 1.00 42.12 184 VAL B CA 1
ATOM 4488 C C . VAL B 1 187 ? -14.808 26.753 27.005 1.00 43.62 184 VAL B C 1
ATOM 4489 O O . VAL B 1 187 ? -14.862 27.890 26.558 1.00 43.37 184 VAL B O 1
ATOM 4493 N N . GLU B 1 188 ? -14.337 26.457 28.212 1.00 44.68 185 GLU B N 1
ATOM 4494 C CA . GLU B 1 188 ? -13.770 27.467 29.128 1.00 44.98 185 GLU B CA 1
ATOM 4495 C C . GLU B 1 188 ? -12.704 28.258 28.412 1.00 45.11 185 GLU B C 1
ATOM 4496 O O . GLU B 1 188 ? -11.825 27.668 27.796 1.00 45.61 185 GLU B O 1
ATOM 4502 N N . ASN B 1 189 ? -12.768 29.588 28.530 1.00 45.15 186 ASN B N 1
ATOM 4503 C CA . ASN B 1 189 ? -11.789 30.528 27.901 1.00 45.10 186 ASN B CA 1
ATOM 4504 C C . ASN B 1 189 ? -11.954 30.640 26.429 1.00 44.81 186 ASN B C 1
ATOM 4505 O O . ASN B 1 189 ? -11.129 31.219 25.751 1.00 45.67 186 ASN B O 1
ATOM 4510 N N . SER B 1 190 ? -13.023 30.064 25.922 1.00 44.73 187 SER B N 1
ATOM 4511 C CA . SER B 1 190 ? -13.439 30.345 24.556 1.00 44.90 187 SER B CA 1
ATOM 4512 C C . SER B 1 190 ? -14.738 31.152 24.580 1.00 43.71 187 SER B C 1
ATOM 4513 O O . SER B 1 190 ? -15.585 30.965 25.443 1.00 42.18 187 SER B O 1
ATOM 4516 N N . PHE B 1 191 ? -14.851 32.081 23.639 1.00 42.72 188 PHE B N 1
ATOM 4517 C CA . PHE B 1 191 ? -15.974 32.995 23.619 1.00 41.59 188 PHE B CA 1
ATOM 4518 C C . PHE B 1 191 ? -17.311 32.306 23.499 1.00 41.12 188 PHE B C 1
ATOM 4519 O O . PHE B 1 191 ? -17.544 31.416 22.660 1.00 42.43 188 PHE B O 1
ATOM 4527 N N . THR B 1 192 ? -18.200 32.736 24.383 1.00 40.06 189 THR B N 1
ATOM 4528 C CA . THR B 1 192 ? -19.636 32.454 24.248 1.00 38.96 189 THR B CA 1
ATOM 4529 C C . THR B 1 192 ? -20.378 33.755 24.541 1.00 37.78 189 THR B C 1
ATOM 4530 O O . THR B 1 192 ? -19.919 34.587 25.326 1.00 35.91 189 THR B O 1
ATOM 4534 N N . GLN B 1 193 ? -21.498 33.923 23.858 1.00 37.14 190 GLN B N 1
ATOM 4535 C CA . GLN B 1 193 ? -22.446 34.961 24.196 1.00 37.33 190 GLN B CA 1
ATOM 4536 C C . GLN B 1 193 ? -22.848 34.801 25.688 1.00 38.29 190 GLN B C 1
ATOM 4537 O O . GLN B 1 193 ? -23.147 33.659 26.146 1.00 38.78 190 GLN B O 1
ATOM 4543 N N . PRO B 1 194 ? -22.777 35.919 26.469 1.00 37.77 191 PRO B N 1
ATOM 4544 C CA . PRO B 1 194 ? -22.966 35.888 27.920 1.00 36.85 191 PRO B CA 1
ATOM 4545 C C . PRO B 1 194 ? -24.404 35.864 28.358 1.00 36.66 191 PRO B C 1
ATOM 4546 O O . PRO B 1 194 ? -24.693 35.517 29.514 1.00 36.96 191 PRO B O 1
ATOM 4550 N N . ASN B 1 195 ? -25.282 36.249 27.451 1.00 36.38 192 ASN B N 1
ATOM 4551 C CA . ASN B 1 195 ? -26.687 36.317 27.726 1.00 36.72 192 ASN B CA 1
ATOM 4552 C C . ASN B 1 195 ? -27.418 35.286 26.854 1.00 36.29 192 ASN B C 1
ATOM 4553 O O . ASN B 1 195 ? -27.646 35.464 25.669 1.00 35.75 192 ASN B O 1
ATOM 4558 N N . ALA B 1 196 ? -27.780 34.181 27.481 1.00 36.43 193 ALA B N 1
ATOM 4559 C CA . ALA B 1 196 ? -28.341 33.042 26.772 1.00 36.21 193 ALA B CA 1
ATOM 4560 C C . ALA B 1 196 ? -29.751 33.389 26.363 1.00 36.30 193 ALA B C 1
ATOM 4561 O O . ALA B 1 196 ? -30.179 33.125 25.255 1.00 36.85 193 ALA B O 1
ATOM 4563 N N . ALA B 1 197 ? -30.458 34.095 27.223 1.00 37.30 194 ALA B N 1
ATOM 4564 C CA . ALA B 1 197 ? -31.808 34.560 26.857 1.00 37.35 194 ALA B CA 1
ATOM 4565 C C . ALA B 1 197 ? -31.763 35.422 25.638 1.00 37.64 194 ALA B C 1
ATOM 4566 O O . ALA B 1 197 ? -32.617 35.270 24.764 1.00 38.53 194 ALA B O 1
ATOM 4568 N N . MET B 1 198 ? -30.758 36.284 25.520 1.00 38.78 195 MET B N 1
ATOM 4569 C CA . MET B 1 198 ? -30.662 37.204 24.313 1.00 39.25 195 MET B CA 1
ATOM 4570 C C . MET B 1 198 ? -30.115 36.419 23.124 1.00 40.01 195 MET B C 1
ATOM 4571 O O . MET B 1 198 ? -30.486 36.648 21.964 1.00 41.13 195 MET B O 1
ATOM 4576 N N . ASN B 1 199 ? -29.264 35.443 23.417 1.00 40.14 196 ASN B N 1
ATOM 4577 C CA . ASN B 1 199 ? -28.741 34.585 22.353 1.00 40.45 196 ASN B CA 1
ATOM 4578 C C . ASN B 1 199 ? -29.852 33.863 21.616 1.00 39.91 196 ASN B C 1
ATOM 4579 O O . ASN B 1 199 ? -29.898 33.863 20.400 1.00 41.18 196 ASN B O 1
ATOM 4584 N N . ILE B 1 200 ? -30.770 33.269 22.358 1.00 40.48 197 ILE B N 1
ATOM 4585 C CA . ILE B 1 200 ? -31.941 32.599 21.756 1.00 40.32 197 ILE B CA 1
ATOM 4586 C C . ILE B 1 200 ? -32.617 33.539 20.759 1.00 40.88 197 ILE B C 1
ATOM 4587 O O . ILE B 1 200 ? -32.948 33.175 19.627 1.00 40.52 197 ILE B O 1
ATOM 4592 N N . GLN B 1 201 ? -32.738 34.795 21.151 1.00 41.34 198 GLN B N 1
ATOM 4593 C CA . GLN B 1 201 ? -33.446 35.734 20.334 1.00 41.82 198 GLN B CA 1
ATOM 4594 C C . GLN B 1 201 ? -32.687 36.141 19.102 1.00 41.50 198 GLN B C 1
ATOM 4595 O O . GLN B 1 201 ? -33.310 36.481 18.070 1.00 42.17 198 GLN B O 1
ATOM 4601 N N . MET B 1 202 ? -31.354 36.167 19.214 1.00 41.36 199 MET B N 1
ATOM 4602 C CA . MET B 1 202 ? -30.493 36.644 18.107 1.00 41.03 199 MET B CA 1
ATOM 4603 C C . MET B 1 202 ? -30.530 35.591 17.036 1.00 41.19 199 MET B C 1
ATOM 4604 O O . MET B 1 202 ? -30.679 35.878 15.845 1.00 41.13 199 MET B O 1
ATOM 4609 N N . LEU B 1 203 ? -30.440 34.357 17.511 1.00 41.11 200 LEU B N 1
ATOM 4610 C CA . LEU B 1 203 ? -30.527 33.185 16.676 1.00 40.88 200 LEU B CA 1
ATOM 4611 C C . LEU B 1 203 ? -31.814 33.219 15.877 1.00 41.91 200 LEU B C 1
ATOM 4612 O O . LEU B 1 203 ? -31.814 33.140 14.618 1.00 41.58 200 LEU B O 1
ATOM 4617 N N . GLU B 1 204 ? -32.901 33.362 16.639 1.00 42.83 201 GLU B N 1
ATOM 4618 C CA . GLU B 1 204 ? -34.279 33.420 16.124 1.00 43.26 201 GLU B CA 1
ATOM 4619 C C . GLU B 1 204 ? -34.512 34.621 15.235 1.00 43.40 201 GLU B C 1
ATOM 4620 O O . GLU B 1 204 ? -35.241 34.533 14.255 1.00 44.79 201 GLU B O 1
ATOM 4626 N N . TRP B 1 205 ? -33.885 35.739 15.517 1.00 43.11 202 TRP B N 1
ATOM 4627 C CA . TRP B 1 205 ? -34.035 36.860 14.588 1.00 44.04 202 TRP B CA 1
ATOM 4628 C C . TRP B 1 205 ? -33.271 36.625 13.303 1.00 44.35 202 TRP B C 1
ATOM 4629 O O . TRP B 1 205 ? -33.769 36.919 12.230 1.00 44.61 202 TRP B O 1
ATOM 4640 N N . ALA B 1 206 ? -32.056 36.113 13.417 1.00 44.76 203 ALA B N 1
ATOM 4641 C CA . ALA B 1 206 ? -31.254 35.773 12.235 1.00 46.00 203 ALA B CA 1
ATOM 4642 C C . ALA B 1 206 ? -31.951 34.681 11.378 1.00 47.64 203 ALA B C 1
ATOM 4643 O O . ALA B 1 206 ? -31.869 34.693 10.161 1.00 48.20 203 ALA B O 1
ATOM 4645 N N . LEU B 1 207 ? -32.663 33.777 12.035 1.00 48.95 204 LEU B N 1
ATOM 4646 C CA . LEU B 1 207 ? -33.367 32.696 11.348 1.00 50.76 204 LEU B CA 1
ATOM 4647 C C . LEU B 1 207 ? -34.515 33.321 10.504 1.00 52.41 204 LEU B C 1
ATOM 4648 O O . LEU B 1 207 ? -34.754 32.959 9.337 1.00 53.85 204 LEU B O 1
ATOM 4653 N N . ASP B 1 208 ? -35.160 34.324 11.070 1.00 53.58 205 ASP B N 1
ATOM 4654 C CA . ASP B 1 208 ? -36.285 34.996 10.408 1.00 54.65 205 ASP B CA 1
ATOM 4655 C C . ASP B 1 208 ? -35.864 35.904 9.260 1.00 55.20 205 ASP B C 1
ATOM 4656 O O . ASP B 1 208 ? -36.608 36.114 8.304 1.00 55.40 205 ASP B O 1
ATOM 4661 N N . VAL B 1 209 ? -34.675 36.459 9.379 1.00 56.19 206 VAL B N 1
ATOM 4662 C CA . VAL B 1 209 ? -34.169 37.436 8.403 1.00 57.04 206 VAL B CA 1
ATOM 4663 C C . VAL B 1 209 ? -33.615 36.699 7.171 1.00 57.73 206 VAL B C 1
ATOM 4664 O O . VAL B 1 209 ? -33.471 37.269 6.107 1.00 57.98 206 VAL B O 1
ATOM 4668 N N . THR B 1 210 ? -33.322 35.422 7.329 1.00 58.95 207 THR B N 1
ATOM 4669 C CA . THR B 1 210 ? -32.704 34.657 6.264 1.00 59.78 207 THR B CA 1
ATOM 4670 C C . THR B 1 210 ? -33.675 33.620 5.732 1.00 61.51 207 THR B C 1
ATOM 4671 O O . THR B 1 210 ? -33.280 32.576 5.199 1.00 61.95 207 THR B O 1
ATOM 4675 N N . LYS B 1 211 ? -34.957 33.896 5.894 1.00 63.20 208 LYS B N 1
ATOM 4676 C CA . LYS B 1 211 ? -35.972 32.939 5.436 1.00 64.72 208 LYS B CA 1
ATOM 4677 C C . LYS B 1 211 ? -36.201 33.065 3.962 1.00 65.02 208 LYS B C 1
ATOM 4678 O O . LYS B 1 211 ? -36.308 34.176 3.438 1.00 65.23 208 LYS B O 1
ATOM 4684 N N . GLY B 1 212 ? -36.284 31.916 3.306 1.00 65.78 209 GLY B N 1
ATOM 4685 C CA . GLY B 1 212 ? -36.494 31.854 1.860 1.00 66.76 209 GLY B CA 1
ATOM 4686 C C . GLY B 1 212 ? -35.320 32.428 1.085 1.00 67.40 209 GLY B C 1
ATOM 4687 O O . GLY B 1 212 ? -35.470 33.115 0.074 1.00 67.49 209 GLY B O 1
ATOM 4688 N N . SER B 1 213 ? -34.138 32.148 1.590 1.00 68.14 210 SER B N 1
ATOM 4689 C CA . SER B 1 213 ? -32.936 32.563 0.916 1.00 68.89 210 SER B CA 1
ATOM 4690 C C . SER B 1 213 ? -32.538 31.412 -0.021 1.00 69.20 210 SER B C 1
ATOM 4691 O O . SER B 1 213 ? -32.775 30.217 0.255 1.00 68.85 210 SER B O 1
ATOM 4694 N N . LYS B 1 214 ? -32.000 31.822 -1.166 1.00 69.47 211 LYS B N 1
ATOM 4695 C CA . LYS B 1 214 ? -31.543 30.913 -2.215 1.00 69.13 211 LYS B CA 1
ATOM 4696 C C . LYS B 1 214 ? -30.069 30.663 -2.022 1.00 67.95 211 LYS B C 1
ATOM 4697 O O . LYS B 1 214 ? -29.254 31.585 -2.028 1.00 67.78 211 LYS B O 1
ATOM 4703 N N . GLY B 1 215 ? -29.731 29.404 -1.870 1.00 66.89 212 GLY B N 1
ATOM 4704 C CA . GLY B 1 215 ? -28.335 28.997 -1.943 1.00 66.30 212 GLY B CA 1
ATOM 4705 C C . GLY B 1 215 ? -27.640 28.716 -0.625 1.00 65.49 212 GLY B C 1
ATOM 4706 O O . GLY B 1 215 ? -28.155 27.974 0.246 1.00 64.55 212 GLY B O 1
ATOM 4707 N N . ASP B 1 216 ? -26.441 29.287 -0.513 1.00 64.26 213 ASP B N 1
ATOM 4708 C CA . ASP B 1 216 ? -25.532 28.946 0.588 1.00 63.62 213 ASP B CA 1
ATOM 4709 C C . ASP B 1 216 ? -25.122 30.113 1.434 1.00 62.70 213 ASP B C 1
ATOM 4710 O O . ASP B 1 216 ? -25.208 31.284 1.026 1.00 62.64 213 ASP B O 1
ATOM 4715 N N . LEU B 1 217 ? -24.594 29.758 2.596 1.00 61.59 214 LEU B N 1
ATOM 4716 C CA . LEU B 1 217 ? -24.098 30.750 3.580 1.00 60.33 214 LEU B CA 1
ATOM 4717 C C . LEU B 1 217 ? -22.607 30.620 3.892 1.00 59.23 214 LEU B C 1
ATOM 4718 O O . LEU B 1 217 ? -22.066 29.502 4.051 1.00 58.83 214 LEU B O 1
ATOM 4723 N N . LEU B 1 218 ? -21.980 31.786 4.020 1.00 57.80 215 LEU B N 1
ATOM 4724 C CA . LEU B 1 218 ? -20.616 31.884 4.523 1.00 57.21 215 LEU B CA 1
ATOM 4725 C C . LEU B 1 218 ? -20.554 32.648 5.861 1.00 57.05 215 LEU B C 1
ATOM 4726 O O . LEU B 1 218 ? -20.933 33.819 5.969 1.00 56.08 215 LEU B O 1
ATOM 4731 N N . GLU B 1 219 ? -20.068 31.953 6.879 1.00 57.02 216 GLU B N 1
ATOM 4732 C CA . GLU B 1 219 ? -19.851 32.560 8.196 1.00 57.23 216 GLU B CA 1
ATOM 4733 C C . GLU B 1 219 ? -18.353 32.670 8.511 1.00 56.81 216 GLU B C 1
ATOM 4734 O O . GLU B 1 219 ? -17.589 31.676 8.464 1.00 55.94 216 GLU B O 1
ATOM 4740 N N . LEU B 1 220 ? -17.952 33.892 8.856 1.00 56.61 217 LEU B N 1
ATOM 4741 C CA . LEU B 1 220 ? -16.585 34.132 9.312 1.00 56.83 217 LEU B CA 1
ATOM 4742 C C . LEU B 1 220 ? -16.467 34.148 10.845 1.00 56.99 217 LEU B C 1
ATOM 4743 O O . LEU B 1 220 ? -17.263 34.772 11.548 1.00 56.70 217 LEU B O 1
ATOM 4748 N N . TYR B 1 221 ? -15.473 33.422 11.345 1.00 57.27 218 TYR B N 1
ATOM 4749 C CA . TYR B 1 221 ? -15.177 33.363 12.790 1.00 57.74 218 TYR B CA 1
ATOM 4750 C C . TYR B 1 221 ? -16.457 33.078 13.637 1.00 57.44 218 TYR B C 1
ATOM 4751 O O . TYR B 1 221 ? -17.078 33.961 14.289 1.00 57.62 218 TYR B O 1
ATOM 4760 N N . CYS B 1 222 ? -16.798 31.797 13.616 1.00 55.98 219 CYS B N 1
ATOM 4761 C CA . CYS B 1 222 ? -18.108 31.324 13.975 1.00 54.97 219 CYS B CA 1
ATOM 4762 C C . CYS B 1 222 ? -18.113 30.674 15.338 1.00 53.41 219 CYS B C 1
ATOM 4763 O O . CYS B 1 222 ? -19.116 30.104 15.778 1.00 52.57 219 CYS B O 1
ATOM 4766 N N . GLY B 1 223 ? -16.966 30.729 15.982 1.00 52.44 220 GLY B N 1
ATOM 4767 C CA . GLY B 1 223 ? -16.785 30.132 17.293 1.00 51.45 220 GLY B CA 1
ATOM 4768 C C . GLY B 1 223 ? -17.163 28.666 17.280 1.00 51.10 220 GLY B C 1
ATOM 4769 O O . GLY B 1 223 ? -16.703 27.883 16.445 1.00 52.07 220 GLY B O 1
ATOM 4770 N N . ASN B 1 224 ? -18.022 28.304 18.221 1.00 49.61 221 ASN B N 1
ATOM 4771 C CA . ASN B 1 224 ? -18.420 26.899 18.448 1.00 48.07 221 ASN B CA 1
ATOM 4772 C C . ASN B 1 224 ? -19.524 26.494 17.501 1.00 46.78 221 ASN B C 1
ATOM 4773 O O . ASN B 1 224 ? -20.157 25.447 17.669 1.00 45.54 221 ASN B O 1
ATOM 4778 N N . GLY B 1 225 ? -19.801 27.393 16.566 1.00 45.83 222 GLY B N 1
ATOM 4779 C CA . GLY B 1 225 ? -20.846 27.176 15.557 1.00 45.77 222 GLY B CA 1
ATOM 4780 C C . GLY B 1 225 ? -22.199 27.830 15.805 1.00 45.82 222 GLY B C 1
ATOM 4781 O O . GLY B 1 225 ? -23.123 27.717 14.993 1.00 44.77 222 GLY B O 1
ATOM 4782 N N . ASN B 1 226 ? -22.298 28.530 16.932 1.00 45.88 223 ASN B N 1
ATOM 4783 C CA . ASN B 1 226 ? -23.532 29.219 17.348 1.00 45.53 223 ASN B CA 1
ATOM 4784 C C . ASN B 1 226 ? -24.527 29.542 16.229 1.00 46.13 223 ASN B C 1
ATOM 4785 O O . ASN B 1 226 ? -25.616 28.940 16.143 1.00 45.26 223 ASN B O 1
ATOM 4790 N N . PHE B 1 227 ? -24.191 30.541 15.421 1.00 46.55 224 PHE B N 1
ATOM 4791 C CA . PHE B 1 227 ? -25.117 31.025 14.386 1.00 47.70 224 PHE B CA 1
ATOM 4792 C C . PHE B 1 227 ? -25.279 30.071 13.211 1.00 48.38 224 PHE B C 1
ATOM 4793 O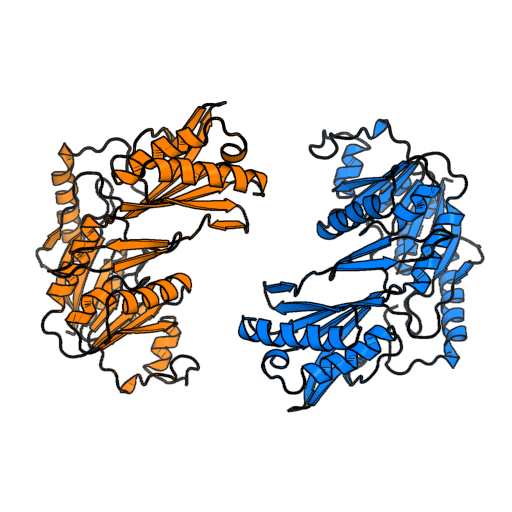 O . PHE B 1 227 ? -26.413 29.778 12.792 1.00 49.58 224 PHE B O 1
ATOM 4801 N N . SER B 1 228 ? -24.148 29.627 12.676 1.00 48.63 225 SER B N 1
ATOM 4802 C CA . SER B 1 228 ? -24.127 28.665 11.556 1.00 49.32 225 SER B CA 1
ATOM 4803 C C . SER B 1 228 ? -25.062 27.502 11.792 1.00 48.62 225 SER B C 1
ATOM 4804 O O . SER B 1 228 ? -25.936 27.226 11.001 1.00 48.78 225 SER B O 1
ATOM 4807 N N . LEU B 1 229 ? -24.901 26.832 12.903 1.00 48.90 226 LEU B N 1
ATOM 4808 C CA . LEU B 1 229 ? -25.636 25.566 13.105 1.00 49.94 226 LEU B CA 1
ATOM 4809 C C . LEU B 1 229 ? -27.136 25.811 13.113 1.00 51.23 226 LEU B C 1
ATOM 4810 O O . LEU B 1 229 ? -27.914 24.944 12.663 1.00 52.03 226 LEU B O 1
ATOM 4815 N N . ALA B 1 230 ? -27.529 26.995 13.593 1.00 51.81 227 ALA B N 1
ATOM 4816 C CA . ALA B 1 230 ? -28.943 27.404 13.600 1.00 52.03 227 ALA B CA 1
ATOM 4817 C C . ALA B 1 230 ? -29.406 27.732 12.204 1.00 52.32 227 ALA B C 1
ATOM 4818 O O . ALA B 1 230 ? -30.451 27.249 11.760 1.00 53.26 227 ALA B O 1
ATOM 4820 N N . LEU B 1 231 ? -28.617 28.539 11.511 1.00 52.35 228 LEU B N 1
ATOM 4821 C CA . LEU B 1 231 ? -29.007 29.055 10.203 1.00 52.65 228 LEU B CA 1
ATOM 4822 C C . LEU B 1 231 ? -28.937 27.990 9.117 1.00 53.63 228 LEU B C 1
ATOM 4823 O O . LEU B 1 231 ? -29.378 28.204 7.983 1.00 53.88 228 LEU B O 1
ATOM 4828 N N . ALA B 1 232 ? -28.376 26.843 9.470 1.00 54.26 229 ALA B N 1
ATOM 4829 C CA . ALA B 1 232 ? -28.264 25.723 8.544 1.00 54.92 229 ALA B CA 1
ATOM 4830 C C . ALA B 1 232 ? -29.607 25.363 7.934 1.00 55.68 229 ALA B C 1
ATOM 4831 O O . ALA B 1 232 ? -29.655 24.751 6.874 1.00 55.83 229 ALA B O 1
ATOM 4833 N N . ARG B 1 233 ? -30.684 25.740 8.627 1.00 56.56 230 ARG B N 1
ATOM 4834 C CA . ARG B 1 233 ? -32.077 25.387 8.224 1.00 57.39 230 ARG B CA 1
ATOM 4835 C C . ARG B 1 233 ? -32.529 26.110 6.984 1.00 57.48 230 ARG B C 1
ATOM 4836 O O . ARG B 1 233 ? -33.425 25.664 6.295 1.00 58.70 230 ARG B O 1
ATOM 4844 N N . ASN B 1 234 ? -31.935 27.254 6.740 1.00 57.29 231 ASN B N 1
ATOM 4845 C CA . ASN B 1 234 ? -32.428 28.163 5.735 1.00 57.33 231 ASN B CA 1
ATOM 4846 C C . ASN B 1 234 ? -31.524 28.208 4.564 1.00 57.01 231 ASN B C 1
ATOM 4847 O O . ASN B 1 234 ? -31.684 29.047 3.677 1.00 56.39 231 ASN B O 1
ATOM 4852 N N . PHE B 1 235 ? -30.526 27.336 4.583 1.00 57.50 232 PHE B N 1
ATOM 4853 C CA . PHE B 1 235 ? -29.527 27.302 3.507 1.00 57.50 232 PHE B CA 1
ATOM 4854 C C . PHE B 1 235 ? -29.264 25.887 3.062 1.00 57.81 232 PHE B C 1
ATOM 4855 O O . PHE B 1 235 ? -29.314 24.953 3.860 1.00 57.80 232 PHE B O 1
ATOM 4863 N N . ASP B 1 236 ? -29.007 25.772 1.759 1.00 58.12 233 ASP B N 1
ATOM 4864 C CA . ASP B 1 236 ? -28.776 24.497 1.098 1.00 58.01 233 ASP B CA 1
ATOM 4865 C C . ASP B 1 236 ? -27.472 23.915 1.632 1.00 57.60 233 ASP B C 1
ATOM 4866 O O . ASP B 1 236 ? -27.399 22.752 2.011 1.00 57.27 233 ASP B O 1
ATOM 4871 N N . ARG B 1 237 ? -26.470 24.780 1.726 1.00 57.82 234 ARG B N 1
ATOM 4872 C CA . ARG B 1 237 ? -25.149 24.431 2.280 1.00 57.57 234 ARG B CA 1
ATOM 4873 C C . ARG B 1 237 ? -24.503 25.587 3.054 1.00 56.91 234 ARG B C 1
ATOM 4874 O O . ARG B 1 237 ? -24.659 26.777 2.698 1.00 56.40 234 ARG B O 1
ATOM 4882 N N . VAL B 1 238 ? -23.781 25.223 4.113 1.00 56.62 235 VAL B N 1
ATOM 4883 C CA . VAL B 1 238 ? -23.051 26.209 4.938 1.00 56.37 235 VAL B CA 1
ATOM 4884 C C . VAL B 1 238 ? -21.552 25.936 5.054 1.00 55.76 235 VAL B C 1
ATOM 4885 O O . VAL B 1 238 ? -21.100 24.823 5.381 1.00 53.99 235 VAL B O 1
ATOM 4889 N N . LEU B 1 239 ? -20.817 27.019 4.832 1.00 55.77 236 LEU B N 1
ATOM 4890 C CA . LEU B 1 239 ? -19.380 27.059 5.006 1.00 56.44 236 LEU B CA 1
ATOM 4891 C C . LEU B 1 239 ? -18.980 28.093 6.107 1.00 57.18 236 LEU B C 1
ATOM 4892 O O . LEU B 1 239 ? -19.195 29.330 5.972 1.00 57.18 236 LEU B O 1
ATOM 4897 N N . ALA B 1 240 ? -18.393 27.553 7.181 1.00 57.66 237 ALA B N 1
ATOM 4898 C CA . ALA B 1 240 ? -18.006 28.321 8.383 1.00 58.35 237 ALA B CA 1
ATOM 4899 C C . ALA B 1 240 ? -16.518 28.270 8.692 1.00 58.30 237 ALA B C 1
ATOM 4900 O O . ALA B 1 240 ? -15.956 27.203 8.927 1.00 57.40 237 ALA B O 1
ATOM 4902 N N . THR B 1 241 ? -15.903 29.438 8.760 1.00 59.39 238 THR B N 1
ATOM 4903 C CA . THR B 1 241 ? -14.468 29.519 9.114 1.00 60.37 238 THR B CA 1
ATOM 4904 C C . THR B 1 241 ? -14.186 29.838 10.588 1.00 61.96 238 THR B C 1
ATOM 4905 O O . THR B 1 241 ? -14.822 30.715 11.204 1.00 62.61 238 THR B O 1
ATOM 4909 N N . GLU B 1 242 ? -13.192 29.122 11.115 1.00 63.62 239 GLU B N 1
ATOM 4910 C CA . GLU B 1 242 ? -12.620 29.353 12.467 1.00 64.51 239 GLU B CA 1
ATOM 4911 C C . GLU B 1 242 ? -11.162 28.828 12.623 1.00 65.64 239 GLU B C 1
ATOM 4912 O O . GLU B 1 242 ? -10.831 27.683 12.248 1.00 65.62 239 GLU B O 1
ATOM 4918 N N . ILE B 1 243 ? -10.324 29.699 13.193 1.00 66.62 240 ILE B N 1
ATOM 4919 C CA . ILE B 1 243 ? -8.884 29.432 13.470 1.00 67.05 240 ILE B CA 1
ATOM 4920 C C . ILE B 1 243 ? -8.666 28.784 14.839 1.00 67.15 240 ILE B C 1
ATOM 4921 O O . ILE B 1 243 ? -8.020 27.734 14.940 1.00 67.63 240 ILE B O 1
ATOM 4926 N N . ALA B 1 244 ? -9.230 29.400 15.882 1.00 66.59 241 ALA B N 1
ATOM 4927 C CA . ALA B 1 244 ? -9.081 28.916 17.274 1.00 65.58 241 ALA B CA 1
ATOM 4928 C C . ALA B 1 244 ? -9.442 27.436 17.383 1.00 65.00 241 ALA B C 1
ATOM 4929 O O . ALA B 1 244 ? -10.574 27.036 17.146 1.00 65.09 241 ALA B O 1
ATOM 4931 N N . LYS B 1 245 ? -8.460 26.632 17.767 1.00 64.59 242 LYS B N 1
ATOM 4932 C CA . LYS B 1 245 ? -8.553 25.151 17.686 1.00 64.09 242 LYS B CA 1
ATOM 4933 C C . LYS B 1 245 ? -9.555 24.483 18.645 1.00 63.59 242 LYS B C 1
ATOM 4934 O O . LYS B 1 245 ? -10.112 23.430 18.323 1.00 63.99 242 LYS B O 1
ATOM 4936 N N . PRO B 1 246 ? -9.761 25.051 19.845 1.00 62.77 243 PRO B N 1
ATOM 4937 C CA . PRO B 1 246 ? -10.784 24.457 20.726 1.00 61.93 243 PRO B CA 1
ATOM 4938 C C . PRO B 1 246 ? -12.209 24.788 20.266 1.00 60.55 243 PRO B C 1
ATOM 4939 O O . PRO B 1 246 ? -13.130 23.988 20.462 1.00 59.31 243 PRO B O 1
ATOM 4943 N N . SER B 1 247 ? -12.345 25.949 19.631 1.00 59.28 244 SER B N 1
ATOM 4944 C CA . SER B 1 247 ? -13.617 26.394 19.040 1.00 58.71 244 SER B CA 1
ATOM 4945 C C . SER B 1 247 ? -13.990 25.533 17.852 1.00 58.66 244 SER B C 1
ATOM 4946 O O . SER B 1 247 ? -15.164 25.222 17.618 1.00 58.79 244 SER B O 1
ATOM 4949 N N . VAL B 1 248 ? -12.958 25.187 17.094 1.00 58.39 245 VAL B N 1
ATOM 4950 C CA . VAL B 1 248 ? -13.104 24.361 15.901 1.00 58.11 245 VAL B CA 1
ATOM 4951 C C . VAL B 1 248 ? -13.503 22.962 16.359 1.00 57.76 245 VAL B C 1
ATOM 4952 O O . VAL B 1 248 ? -14.390 22.349 15.801 1.00 57.68 245 VAL B O 1
ATOM 4956 N N . ALA B 1 249 ? -12.866 22.473 17.408 1.00 57.25 246 ALA B N 1
ATOM 4957 C CA . ALA B 1 249 ? -13.223 21.161 17.939 1.00 57.27 246 ALA B CA 1
ATOM 4958 C C . ALA B 1 249 ? -14.685 21.156 18.407 1.00 57.65 246 ALA B C 1
ATOM 4959 O O . ALA B 1 249 ? -15.455 20.254 18.054 1.00 57.35 246 ALA B O 1
ATOM 4961 N N . ALA B 1 250 ? -15.050 22.189 19.187 1.00 58.15 247 ALA B N 1
ATOM 4962 C CA . ALA B 1 250 ? -16.404 22.337 19.762 1.00 57.63 247 ALA B CA 1
ATOM 4963 C C . ALA B 1 250 ? -17.419 22.431 18.654 1.00 57.70 247 ALA B C 1
ATOM 4964 O O . ALA B 1 250 ? -18.467 21.770 18.686 1.00 56.79 247 ALA B O 1
ATOM 4966 N N . ALA B 1 251 ? -17.086 23.244 17.659 1.00 57.63 248 ALA B N 1
ATOM 4967 C CA . ALA B 1 251 ? -17.946 23.386 16.491 1.00 58.12 248 ALA B CA 1
ATOM 4968 C C . ALA B 1 251 ? -18.154 22.029 15.788 1.00 58.75 248 ALA B C 1
ATOM 4969 O O . ALA B 1 251 ? -19.239 21.701 15.348 1.00 58.65 248 ALA B O 1
ATOM 4971 N N . GLN B 1 252 ? -17.107 21.228 15.726 1.00 59.83 249 GLN B N 1
ATOM 4972 C CA . GLN B 1 252 ? -17.171 19.916 15.034 1.00 60.57 249 GLN B CA 1
ATOM 4973 C C . GLN B 1 252 ? -18.096 18.994 15.784 1.00 59.81 249 GLN B C 1
ATOM 4974 O O . GLN B 1 252 ? -18.986 18.340 15.239 1.00 60.30 249 GLN B O 1
ATOM 4980 N N . TYR B 1 253 ? -17.869 18.953 17.071 1.00 59.00 250 TYR B N 1
ATOM 4981 C CA . TYR B 1 253 ? -18.703 18.143 17.925 1.00 58.82 250 TYR B CA 1
ATOM 4982 C C . TYR B 1 253 ? -20.152 18.566 17.829 1.00 58.82 250 TYR B C 1
ATOM 4983 O O . TYR B 1 253 ? -21.068 17.755 17.929 1.00 59.58 250 TYR B O 1
ATOM 4992 N N . ASN B 1 254 ? -20.362 19.862 17.670 1.00 58.63 251 ASN B N 1
ATOM 4993 C CA . ASN B 1 254 ? -21.716 20.421 17.703 1.00 58.26 251 ASN B CA 1
ATOM 4994 C C . ASN B 1 254 ? -22.510 20.042 16.450 1.00 58.37 251 ASN B C 1
ATOM 4995 O O . ASN B 1 254 ? -23.749 20.033 16.463 1.00 58.22 251 ASN B O 1
ATOM 5000 N N . ILE B 1 255 ? -21.789 19.756 15.368 1.00 58.35 252 ILE B N 1
ATOM 5001 C CA . ILE B 1 255 ? -22.431 19.347 14.104 1.00 58.12 252 ILE B CA 1
ATOM 5002 C C . ILE B 1 255 ? -22.940 17.919 14.292 1.00 58.24 252 ILE B C 1
ATOM 5003 O O . ILE B 1 255 ? -24.139 17.631 14.144 1.00 57.84 252 ILE B O 1
ATOM 5008 N N . ALA B 1 256 ? -22.019 17.047 14.676 1.00 58.53 253 ALA B N 1
ATOM 5009 C CA . ALA B 1 256 ? -22.354 15.660 15.052 1.00 58.88 253 ALA B CA 1
ATOM 5010 C C . ALA B 1 256 ? -23.572 15.575 15.980 1.00 59.12 253 ALA B C 1
ATOM 5011 O O . ALA B 1 256 ? -24.605 15.007 15.637 1.00 58.71 253 ALA B O 1
ATOM 5013 N N . ALA B 1 257 ? -23.424 16.191 17.146 1.00 59.63 254 ALA B N 1
ATOM 5014 C CA . ALA B 1 257 ? -24.449 16.196 18.224 1.00 59.60 254 ALA B CA 1
ATOM 5015 C C . ALA B 1 257 ? -25.836 16.721 17.835 1.00 59.72 254 ALA B C 1
ATOM 5016 O O . ALA B 1 257 ? -26.820 16.350 18.466 1.00 60.24 254 ALA B O 1
ATOM 5018 N N . ASN B 1 258 ? -25.918 17.581 16.823 1.00 59.65 255 ASN B N 1
ATOM 5019 C CA . ASN B 1 258 ? -27.199 18.108 16.329 1.00 59.73 255 ASN B CA 1
ATOM 5020 C C . ASN B 1 258 ? -27.660 17.396 15.053 1.00 61.08 255 ASN B C 1
ATOM 5021 O O . ASN B 1 258 ? -28.634 17.794 14.416 1.00 61.70 255 ASN B O 1
ATOM 5026 N N . HIS B 1 259 ? -26.932 16.355 14.658 1.00 62.13 256 HIS B N 1
ATOM 5027 C CA . HIS B 1 259 ? -27.249 15.597 13.440 1.00 62.34 256 HIS B CA 1
ATOM 5028 C C . HIS B 1 259 ? -27.438 16.505 12.243 1.00 62.42 256 HIS B C 1
ATOM 5029 O O . HIS B 1 259 ? -28.395 16.381 11.504 1.00 62.68 256 HIS B O 1
ATOM 5036 N N . ILE B 1 260 ? -26.507 17.424 12.070 1.00 63.20 257 ILE B N 1
ATOM 5037 C CA . ILE B 1 260 ? -26.514 18.340 10.932 1.00 63.80 257 ILE B CA 1
ATOM 5038 C C . ILE B 1 260 ? -25.590 17.804 9.845 1.00 64.53 257 ILE B C 1
ATOM 5039 O O . ILE B 1 260 ? -24.501 17.266 10.133 1.00 63.97 257 ILE B O 1
ATOM 5044 N N . ASP B 1 261 ? -26.057 17.964 8.599 1.00 65.09 258 ASP B N 1
ATOM 5045 C CA . ASP B 1 261 ? -25.395 17.406 7.407 1.00 65.06 258 ASP B CA 1
ATOM 5046 C C . ASP B 1 261 ? -24.916 18.434 6.415 1.00 64.12 258 ASP B C 1
ATOM 5047 O O . ASP B 1 261 ? -24.140 18.092 5.524 1.00 64.37 258 ASP B O 1
ATOM 5052 N N . ASN B 1 262 ? -25.416 19.660 6.520 1.00 62.79 259 ASN B N 1
ATOM 5053 C CA . ASN B 1 262 ? -25.165 20.645 5.467 1.00 62.04 259 ASN B CA 1
ATOM 5054 C C . ASN B 1 262 ? -24.198 21.730 5.853 1.00 61.73 259 ASN B C 1
ATOM 5055 O O . ASN B 1 262 ? -24.173 22.788 5.243 1.00 60.80 259 ASN B O 1
ATOM 5060 N N . VAL B 1 263 ? -23.368 21.450 6.849 1.00 62.46 260 VAL B N 1
ATOM 5061 C CA . VAL B 1 263 ? -22.388 22.452 7.308 1.00 63.48 260 VAL B CA 1
ATOM 5062 C C . VAL B 1 263 ? -20.984 21.890 7.406 1.00 64.58 260 VAL B C 1
ATOM 5063 O O . VAL B 1 263 ? -20.740 20.860 8.011 1.00 64.39 260 VAL B O 1
ATOM 5067 N N . GLN B 1 264 ? -20.071 22.595 6.759 1.00 66.67 261 GLN B N 1
ATOM 5068 C CA . GLN B 1 264 ? -18.651 22.243 6.751 1.00 68.44 261 GLN B CA 1
ATOM 5069 C C . GLN B 1 264 ? -17.858 23.307 7.499 1.00 69.38 261 GLN B C 1
ATOM 5070 O O . GLN B 1 264 ? -17.968 24.506 7.209 1.00 68.77 261 GLN B O 1
ATOM 5076 N N . ILE B 1 265 ? -17.093 22.853 8.488 1.00 70.98 262 ILE B N 1
ATOM 5077 C CA . ILE B 1 265 ? -16.162 23.712 9.224 1.00 72.32 262 ILE B CA 1
ATOM 5078 C C . ILE B 1 265 ? -14.777 23.652 8.584 1.00 73.31 262 ILE B C 1
ATOM 5079 O O . ILE B 1 265 ? -14.207 22.562 8.338 1.00 72.75 262 ILE B O 1
ATOM 5084 N N . ILE B 1 266 ? -14.265 24.860 8.337 1.00 74.70 263 ILE B N 1
ATOM 5085 C CA . ILE B 1 266 ? -12.976 25.111 7.684 1.00 75.59 263 ILE B CA 1
ATOM 5086 C C . ILE B 1 266 ? -12.014 25.888 8.588 1.00 76.81 263 ILE B C 1
ATOM 5087 O O . ILE B 1 266 ? -12.291 27.018 9.026 1.00 77.24 263 ILE B O 1
ATOM 5092 N N . ARG B 1 267 ? -10.861 25.284 8.826 1.00 78.17 264 ARG B N 1
ATOM 5093 C CA . ARG B 1 267 ? -9.866 25.856 9.738 1.00 79.28 264 ARG B CA 1
ATOM 5094 C C . ARG B 1 267 ? -9.038 26.922 9.023 1.00 79.18 264 ARG B C 1
ATOM 5095 O O . ARG B 1 267 ? -7.915 26.680 8.605 1.00 78.98 264 ARG B O 1
ATOM 5103 N N . MET B 1 268 ? -9.600 28.110 8.884 1.00 79.37 265 MET B N 1
ATOM 5104 C CA . MET B 1 268 ? -8.956 29.116 8.054 1.00 79.59 265 MET B CA 1
ATOM 5105 C C . MET B 1 268 ? -9.268 30.512 8.494 1.00 79.48 265 MET B C 1
ATOM 5106 O O . MET B 1 268 ? -10.388 30.822 8.871 1.00 79.06 265 MET B O 1
ATOM 5111 N N . ALA B 1 269 ? -8.251 31.357 8.418 1.00 79.83 266 ALA B N 1
ATOM 5112 C CA . ALA B 1 269 ? -8.407 32.789 8.683 1.00 79.93 266 ALA B CA 1
ATOM 5113 C C . ALA B 1 269 ? -9.074 33.475 7.480 1.00 80.12 266 ALA B C 1
ATOM 5114 O O . ALA B 1 269 ? -9.126 32.921 6.390 1.00 79.58 266 ALA B O 1
ATOM 5116 N N . ALA B 1 270 ? -9.596 34.681 7.705 1.00 80.76 267 ALA B N 1
ATOM 5117 C CA . ALA B 1 270 ? -10.350 35.434 6.679 1.00 81.22 267 ALA B CA 1
ATOM 5118 C C . ALA B 1 270 ? -9.535 35.674 5.425 1.00 81.88 267 ALA B C 1
ATOM 5119 O O . ALA B 1 270 ? -10.032 35.548 4.312 1.00 81.34 267 ALA B O 1
ATOM 5121 N N . GLU B 1 271 ? -8.274 36.021 5.649 1.00 83.05 268 GLU B N 1
ATOM 5122 C CA . GLU B 1 271 ? -7.379 36.479 4.606 1.00 84.25 268 GLU B CA 1
ATOM 5123 C C . GLU B 1 271 ? -6.993 35.358 3.646 1.00 84.87 268 GLU B C 1
ATOM 5124 O O . GLU B 1 271 ? -6.974 35.555 2.424 1.00 84.63 268 GLU B O 1
ATOM 5130 N N . GLU B 1 272 ? -6.688 34.191 4.209 1.00 85.98 269 GLU B N 1
ATOM 5131 C CA . GLU B 1 272 ? -6.254 33.014 3.426 1.00 86.94 269 GLU B CA 1
ATOM 5132 C C . GLU B 1 272 ? -7.429 32.112 3.038 1.00 87.99 269 GLU B C 1
ATOM 5133 O O . GLU B 1 272 ? -7.257 30.982 2.575 1.00 88.00 269 GLU B O 1
ATOM 5139 N N . PHE B 1 273 ? -8.630 32.639 3.235 1.00 89.28 270 PHE B N 1
ATOM 5140 C CA . PHE B 1 273 ? -9.847 32.073 2.651 1.00 90.04 270 PHE B CA 1
ATOM 5141 C C . PHE B 1 273 ? -10.154 32.866 1.391 1.00 90.63 270 PHE B C 1
ATOM 5142 O O . PHE B 1 273 ? -10.345 32.292 0.323 1.00 90.43 270 PHE B O 1
ATOM 5150 N N . THR B 1 274 ? -10.206 34.189 1.535 1.00 91.44 271 THR B N 1
ATOM 5151 C CA . THR B 1 274 ? -10.427 35.078 0.400 1.00 92.19 271 THR B CA 1
ATOM 5152 C C . THR B 1 274 ? -9.412 34.803 -0.724 1.00 93.42 271 THR B C 1
ATOM 5153 O O . THR B 1 274 ? -9.706 35.030 -1.903 1.00 93.61 271 THR B O 1
ATOM 5157 N N . GLN B 1 275 ? -8.240 34.288 -0.357 1.00 94.39 272 GLN B N 1
ATOM 5158 C CA . GLN B 1 275 ? -7.244 33.859 -1.355 1.00 95.35 272 GLN B CA 1
ATOM 5159 C C . GLN B 1 275 ? -7.736 32.686 -2.162 1.00 96.08 272 GLN B C 1
ATOM 5160 O O . GLN B 1 275 ? -7.573 32.638 -3.378 1.00 96.01 272 GLN B O 1
ATOM 5166 N N . ALA B 1 276 ? -8.317 31.732 -1.449 1.00 97.08 273 ALA B N 1
ATOM 5167 C CA . ALA B 1 276 ? -8.950 30.557 -2.059 1.00 97.65 273 ALA B CA 1
ATOM 5168 C C . ALA B 1 276 ? -10.107 30.953 -2.997 1.00 98.36 273 ALA B C 1
ATOM 5169 O O . ALA B 1 276 ? -10.286 30.345 -4.046 1.00 98.68 273 ALA B O 1
ATOM 5171 N N . MET B 1 277 ? -10.870 31.977 -2.614 1.00 99.13 274 MET B N 1
ATOM 5172 C CA . MET B 1 277 ? -11.935 32.543 -3.467 1.00 99.59 274 MET B CA 1
ATOM 5173 C C . MET B 1 277 ? -11.292 33.173 -4.705 1.00 99.74 274 MET B C 1
ATOM 5174 O O . MET B 1 277 ? -10.956 32.490 -5.666 1.00 99.53 274 MET B O 1
ATOM 5179 N N . ASN B 1 278 ? -11.137 34.495 -4.648 1.00 100.14 275 ASN B N 1
ATOM 5180 C CA . ASN B 1 278 ? -10.584 35.292 -5.748 1.00 100.33 275 ASN B CA 1
ATOM 5181 C C . ASN B 1 278 ? -9.068 35.218 -5.726 1.00 100.41 275 ASN B C 1
ATOM 5182 O O . ASN B 1 278 ? -8.424 35.480 -4.701 1.00 100.30 275 ASN B O 1
ATOM 5187 N N . GLY B 1 279 ? -8.522 34.882 -6.893 1.00 100.45 276 GLY B N 1
ATOM 5188 C CA . GLY B 1 279 ? -7.178 34.338 -7.020 1.00 100.14 276 GLY B CA 1
ATOM 5189 C C . GLY B 1 279 ? -7.261 32.874 -6.641 1.00 99.89 276 GLY B C 1
ATOM 5190 O O . GLY B 1 279 ? -8.331 32.362 -6.303 1.00 99.41 276 GLY B O 1
ATOM 5191 N N . VAL B 1 280 ? -6.131 32.190 -6.695 1.00 99.74 277 VAL B N 1
ATOM 5192 C CA . VAL B 1 280 ? -6.055 30.842 -6.139 1.00 99.68 277 VAL B CA 1
ATOM 5193 C C . VAL B 1 280 ? -4.793 30.647 -5.288 1.00 99.27 277 VAL B C 1
ATOM 5194 O O . VAL B 1 280 ? -3.901 31.504 -5.179 1.00 98.64 277 VAL B O 1
ATOM 5198 N N . ARG B 1 281 ? -4.812 29.505 -4.630 1.00 98.80 278 ARG B N 1
ATOM 5199 C CA . ARG B 1 281 ? -3.719 28.998 -3.834 1.00 98.37 278 ARG B CA 1
ATOM 5200 C C . ARG B 1 281 ? -4.235 27.632 -3.474 1.00 98.09 278 ARG B C 1
ATOM 5201 O O . ARG B 1 281 ? -5.252 27.519 -2.798 1.00 98.31 278 ARG B O 1
ATOM 5209 N N . GLU B 1 282 ? -3.597 26.598 -3.998 1.00 97.64 279 GLU B N 1
ATOM 5210 C CA . GLU B 1 282 ? -4.070 25.231 -3.768 1.00 97.35 279 GLU B CA 1
ATOM 5211 C C . GLU B 1 282 ? -3.775 24.811 -2.317 1.00 96.56 279 GLU B C 1
ATOM 5212 O O . GLU B 1 282 ? -2.664 24.411 -1.970 1.00 96.41 279 GLU B O 1
ATOM 5218 N N . PHE B 1 283 ? -4.808 24.913 -1.488 1.00 95.68 280 PHE B N 1
ATOM 5219 C CA . PHE B 1 283 ? -4.685 24.690 -0.045 1.00 94.87 280 PHE B CA 1
ATOM 5220 C C . PHE B 1 283 ? -4.702 23.237 0.355 1.00 94.95 280 PHE B C 1
ATOM 5221 O O . PHE B 1 283 ? -5.606 22.462 0.043 1.00 94.57 280 PHE B O 1
ATOM 5229 N N . ASN B 1 284 ? -3.632 22.914 1.055 1.00 95.21 281 ASN B N 1
ATOM 5230 C CA . ASN B 1 284 ? -3.459 21.687 1.818 1.00 95.28 281 ASN B CA 1
ATOM 5231 C C . ASN B 1 284 ? -4.743 21.181 2.515 1.00 96.09 281 ASN B C 1
ATOM 5232 O O . ASN B 1 284 ? -5.103 20.001 2.403 1.00 96.02 281 ASN B O 1
ATOM 5237 N N . ARG B 1 285 ? -5.437 22.097 3.198 1.00 96.76 282 ARG B N 1
ATOM 5238 C CA . ARG B 1 285 ? -6.561 21.747 4.106 1.00 97.17 282 ARG B CA 1
ATOM 5239 C C . ARG B 1 285 ? -7.957 21.839 3.475 1.00 97.44 282 ARG B C 1
ATOM 5240 O O . ARG B 1 285 ? -8.883 21.130 3.882 1.00 97.81 282 ARG B O 1
ATOM 5248 N N . LEU B 1 286 ? -8.102 22.742 2.509 1.00 97.41 283 LEU B N 1
ATOM 5249 C CA . LEU B 1 286 ? -9.329 22.841 1.699 1.00 97.10 283 LEU B CA 1
ATOM 5250 C C . LEU B 1 286 ? -9.488 21.673 0.729 1.00 97.16 283 LEU B C 1
ATOM 5251 O O . LEU B 1 286 ? -10.589 21.403 0.243 1.00 97.23 283 LEU B O 1
ATOM 5256 N N . GLN B 1 287 ? -8.382 20.993 0.448 1.00 97.20 284 GLN B N 1
ATOM 5257 C CA . GLN B 1 287 ? -8.336 19.930 -0.582 1.00 97.21 284 GLN B CA 1
ATOM 5258 C C . GLN B 1 287 ? -9.601 19.071 -0.638 1.00 96.64 284 GLN B C 1
ATOM 5259 O O . GLN B 1 287 ? -10.084 18.743 -1.719 1.00 96.91 284 GLN B O 1
ATOM 5265 N N . GLY B 1 288 ? -10.138 18.732 0.531 1.00 95.83 285 GLY B N 1
ATOM 5266 C CA . GLY B 1 288 ? -11.331 17.885 0.637 1.00 95.17 285 GLY B CA 1
ATOM 5267 C C . GLY B 1 288 ? -12.577 18.409 -0.068 1.00 94.41 285 GLY B C 1
ATOM 5268 O O . GLY B 1 288 ? -13.479 17.630 -0.410 1.00 94.45 285 GLY B O 1
ATOM 5269 N N . ILE B 1 289 ? -12.630 19.729 -0.266 1.00 93.27 286 ILE B N 1
ATOM 5270 C CA . ILE B 1 289 ? -13.814 20.421 -0.814 1.00 92.27 286 ILE B CA 1
ATOM 5271 C C . ILE B 1 289 ? -13.485 21.417 -1.959 1.00 91.29 286 ILE B C 1
ATOM 5272 O O . ILE B 1 289 ? -12.389 21.976 -2.033 1.00 91.05 286 ILE B O 1
ATOM 5277 N N . ASP B 1 290 ? -14.466 21.626 -2.837 1.00 90.02 287 ASP B N 1
ATOM 5278 C CA . ASP B 1 290 ? -14.344 22.556 -3.996 1.00 88.86 287 ASP B CA 1
ATOM 5279 C C . ASP B 1 290 ? -15.169 23.847 -3.816 1.00 87.77 287 ASP B C 1
ATOM 5280 O O . ASP B 1 290 ? -16.402 23.800 -3.799 1.00 88.29 287 ASP B O 1
ATOM 5285 N N . LEU B 1 291 ? -14.488 24.988 -3.716 1.00 86.07 288 LEU B N 1
ATOM 5286 C CA . LEU B 1 291 ? -15.153 26.305 -3.462 1.00 85.34 288 LEU B CA 1
ATOM 5287 C C . LEU B 1 291 ? -16.053 26.818 -4.577 1.00 84.43 288 LEU B C 1
ATOM 5288 O O . LEU B 1 291 ? -17.040 27.514 -4.338 1.00 83.94 288 LEU B O 1
ATOM 5293 N N . LYS B 1 292 ? -15.677 26.482 -5.796 1.00 83.62 289 LYS B N 1
ATOM 5294 C CA . LYS B 1 292 ? -16.405 26.929 -6.981 1.00 83.04 289 LYS B CA 1
ATOM 5295 C C . LYS B 1 292 ? -17.755 26.224 -7.029 1.00 81.96 289 LYS B C 1
ATOM 5296 O O . LYS B 1 292 ? -18.729 26.756 -7.575 1.00 81.51 289 LYS B O 1
ATOM 5302 N N . SER B 1 293 ? -17.786 25.042 -6.412 1.00 80.60 290 SER B N 1
ATOM 5303 C CA . SER B 1 293 ? -18.988 24.206 -6.301 1.00 80.03 290 SER B CA 1
ATOM 5304 C C . SER B 1 293 ? -20.042 24.785 -5.322 1.00 79.16 290 SER B C 1
ATOM 5305 O O . SER B 1 293 ? -21.218 24.438 -5.364 1.00 78.82 290 SER B O 1
ATOM 5308 N N . TYR B 1 294 ? -19.583 25.654 -4.426 1.00 78.60 291 TYR B N 1
ATOM 5309 C CA . TYR B 1 294 ? -20.430 26.368 -3.435 1.00 77.79 291 TYR B CA 1
ATOM 5310 C C . TYR B 1 294 ? -20.923 27.694 -4.020 1.00 77.09 291 TYR B C 1
ATOM 5311 O O . TYR B 1 294 ? -20.241 28.309 -4.831 1.00 76.41 291 TYR B O 1
ATOM 5320 N N . GLN B 1 295 ? -22.112 28.114 -3.586 1.00 76.57 292 GLN B N 1
ATOM 5321 C CA . GLN B 1 295 ? -22.736 29.374 -4.047 1.00 76.22 292 GLN B CA 1
ATOM 5322 C C . GLN B 1 295 ? -23.279 30.266 -2.924 1.00 74.91 292 GLN B C 1
ATOM 5323 O O . GLN B 1 295 ? -24.445 30.170 -2.536 1.00 74.99 292 GLN B O 1
ATOM 5329 N N . CYS B 1 296 ? -22.423 31.160 -2.439 1.00 73.16 293 CYS B N 1
ATOM 5330 C CA . CYS B 1 296 ? -22.717 31.956 -1.236 1.00 71.46 293 CYS B CA 1
ATOM 5331 C C . CYS B 1 296 ? -23.069 33.373 -1.543 1.00 70.02 293 CYS B C 1
ATOM 5332 O O . CYS B 1 296 ? -22.187 34.207 -1.755 1.00 70.16 293 CYS B O 1
ATOM 5335 N N . GLU B 1 297 ? -24.361 33.645 -1.527 1.00 68.28 294 GLU B N 1
ATOM 5336 C CA . GLU B 1 297 ? -24.875 35.003 -1.760 1.00 67.19 294 GLU B CA 1
ATOM 5337 C C . GLU B 1 297 ? -25.066 35.761 -0.445 1.00 65.12 294 GLU B C 1
ATOM 5338 O O . GLU B 1 297 ? -25.255 36.988 -0.426 1.00 64.50 294 GLU B O 1
ATOM 5344 N N . THR B 1 298 ? -25.001 35.010 0.652 1.00 62.81 295 THR B N 1
ATOM 5345 C CA . THR B 1 298 ? -25.128 35.577 2.009 1.00 61.25 295 THR B CA 1
ATOM 5346 C C . THR B 1 298 ? -23.877 35.289 2.826 1.00 59.03 295 THR B C 1
ATOM 5347 O O . THR B 1 298 ? -23.468 34.113 2.995 1.00 57.94 295 THR B O 1
ATOM 5351 N N . ILE B 1 299 ? -23.293 36.374 3.340 1.00 56.49 296 ILE B N 1
ATOM 5352 C CA . ILE B 1 299 ? -22.170 36.270 4.300 1.00 54.70 296 ILE B CA 1
ATOM 5353 C C . ILE B 1 299 ? -22.561 36.769 5.700 1.00 53.54 296 ILE B C 1
ATOM 5354 O O . ILE B 1 299 ? -23.092 37.891 5.863 1.00 53.83 296 ILE B O 1
ATOM 5359 N N . PHE B 1 300 ? -22.249 35.940 6.702 1.00 51.87 297 PHE B N 1
ATOM 5360 C CA . PHE B 1 300 ? -22.456 36.269 8.136 1.00 50.06 297 PHE B CA 1
ATOM 5361 C C . PHE B 1 300 ? -21.189 36.643 8.916 1.00 49.16 297 PHE B C 1
ATOM 5362 O O . PHE B 1 300 ? -20.189 35.918 8.942 1.00 47.95 297 PHE B O 1
ATOM 5370 N N . VAL B 1 301 ? -21.313 37.748 9.640 1.00 48.49 298 VAL B N 1
ATOM 5371 C CA . VAL B 1 301 ? -20.205 38.358 10.376 1.00 47.88 298 VAL B CA 1
ATOM 5372 C C . VAL B 1 301 ? -20.614 38.803 11.798 1.00 47.19 298 VAL B C 1
ATOM 5373 O O . VAL B 1 301 ? -21.584 39.532 11.967 1.00 46.74 298 VAL B O 1
ATOM 5377 N N . ASP B 1 302 ? -19.864 38.332 12.807 1.00 45.94 299 ASP B N 1
ATOM 5378 C CA . ASP B 1 302 ? -20.063 38.735 14.223 1.00 44.48 299 ASP B CA 1
ATOM 5379 C C . ASP B 1 302 ? -18.769 39.063 14.976 1.00 43.10 299 ASP B C 1
ATOM 5380 O O . ASP B 1 302 ? -18.288 38.254 15.751 1.00 42.10 299 ASP B O 1
ATOM 5385 N N . PRO B 1 303 ? -18.233 40.283 14.778 1.00 41.84 300 PRO B N 1
ATOM 5386 C CA . PRO B 1 303 ? -16.882 40.605 15.245 1.00 42.39 300 PRO B CA 1
ATOM 5387 C C . PRO B 1 303 ? -16.781 41.164 16.671 1.00 42.67 300 PRO B C 1
ATOM 5388 O O . PRO B 1 303 ? -17.778 41.435 17.324 1.00 42.36 300 PRO B O 1
ATOM 5392 N N . PRO B 1 304 ? -15.565 41.313 17.153 1.00 43.22 301 PRO B N 1
ATOM 5393 C CA . PRO B 1 304 ? -15.425 41.865 18.465 1.00 44.16 301 PRO B CA 1
ATOM 5394 C C . PRO B 1 304 ? -15.706 43.354 18.444 1.00 45.03 301 PRO B C 1
ATOM 5395 O O . PRO B 1 304 ? -16.059 43.917 17.413 1.00 44.20 301 PRO B O 1
ATOM 5399 N N . ARG B 1 305 ? -15.618 43.953 19.620 1.00 46.18 302 ARG B N 1
ATOM 5400 C CA . ARG B 1 305 ? -15.991 45.347 19.838 1.00 47.11 302 ARG B CA 1
ATOM 5401 C C . ARG B 1 305 ? -15.423 46.280 18.756 1.00 47.23 302 ARG B C 1
ATOM 5402 O O . ARG B 1 305 ? -16.043 47.277 18.415 1.00 47.11 302 ARG B O 1
ATOM 5410 N N . SER B 1 306 ? -14.233 45.931 18.256 1.00 47.93 303 SER B N 1
ATOM 5411 C CA . SER B 1 306 ? -13.484 46.722 17.276 1.00 48.24 303 SER B CA 1
ATOM 5412 C C . SER B 1 306 ? -14.092 46.642 15.883 1.00 48.37 303 SER B C 1
ATOM 5413 O O . SER B 1 306 ? -13.862 47.512 15.066 1.00 48.68 303 SER B O 1
ATOM 5416 N N . GLY B 1 307 ? -14.826 45.569 15.604 1.00 48.24 304 GLY B N 1
ATOM 5417 C CA . GLY B 1 307 ? -15.622 45.448 14.372 1.00 48.22 304 GLY B CA 1
ATOM 5418 C C . GLY B 1 307 ? -14.842 44.902 13.213 1.00 48.24 304 GLY B C 1
ATOM 5419 O O . GLY B 1 307 ? -13.784 44.320 13.423 1.00 48.72 304 GLY B O 1
ATOM 5420 N N . LEU B 1 308 ? -15.339 45.135 11.994 1.00 48.37 305 LEU B N 1
ATOM 5421 C CA . LEU B 1 308 ? -14.635 44.706 10.781 1.00 49.20 305 LEU B CA 1
ATOM 5422 C C . LEU B 1 308 ? -13.443 45.587 10.482 1.00 50.46 305 LEU B C 1
ATOM 5423 O O . LEU B 1 308 ? -13.550 46.821 10.518 1.00 51.10 305 LEU B O 1
ATOM 5428 N N . ASP B 1 309 ? -12.300 44.964 10.233 1.00 51.95 306 ASP B N 1
ATOM 5429 C CA . ASP B 1 309 ? -11.146 45.699 9.640 1.00 53.93 306 ASP B CA 1
ATOM 5430 C C . ASP B 1 309 ? -11.392 46.025 8.167 1.00 55.20 306 ASP B C 1
ATOM 5431 O O . ASP B 1 309 ? -12.313 45.489 7.541 1.00 55.14 306 ASP B O 1
ATOM 5436 N N . SER B 1 310 ? -10.562 46.899 7.619 1.00 57.62 307 SER B N 1
ATOM 5437 C CA . SER B 1 310 ? -10.808 47.475 6.252 1.00 59.06 307 SER B CA 1
ATOM 5438 C C . SER B 1 310 ? -10.752 46.402 5.174 1.00 60.24 307 SER B C 1
ATOM 5439 O O . SER B 1 310 ? -11.502 46.454 4.220 1.00 60.45 307 SER B O 1
ATOM 5442 N N . GLU B 1 311 ? -9.887 45.415 5.367 1.00 61.96 308 GLU B N 1
ATOM 5443 C CA . GLU B 1 311 ? -9.798 44.266 4.457 1.00 63.40 308 GLU B CA 1
ATOM 5444 C C . GLU B 1 311 ? -11.091 43.470 4.428 1.00 63.22 308 GLU B C 1
ATOM 5445 O O . GLU B 1 311 ? -11.625 43.194 3.359 1.00 63.40 308 GLU B O 1
ATOM 5451 N N . THR B 1 312 ? -11.569 43.083 5.615 1.00 63.42 309 THR B N 1
ATOM 5452 C CA . THR B 1 312 ? -12.834 42.323 5.764 1.00 63.12 309 THR B CA 1
ATOM 5453 C C . THR B 1 312 ? -14.017 43.159 5.298 1.00 62.97 309 THR B C 1
ATOM 5454 O O . THR B 1 312 ? -15.017 42.640 4.813 1.00 62.16 309 THR B O 1
ATOM 5458 N N . GLU B 1 313 ? -13.874 44.467 5.434 1.00 63.48 310 GLU B N 1
ATOM 5459 C CA . GLU B 1 313 ? -14.928 45.392 5.035 1.00 64.32 310 GLU B CA 1
ATOM 5460 C C . GLU B 1 313 ? -15.191 45.144 3.544 1.00 65.33 310 GLU B C 1
ATOM 5461 O O . GLU B 1 313 ? -16.311 44.808 3.126 1.00 65.56 310 GLU B O 1
ATOM 5467 N N . LYS B 1 314 ? -14.112 45.270 2.770 1.00 66.17 311 LYS B N 1
ATOM 5468 C CA . LYS B 1 314 ? -14.115 45.070 1.301 1.00 66.68 311 LYS B CA 1
ATOM 5469 C C . LYS B 1 314 ? -14.607 43.688 0.896 1.00 66.27 311 LYS B C 1
ATOM 5470 O O . LYS B 1 314 ? -15.342 43.536 -0.066 1.00 66.31 311 LYS B O 1
ATOM 5476 N N . MET B 1 315 ? -14.203 42.695 1.670 1.00 66.08 312 MET B N 1
ATOM 5477 C CA . MET B 1 315 ? -14.465 41.285 1.370 1.00 66.26 312 MET B CA 1
ATOM 5478 C C . MET B 1 315 ? -15.939 40.912 1.398 1.00 65.93 312 MET B C 1
ATOM 5479 O O . MET B 1 315 ? -16.440 40.179 0.536 1.00 66.15 312 MET B O 1
ATOM 5484 N N . VAL B 1 316 ? -16.637 41.432 2.402 1.00 65.60 313 VAL B N 1
ATOM 5485 C CA . VAL B 1 316 ? -18.096 41.186 2.551 1.00 64.62 313 VAL B CA 1
ATOM 5486 C C . VAL B 1 316 ? -18.932 41.990 1.527 1.00 63.76 313 VAL B C 1
ATOM 5487 O O . VAL B 1 316 ? -19.998 41.541 1.090 1.00 62.53 313 VAL B O 1
ATOM 5491 N N . GLN B 1 317 ? -18.418 43.155 1.138 1.00 62.90 314 GLN B N 1
ATOM 5492 C CA . GLN B 1 317 ? -19.035 43.942 0.050 1.00 62.97 314 GLN B CA 1
ATOM 5493 C C . GLN B 1 317 ? -19.180 43.145 -1.235 1.00 62.87 314 GLN B C 1
ATOM 5494 O O . GLN B 1 317 ? -20.021 43.453 -2.074 1.00 63.31 314 GLN B O 1
ATOM 5500 N N . ALA B 1 318 ? -18.365 42.108 -1.377 1.00 63.11 315 ALA B N 1
ATOM 5501 C CA . ALA B 1 318 ? -18.501 41.180 -2.514 1.00 63.31 315 ALA B CA 1
ATOM 5502 C C . ALA B 1 318 ? -19.885 40.585 -2.580 1.00 63.37 315 ALA B C 1
ATOM 5503 O O . ALA B 1 318 ? -20.367 40.266 -3.667 1.00 64.60 315 ALA B O 1
ATOM 5505 N N . TYR B 1 319 ? -20.538 40.479 -1.427 1.00 63.06 316 TYR B N 1
ATOM 5506 C CA . TYR B 1 319 ? -21.742 39.646 -1.301 1.00 62.76 316 TYR B CA 1
ATOM 5507 C C . TYR B 1 319 ? -23.040 40.425 -1.411 1.00 62.98 316 TYR B C 1
ATOM 5508 O O . TYR B 1 319 ? -23.100 41.615 -1.023 1.00 63.07 316 TYR B O 1
ATOM 5517 N N . PRO B 1 320 ? -24.068 39.772 -1.990 1.00 63.04 317 PRO B N 1
ATOM 5518 C CA . PRO B 1 320 ? -25.392 40.369 -2.177 1.00 63.39 317 PRO B CA 1
ATOM 5519 C C . PRO B 1 320 ? -26.080 40.662 -0.842 1.00 63.32 317 PRO B C 1
ATOM 5520 O O . PRO B 1 320 ? -26.768 41.690 -0.675 1.00 63.04 317 PRO B O 1
ATOM 5524 N N . ARG B 1 321 ? -25.856 39.752 0.096 1.00 62.99 318 ARG B N 1
ATOM 5525 C CA . ARG B 1 321 ? -26.399 39.867 1.448 1.00 62.87 318 ARG B CA 1
ATOM 5526 C C . ARG B 1 321 ? -25.364 39.714 2.585 1.00 61.19 318 ARG B C 1
ATOM 5527 O O . ARG B 1 321 ? -24.697 38.657 2.744 1.00 60.76 318 ARG B O 1
ATOM 5535 N N . ILE B 1 322 ? -25.291 40.775 3.393 1.00 59.03 319 ILE B N 1
ATOM 5536 C CA . ILE B 1 322 ? -24.453 40.816 4.592 1.00 56.97 319 ILE B CA 1
ATOM 5537 C C . ILE B 1 322 ? -25.305 40.780 5.833 1.00 56.15 319 ILE B C 1
ATOM 5538 O O . ILE B 1 322 ? -26.158 41.655 6.056 1.00 56.08 319 ILE B O 1
ATOM 5543 N N . LEU B 1 323 ? -25.072 39.765 6.650 1.00 54.80 320 LEU B N 1
ATOM 5544 C CA . LEU B 1 323 ? -25.662 39.712 7.986 1.00 53.12 320 LEU B CA 1
ATOM 5545 C C . LEU B 1 323 ? -24.567 39.951 9.036 1.00 51.93 320 LEU B C 1
ATOM 5546 O O . LEU B 1 323 ? -23.680 39.122 9.259 1.00 52.00 320 LEU B O 1
ATOM 5551 N N . TYR B 1 324 ? -24.706 41.095 9.689 1.00 50.07 321 TYR B N 1
ATOM 5552 C CA . TYR B 1 324 ? -23.753 41.632 10.632 1.00 49.01 321 TYR B CA 1
ATOM 5553 C C . TYR B 1 324 ? -24.371 41.827 12.018 1.00 48.44 321 TYR B C 1
ATOM 5554 O O . TYR B 1 324 ? -25.223 42.688 12.229 1.00 49.36 321 TYR B O 1
ATOM 5563 N N . ILE B 1 325 ? -23.911 41.051 12.977 1.00 47.33 322 ILE B N 1
ATOM 5564 C CA . ILE B 1 325 ? -24.310 41.243 14.361 1.00 46.97 322 ILE B CA 1
ATOM 5565 C C . ILE B 1 325 ? -23.150 41.883 15.106 1.00 46.33 322 ILE B C 1
ATOM 5566 O O . ILE B 1 325 ? -22.000 41.429 15.001 1.00 46.25 322 ILE B O 1
ATOM 5571 N N . SER B 1 326 ? -23.478 42.941 15.835 1.00 44.92 323 SER B N 1
ATOM 5572 C CA . SER B 1 326 ? -22.487 43.745 16.556 1.00 44.01 323 SER B CA 1
ATOM 5573 C C . SER B 1 326 ? -22.705 43.858 18.072 1.00 43.54 323 SER B C 1
ATOM 5574 O O . SER B 1 326 ? -23.860 43.853 18.571 1.00 42.50 323 SER B O 1
ATOM 5577 N N . CYS B 1 327 ? -21.592 43.973 18.788 1.00 42.60 324 CYS B N 1
ATOM 5578 C CA . CYS B 1 327 ? -21.637 44.215 20.234 1.00 42.84 324 CYS B CA 1
ATOM 5579 C C . CYS B 1 327 ? -21.064 45.580 20.566 1.00 42.05 324 CYS B C 1
ATOM 5580 O O . CYS B 1 327 ? -20.629 45.839 21.672 1.00 39.02 324 CYS B O 1
ATOM 5583 N N . ASN B 1 328 ? -21.092 46.423 19.543 1.00 43.49 325 ASN B N 1
ATOM 5584 C CA . ASN B 1 328 ? -20.624 47.808 19.581 1.00 43.82 325 ASN B CA 1
ATOM 5585 C C . ASN B 1 328 ? -21.151 48.592 18.377 1.00 44.52 325 ASN B C 1
ATOM 5586 O O . ASN B 1 328 ? -20.591 48.514 17.300 1.00 44.88 325 ASN B O 1
ATOM 5591 N N . PRO B 1 329 ? -22.209 49.388 18.559 1.00 45.42 326 PRO B N 1
ATOM 5592 C CA . PRO B 1 329 ? -22.816 49.978 17.401 1.00 46.30 326 PRO B CA 1
ATOM 5593 C C . PRO B 1 329 ? -21.921 51.064 16.805 1.00 48.09 326 PRO B C 1
ATOM 5594 O O . PRO B 1 329 ? -21.950 51.319 15.603 1.00 48.20 326 PRO B O 1
ATOM 5598 N N . GLU B 1 330 ? -21.064 51.609 17.636 1.00 49.46 327 GLU B N 1
ATOM 5599 C CA . GLU B 1 330 ? -20.133 52.634 17.220 1.00 51.31 327 GLU B CA 1
ATOM 5600 C C . GLU B 1 330 ? -19.323 52.187 16.017 1.00 51.59 327 GLU B C 1
ATOM 5601 O O . GLU B 1 330 ? -19.258 52.884 15.021 1.00 52.59 327 GLU B O 1
ATOM 5607 N N . THR B 1 331 ? -18.714 51.012 16.135 1.00 52.14 328 THR B N 1
ATOM 5608 C CA . THR B 1 331 ? -17.832 50.445 15.076 1.00 51.46 328 THR B CA 1
ATOM 5609 C C . THR B 1 331 ? -18.641 49.869 13.919 1.00 51.98 328 THR B C 1
ATOM 5610 O O . THR B 1 331 ? -18.144 49.797 12.791 1.00 52.15 328 THR B O 1
ATOM 5614 N N . LEU B 1 332 ? -19.882 49.479 14.201 1.00 52.69 329 LEU B N 1
ATOM 5615 C CA . LEU B 1 332 ? -20.801 49.000 13.157 1.00 53.36 329 LEU B CA 1
ATOM 5616 C C . LEU B 1 332 ? -21.133 50.156 12.241 1.00 53.91 329 LEU B C 1
ATOM 5617 O O . LEU B 1 332 ? -21.268 49.983 11.037 1.00 54.56 329 LEU B O 1
ATOM 5622 N N . CYS B 1 333 ? -21.233 51.339 12.833 1.00 54.65 330 CYS B N 1
ATOM 5623 C CA . CYS B 1 333 ? -21.506 52.576 12.095 1.00 55.10 330 CYS B CA 1
ATOM 5624 C C . CYS B 1 333 ? -20.315 53.098 11.316 1.00 55.48 330 CYS B C 1
ATOM 5625 O O . CYS B 1 333 ? -20.492 53.698 10.258 1.00 55.19 330 CYS B O 1
ATOM 5628 N N . LYS B 1 334 ? -19.116 52.907 11.845 1.00 56.08 331 LYS B N 1
ATOM 5629 C CA . LYS B 1 334 ? -17.911 53.245 11.090 1.00 56.61 331 LYS B CA 1
ATOM 5630 C C . LYS B 1 334 ? -17.873 52.360 9.846 1.00 56.77 331 LYS B C 1
ATOM 5631 O O . LYS B 1 334 ? -17.738 52.830 8.708 1.00 56.91 331 LYS B O 1
ATOM 5637 N N . ASN B 1 335 ? -17.996 51.063 10.089 1.00 56.80 332 ASN B N 1
ATOM 5638 C CA . ASN B 1 335 ? -18.088 50.084 9.005 1.00 56.77 332 ASN B CA 1
ATOM 5639 C C . ASN B 1 335 ? -19.132 50.505 7.966 1.00 57.06 332 ASN B C 1
ATOM 5640 O O . ASN B 1 335 ? -18.895 50.472 6.767 1.00 57.58 332 ASN B O 1
ATOM 5645 N N . LEU B 1 336 ? -20.272 50.931 8.471 1.00 57.18 333 LEU B N 1
ATOM 5646 C CA . LEU B 1 336 ? -21.436 51.280 7.642 1.00 57.62 333 LEU B CA 1
ATOM 5647 C C . LEU B 1 336 ? -21.217 52.523 6.729 1.00 58.52 333 LEU B C 1
ATOM 5648 O O . LEU B 1 336 ? -21.925 52.699 5.748 1.00 58.40 333 LEU B O 1
ATOM 5653 N N . GLU B 1 337 ? -20.233 53.361 7.047 1.00 59.53 334 GLU B N 1
ATOM 5654 C CA . GLU B 1 337 ? -19.917 54.538 6.215 1.00 60.51 334 GLU B CA 1
ATOM 5655 C C . GLU B 1 337 ? -19.462 54.063 4.851 1.00 61.28 334 GLU B C 1
ATOM 5656 O O . GLU B 1 337 ? -19.810 54.645 3.816 1.00 62.13 334 GLU B O 1
ATOM 5662 N N . THR B 1 338 ? -18.743 52.952 4.866 1.00 61.71 335 THR B N 1
ATOM 5663 C CA . THR B 1 338 ? -18.349 52.240 3.657 1.00 61.54 335 THR B CA 1
ATOM 5664 C C . THR B 1 338 ? -19.437 51.330 3.127 1.00 62.22 335 THR B C 1
ATOM 5665 O O . THR B 1 338 ? -19.845 51.443 1.979 1.00 63.42 335 THR B O 1
ATOM 5669 N N . LEU B 1 339 ? -19.921 50.424 3.965 1.00 62.37 336 LEU B N 1
ATOM 5670 C CA . LEU B 1 339 ? -20.893 49.397 3.521 1.00 62.10 336 LEU B CA 1
ATOM 5671 C C . LEU B 1 339 ? -22.189 49.985 2.949 1.00 62.24 336 LEU B C 1
ATOM 5672 O O . LEU B 1 339 ? -22.852 49.368 2.115 1.00 62.29 336 LEU B O 1
ATOM 5677 N N . SER B 1 340 ? -22.540 51.192 3.373 1.00 62.53 337 SER B N 1
ATOM 5678 C CA . SER B 1 340 ? -23.798 51.811 2.923 1.00 62.91 337 SER B CA 1
ATOM 5679 C C . SER B 1 340 ? -23.726 52.210 1.452 1.00 63.61 337 SER B C 1
ATOM 5680 O O . SER B 1 340 ? -24.719 52.120 0.729 1.00 63.67 337 SER B O 1
ATOM 5683 N N . GLN B 1 341 ? -22.516 52.583 1.029 1.00 64.20 338 GLN B N 1
ATOM 5684 C CA . GLN B 1 341 ? -22.234 53.011 -0.341 1.00 64.40 338 GLN B CA 1
ATOM 5685 C C . GLN B 1 341 ? -22.722 51.943 -1.319 1.00 64.44 338 GLN B C 1
ATOM 5686 O O . GLN B 1 341 ? -23.398 52.270 -2.276 1.00 64.55 338 GLN B O 1
ATOM 5692 N N . THR B 1 342 ? -22.438 50.675 -1.030 1.00 64.72 339 THR B N 1
ATOM 5693 C CA . THR B 1 342 ? -22.829 49.537 -1.895 1.00 64.81 339 THR B CA 1
ATOM 5694 C C . THR B 1 342 ? -24.109 48.792 -1.455 1.00 64.90 339 THR B C 1
ATOM 5695 O O . THR B 1 342 ? -24.757 48.102 -2.261 1.00 65.10 339 THR B O 1
ATOM 5699 N N . HIS B 1 343 ? -24.471 48.917 -0.179 1.00 64.34 340 HIS B N 1
ATOM 5700 C CA . HIS B 1 343 ? -25.662 48.214 0.334 1.00 63.49 340 HIS B CA 1
ATOM 5701 C C . HIS B 1 343 ? -26.695 49.119 1.034 1.00 62.71 340 HIS B C 1
ATOM 5702 O O . HIS B 1 343 ? -26.401 50.212 1.509 1.00 62.56 340 HIS B O 1
ATOM 5709 N N . LYS B 1 344 ? -27.925 48.632 1.046 1.00 61.95 341 LYS B N 1
ATOM 5710 C CA . LYS B 1 344 ? -29.015 49.257 1.795 1.00 61.48 341 LYS B CA 1
ATOM 5711 C C . LYS B 1 344 ? -29.353 48.421 3.047 1.00 60.94 341 LYS B C 1
ATOM 5712 O O . LYS B 1 344 ? -29.241 47.171 3.032 1.00 61.15 341 LYS B O 1
ATOM 5714 N N . VAL B 1 345 ? -29.770 49.115 4.111 1.00 59.59 342 VAL B N 1
ATOM 5715 C CA . VAL B 1 345 ? -30.244 48.448 5.332 1.00 58.57 342 VAL B CA 1
ATOM 5716 C C . VAL B 1 345 ? -31.644 47.891 5.116 1.00 58.36 342 VAL B C 1
ATOM 5717 O O . VAL B 1 345 ? -32.594 48.637 4.877 1.00 57.28 342 VAL B O 1
ATOM 5721 N N . GLU B 1 346 ? -31.748 46.574 5.213 1.00 58.40 343 GLU B N 1
ATOM 5722 C CA . GLU B 1 346 ? -33.021 45.875 5.013 1.00 59.21 343 GLU B CA 1
ATOM 5723 C C . GLU B 1 346 ? -33.701 45.711 6.377 1.00 59.01 343 GLU B C 1
ATOM 5724 O O . GLU B 1 346 ? -34.879 46.045 6.547 1.00 60.06 343 GLU B O 1
ATOM 5730 N N . ARG B 1 347 ? -32.953 45.199 7.354 1.00 57.70 344 ARG B N 1
ATOM 5731 C CA . ARG B 1 347 ? -33.499 44.948 8.683 1.00 56.37 344 ARG B CA 1
ATOM 5732 C C . ARG B 1 347 ? -32.584 45.378 9.825 1.00 54.82 344 ARG B C 1
ATOM 5733 O O . ARG B 1 347 ? -31.385 45.515 9.654 1.00 55.14 344 ARG B O 1
ATOM 5741 N N . LEU B 1 348 ? -33.210 45.684 10.958 1.00 52.92 345 LEU B N 1
ATOM 5742 C CA . LEU B 1 348 ? -32.561 46.343 12.114 1.00 51.22 345 LEU B CA 1
ATOM 5743 C C . LEU B 1 348 ? -33.106 45.898 13.472 1.00 49.35 345 LEU B C 1
ATOM 5744 O O . LEU B 1 348 ? -34.306 46.046 13.746 1.00 48.03 345 LEU B O 1
ATOM 5749 N N . ALA B 1 349 ? -32.198 45.393 14.317 1.00 47.42 346 ALA B N 1
ATOM 5750 C CA . ALA B 1 349 ? -32.545 44.915 15.677 1.00 46.38 346 ALA B CA 1
ATOM 5751 C C . ALA B 1 349 ? -31.614 45.480 16.759 1.00 45.96 346 ALA B C 1
ATOM 5752 O O . ALA B 1 349 ? -30.405 45.632 16.537 1.00 45.91 346 ALA B O 1
ATOM 5754 N N . LEU B 1 350 ? -32.220 45.808 17.913 1.00 44.54 347 LEU B N 1
ATOM 5755 C CA . LEU B 1 350 ? -31.510 46.010 19.185 1.00 43.13 347 LEU B CA 1
ATOM 5756 C C . LEU B 1 350 ? -31.712 44.778 20.072 1.00 42.61 347 LEU B C 1
ATOM 5757 O O . LEU B 1 350 ? -32.856 44.289 20.239 1.00 41.86 347 LEU B O 1
ATOM 5762 N N . PHE B 1 351 ? -30.602 44.300 20.641 1.00 41.87 348 PHE B N 1
ATOM 5763 C CA . PHE B 1 351 ? -30.637 43.172 21.590 1.00 41.64 348 PHE B CA 1
ATOM 5764 C C . PHE B 1 351 ? -30.019 43.660 22.876 1.00 41.22 348 PHE B C 1
ATOM 5765 O O . PHE B 1 351 ? -28.859 44.085 22.903 1.00 41.07 348 PHE B O 1
ATOM 5773 N N . ASP B 1 352 ? -30.789 43.600 23.953 1.00 40.50 349 ASP B N 1
ATOM 5774 C CA . ASP B 1 352 ? -30.309 44.180 25.210 1.00 40.02 349 ASP B CA 1
ATOM 5775 C C . ASP B 1 352 ? -29.528 43.141 25.990 1.00 39.56 349 ASP B C 1
ATOM 5776 O O . ASP B 1 352 ? -29.996 42.638 27.030 1.00 38.07 349 ASP B O 1
ATOM 5781 N N . GLN B 1 353 ? -28.324 42.864 25.491 1.00 38.94 350 GLN B N 1
ATOM 5782 C CA . GLN B 1 353 ? -27.514 41.765 26.049 1.00 40.09 350 GLN B CA 1
ATOM 5783 C C . GLN B 1 353 ? -26.858 42.200 27.359 1.00 40.67 350 GLN B C 1
ATOM 5784 O O . GLN B 1 353 ? -26.657 41.388 28.283 1.00 42.03 350 GLN B O 1
ATOM 5790 N N . PHE B 1 354 ? -26.586 43.491 27.446 1.00 40.11 351 PHE B N 1
ATOM 5791 C CA . PHE B 1 354 ? -25.904 44.050 28.570 1.00 40.26 351 PHE B CA 1
ATOM 5792 C C . PHE B 1 354 ? -26.760 45.052 29.356 1.00 39.87 351 PHE B C 1
ATOM 5793 O O . PHE B 1 354 ? -26.424 46.214 29.449 1.00 40.75 351 PHE B O 1
ATOM 5801 N N . PRO B 1 355 ? -27.830 44.597 29.988 1.00 39.46 352 PRO B N 1
ATOM 5802 C CA . PRO B 1 355 ? -28.579 45.537 30.769 1.00 39.92 352 PRO B CA 1
ATOM 5803 C C . PRO B 1 355 ? -27.808 46.231 31.896 1.00 39.79 352 PRO B C 1
ATOM 5804 O O . PRO B 1 355 ? -26.827 45.710 32.489 1.00 38.86 352 PRO B O 1
ATOM 5808 N N . TYR B 1 356 ? -28.338 47.412 32.183 1.00 39.71 353 TYR B N 1
ATOM 5809 C CA . TYR B 1 356 ? -27.844 48.314 33.238 1.00 39.03 353 TYR B CA 1
ATOM 5810 C C . TYR B 1 356 ? -26.453 48.818 32.970 1.00 39.45 353 TYR B C 1
ATOM 5811 O O . TYR B 1 356 ? -25.766 49.263 33.897 1.00 40.21 353 TYR B O 1
ATOM 5820 N N . THR B 1 357 ? -26.024 48.702 31.718 1.00 39.40 354 THR B N 1
ATOM 5821 C CA . THR B 1 357 ? -24.758 49.264 31.291 1.00 39.84 354 THR B CA 1
ATOM 5822 C C . THR B 1 357 ? -25.030 50.063 30.034 1.00 41.14 354 THR B C 1
ATOM 5823 O O . THR B 1 357 ? -26.117 50.025 29.495 1.00 40.93 354 THR B O 1
ATOM 5827 N N . HIS B 1 358 ? -23.999 50.718 29.550 1.00 42.30 355 HIS B N 1
ATOM 5828 C CA . HIS B 1 358 ? -24.048 51.522 28.337 1.00 44.00 355 HIS B CA 1
ATOM 5829 C C . HIS B 1 358 ? -23.957 50.675 27.072 1.00 43.56 355 HIS B C 1
ATOM 5830 O O . HIS B 1 358 ? -24.251 51.144 25.984 1.00 43.40 355 HIS B O 1
ATOM 5837 N N . HIS B 1 359 ? -23.559 49.417 27.208 1.00 43.00 356 HIS B N 1
ATOM 5838 C CA . HIS B 1 359 ? -23.350 48.564 26.027 1.00 41.99 356 HIS B CA 1
ATOM 5839 C C . HIS B 1 359 ? -24.631 48.157 25.343 1.00 42.52 356 HIS B C 1
ATOM 5840 O O . HIS B 1 359 ? -25.629 47.974 25.968 1.00 42.99 356 HIS B O 1
ATOM 5847 N N . MET B 1 360 ? -24.563 48.014 24.030 1.00 44.15 357 MET B N 1
ATOM 5848 C CA . MET B 1 360 ? -25.693 47.567 23.207 1.00 45.42 357 MET B CA 1
ATOM 5849 C C . MET B 1 360 ? -25.242 46.536 22.201 1.00 45.52 357 MET B C 1
ATOM 5850 O O . MET B 1 360 ? -24.201 46.674 21.575 1.00 46.70 357 MET B O 1
ATOM 5855 N N . GLN B 1 361 ? -26.055 45.510 22.061 1.00 45.35 358 GLN B N 1
ATOM 5856 C CA . GLN B 1 361 ? -25.883 44.525 21.030 1.00 45.56 358 GLN B CA 1
ATOM 5857 C C . GLN B 1 361 ? -26.929 44.909 19.992 1.00 46.44 358 GLN B C 1
ATOM 5858 O O . GLN B 1 361 ? -27.941 45.540 20.298 1.00 45.73 358 GLN B O 1
ATOM 5864 N N . CYS B 1 362 ? -26.654 44.557 18.751 1.00 47.46 359 CYS B N 1
ATOM 5865 C CA . CYS B 1 362 ? -27.578 44.879 17.675 1.00 48.21 359 CYS B CA 1
ATOM 5866 C C . CYS B 1 362 ? -27.261 44.111 16.415 1.00 47.94 359 CYS B C 1
ATOM 5867 O O . CYS B 1 362 ? -26.245 43.406 16.301 1.00 47.53 359 CYS B O 1
ATOM 5870 N N . GLY B 1 363 ? -28.133 44.290 15.448 1.00 48.41 360 GLY B N 1
ATOM 5871 C CA . GLY B 1 363 ? -28.041 43.517 14.211 1.00 49.40 360 GLY B CA 1
ATOM 5872 C C . GLY B 1 363 ? -28.630 44.174 12.985 1.00 49.46 360 GLY B C 1
ATOM 5873 O O . GLY B 1 363 ? -29.663 44.801 13.037 1.00 50.03 360 GLY B O 1
ATOM 5874 N N . VAL B 1 364 ? -27.979 43.927 11.869 1.00 49.96 361 VAL B N 1
ATOM 5875 C CA . VAL B 1 364 ? -28.289 44.589 10.606 1.00 50.45 361 VAL B CA 1
ATOM 5876 C C . VAL B 1 364 ? -28.280 43.544 9.474 1.00 51.41 361 VAL B C 1
ATOM 5877 O O . VAL B 1 364 ? -27.444 42.609 9.474 1.00 51.75 361 VAL B O 1
ATOM 5881 N N . LEU B 1 365 ? -29.268 43.630 8.576 1.00 52.23 362 LEU B N 1
ATOM 5882 C CA . LEU B 1 365 ? -29.256 42.827 7.331 1.00 52.66 362 LEU B CA 1
ATOM 5883 C C . LEU B 1 365 ? -29.178 43.791 6.192 1.00 53.37 362 LEU B C 1
ATOM 5884 O O . LEU B 1 365 ? -30.116 44.515 5.948 1.00 52.72 362 LEU B O 1
ATOM 5889 N N . LEU B 1 366 ? -28.043 43.761 5.499 1.00 55.24 363 LEU B N 1
ATOM 5890 C CA . LEU B 1 366 ? -27.765 44.647 4.346 1.00 56.38 363 LEU B CA 1
ATOM 5891 C C . LEU B 1 366 ? -27.834 43.909 3.021 1.00 57.21 363 LEU B C 1
ATOM 5892 O O . LEU B 1 366 ? -27.188 42.882 2.840 1.00 57.72 363 LEU B O 1
ATOM 5897 N N . THR B 1 367 ? -28.629 44.446 2.103 1.00 58.61 364 THR B N 1
ATOM 5898 C CA . THR B 1 367 ? -28.755 43.884 0.730 1.00 59.54 364 THR B CA 1
ATOM 5899 C C . THR B 1 367 ? -28.162 44.851 -0.298 1.00 60.00 364 THR B C 1
ATOM 5900 O O . THR B 1 367 ? -28.349 46.098 -0.218 1.00 59.81 364 THR B O 1
ATOM 5904 N N . ALA B 1 368 ? -27.450 44.244 -1.257 1.00 60.45 365 ALA B N 1
ATOM 5905 C CA . ALA B 1 368 ? -26.795 44.961 -2.383 1.00 60.81 365 ALA B CA 1
ATOM 5906 C C . ALA B 1 368 ? -27.708 45.932 -3.121 1.00 60.91 365 ALA B C 1
ATOM 5907 O O . ALA B 1 368 ? -28.770 45.540 -3.612 1.00 60.45 365 ALA B O 1
ATOM 5909 N N . LYS B 1 369 ? -27.275 47.194 -3.170 1.00 61.19 366 LYS B N 1
ATOM 5910 C CA . LYS B 1 369 ? -27.955 48.241 -3.952 1.00 61.65 366 LYS B CA 1
ATOM 5911 C C . LYS B 1 369 ? -28.076 47.855 -5.431 1.00 62.09 366 LYS B C 1
ATOM 5912 O O . LYS B 1 369 ? -29.139 48.041 -6.048 1.00 62.88 366 LYS B O 1
#